Protein AF-A0A928KI79-F1 (afdb_monomer_lite)

pLDDT: mean 72.72, std 16.44, range [30.17, 96.06]

Radius of gyration: 36.66 Å; chains: 1; bounding box: 97×39×127 Å

Foldseek 3Di:
DVVVVVVVVVVVVVVVVVVVVVVVPDPPPVLPQAFPFFAWKWKKKDFQFWIKIWIWGDDPFKIKIFIFIDTDDPDDPDPDDTDPHGPFIFIDGRVLLRVLCRQLSQSVQAPAEEDDDDPGWMKMWMWTQTDPGDIGTHIYINDDDRSVVVSVVSSVCRRVPPDDPPPVPVPDQFPWFAWKKKKKDWPAKIWIWTWGQDPQAIKIWIWIWGQDPVPGTDIDTQDIDGDHHVVVSVLCVVLVVQVQAPAEAPDDPPDRTKMKMWMWTATDPGDIGTHIHINDDPRSSVVSVVVVVCCCVVPDRPQPPLVPDDPLLAFPFFAKKKKWKDKPDDLFWIKMWIWHQDPNWTKIWIWTWDQDPVPGTDIDTPFMDTDDRVLLRVLCSSLSQSVQAVAEAEDDPPCPIDMKMWMWTATDPGDIGIHIYTPGDDRSPVLSVVLSVCVRVVHDSPDD

Sequence (448 aa):
MKNSVGRVLNTLLIFMILVSMSVVGGCSQNIEKTVTSVESIELSNSWHGGESLYELKNTDGLVEIKYYAKFFGDEHFENEGFDSVPKKTAVCSEDVIVELLNNSDVMKWDGFSSSNIVLDGTSFSFTAYVNNGQKIYASGHEDFPDGYNGFLSGLNEILDDEGEKETTVPDDKITSIDFAVLSLSWVDGAEMYDIKSTENGIEVKYYEDEYYKDKGFVTEHKKTLVYDTEEFIELLNANEALSWDGFYDESTYDRVGAITYEFAAVVNDGKTINAYGVDSIPVGIDELQVELYKAFRDAEEIIPSVDTLAPEDTVTSIESLKLSSGAIFSTGGRNWYEITNTDGEITLSHYMDVYYEDEGKVTELQKSVVCDAEKIIELMNTSRVMTWDGFVGYNPPNILDGGSFSLTAVVNGGKEITASGYNNYPIGYSKFYSGLYKMLNGEDVSEQ

Secondary structure (DSSP, 8-state):
-HHHHHHHHHHHHHHHHHHHHTSSS-------SS---EEEEEEEEEETTEEEEEEEEEETTEEEEEEEEEE--SS------S-SS-SEEEEEEHHHHHHHHHHTTGGG-TT-B-----TT--EEEEEEEETTTEEEEEEEES---TTHHHHHHHHHHHHH--S-------S-----EEEEEEEEEETTEEEEEEEEEETTEEEEEEEEEEEETTTEEEEEEEEEEEE-HHHHHHHHHHTTGGGGTTEEE---TTSTTPPEEEEEEEETTTEEEEEEEES-PPTTHHHHHHHHHHHHHHS------GGGS-GGG----EEEEEEEEEESSSSPPPEEEEEEEETTEEEEEEEEEEEETTTEEEEEEEEEEEE-HHHHHHHHHHTTGGGGTTEEEPPPTT--S-EEEEEEEEETTTEEEEEEEES---TTHHHHHHHHHHHHHT--S---

Structure (mmCIF, N/CA/C/O backbone):
data_AF-A0A928KI79-F1
#
_entry.id   AF-A0A928KI79-F1
#
loop_
_atom_site.group_PDB
_atom_site.id
_atom_site.type_symbol
_atom_site.label_atom_id
_atom_site.label_alt_id
_atom_site.label_comp_id
_atom_site.label_asym_id
_atom_site.label_entity_id
_atom_site.label_seq_id
_atom_site.pdbx_PDB_ins_code
_atom_site.Cartn_x
_atom_site.Cartn_y
_atom_site.Cartn_z
_atom_site.occupancy
_atom_site.B_iso_or_equiv
_atom_site.auth_seq_id
_atom_site.auth_comp_id
_atom_site.auth_asym_id
_atom_site.auth_atom_id
_atom_site.pdbx_PDB_model_num
ATOM 1 N N . MET A 1 1 ? 66.030 -19.505 -76.564 1.00 53.59 1 MET A N 1
ATOM 2 C CA . MET A 1 1 ? 64.589 -19.163 -76.478 1.00 53.59 1 MET A CA 1
ATOM 3 C C . MET A 1 1 ? 63.809 -19.904 -75.384 1.00 53.59 1 MET A C 1
ATOM 5 O O . MET A 1 1 ? 62.838 -19.341 -74.910 1.00 53.59 1 MET A O 1
ATOM 9 N N . LYS A 1 2 ? 64.215 -21.095 -74.908 1.00 51.12 2 LYS A N 1
ATOM 10 C CA . LYS A 1 2 ? 63.473 -21.820 -73.848 1.00 51.12 2 LYS A CA 1
ATOM 11 C C . LYS A 1 2 ? 63.608 -21.256 -72.417 1.00 51.12 2 LYS A C 1
ATOM 13 O O . LYS A 1 2 ? 62.731 -21.495 -71.602 1.00 51.12 2 LYS A O 1
ATOM 18 N N . ASN A 1 3 ? 64.635 -20.450 -72.127 1.00 53.22 3 ASN A N 1
ATOM 19 C CA . ASN A 1 3 ? 64.878 -19.932 -70.768 1.00 53.22 3 ASN A CA 1
ATOM 20 C C . ASN A 1 3 ? 64.238 -18.561 -70.468 1.00 53.22 3 ASN A C 1
ATOM 22 O O . ASN A 1 3 ? 64.237 -18.148 -69.312 1.00 53.22 3 ASN A O 1
ATOM 26 N N . SER A 1 4 ? 63.694 -17.844 -71.463 1.00 52.44 4 SER A N 1
ATOM 27 C CA . SER A 1 4 ? 63.003 -16.566 -71.205 1.00 52.44 4 SER A CA 1
ATOM 28 C C . SER A 1 4 ? 61.519 -16.761 -70.895 1.00 52.44 4 SER A C 1
ATOM 30 O O . SER A 1 4 ? 60.970 -16.014 -70.094 1.00 52.44 4 SER A O 1
ATOM 32 N N . VAL A 1 5 ? 60.891 -17.805 -71.445 1.00 58.38 5 VAL A N 1
ATOM 33 C CA . VAL A 1 5 ? 59.468 -18.106 -71.217 1.00 58.38 5 VAL A CA 1
ATOM 34 C C . VAL A 1 5 ? 59.215 -18.516 -69.764 1.00 58.38 5 VAL A C 1
ATOM 36 O O . VAL A 1 5 ? 58.266 -18.037 -69.156 1.00 58.38 5 VAL A O 1
ATOM 39 N N . GLY A 1 6 ? 60.113 -19.307 -69.162 1.00 59.69 6 GLY A N 1
ATOM 40 C CA . GLY A 1 6 ? 60.001 -19.696 -67.750 1.00 59.69 6 GLY A CA 1
ATOM 41 C C . GLY A 1 6 ? 60.172 -18.530 -66.771 1.00 59.69 6 GLY A C 1
ATOM 42 O O . GLY A 1 6 ? 59.522 -18.500 -65.733 1.00 59.69 6 GLY A O 1
ATOM 43 N N . ARG A 1 7 ? 60.992 -17.526 -67.118 1.00 58.06 7 ARG A N 1
ATOM 44 C CA . ARG A 1 7 ? 61.134 -16.308 -66.306 1.00 58.06 7 ARG A CA 1
ATOM 45 C C . ARG A 1 7 ? 59.894 -15.424 -66.387 1.00 58.06 7 ARG A C 1
ATOM 47 O O . ARG A 1 7 ? 59.442 -14.955 -65.355 1.00 58.06 7 ARG A O 1
ATOM 54 N N . VAL A 1 8 ? 59.312 -15.264 -67.576 1.00 66.06 8 VAL A N 1
ATOM 55 C CA . VAL A 1 8 ? 58.078 -14.482 -67.755 1.00 66.06 8 VAL A CA 1
ATOM 56 C C . VAL A 1 8 ? 56.890 -15.153 -67.059 1.00 66.06 8 VAL A C 1
ATOM 58 O O . VAL A 1 8 ? 56.111 -14.458 -66.413 1.00 66.06 8 VAL A O 1
ATOM 61 N N . LEU A 1 9 ? 56.791 -16.489 -67.099 1.00 60.31 9 LEU A N 1
ATOM 62 C CA . LEU A 1 9 ? 55.742 -17.221 -66.381 1.00 60.31 9 LEU A CA 1
ATOM 63 C C . LEU A 1 9 ? 55.887 -17.112 -64.857 1.00 60.31 9 LEU A C 1
ATOM 65 O O . LEU A 1 9 ? 54.894 -16.879 -64.179 1.00 60.31 9 LEU A O 1
ATOM 69 N N . ASN A 1 10 ? 57.109 -17.223 -64.320 1.00 65.38 10 ASN A N 1
ATOM 70 C CA . ASN A 1 10 ? 57.337 -17.050 -62.882 1.00 65.38 10 ASN A CA 1
ATOM 71 C C . ASN A 1 10 ? 57.071 -15.614 -62.425 1.00 65.38 10 ASN A C 1
ATOM 73 O O . ASN A 1 10 ? 56.511 -15.417 -61.352 1.00 65.38 10 ASN A O 1
ATOM 77 N N . THR A 1 11 ? 57.418 -14.608 -63.231 1.00 70.56 11 THR A N 1
ATOM 78 C CA . THR A 1 11 ? 57.093 -13.214 -62.910 1.00 70.56 11 THR A CA 1
ATOM 79 C C . THR A 1 11 ? 55.584 -12.971 -62.944 1.00 70.56 11 THR A C 1
ATOM 81 O O . THR A 1 11 ? 55.081 -12.326 -62.036 1.00 70.56 11 THR A O 1
ATOM 84 N N . LEU A 1 12 ? 54.850 -13.533 -63.912 1.00 65.56 12 LEU A N 1
ATOM 85 C CA . LEU A 1 12 ? 53.383 -13.446 -63.974 1.00 65.56 12 LEU A CA 1
ATOM 86 C C . LEU A 1 12 ? 52.693 -14.176 -62.817 1.00 65.56 12 LEU A C 1
ATOM 88 O O . LEU A 1 12 ? 51.713 -13.664 -62.287 1.00 65.56 12 LEU A O 1
ATOM 92 N N . LEU A 1 13 ? 53.217 -15.329 -62.395 1.00 66.94 13 LEU A N 1
ATOM 93 C CA . LEU A 1 13 ? 52.676 -16.075 -61.259 1.00 66.94 13 LEU A CA 1
ATOM 94 C C . LEU A 1 13 ? 52.912 -15.327 -59.940 1.00 66.94 13 LEU A C 1
ATOM 96 O O . LEU A 1 13 ? 52.001 -15.220 -59.128 1.00 66.94 13 LEU A O 1
ATOM 100 N N . ILE A 1 14 ? 54.099 -14.740 -59.755 1.00 68.56 14 ILE A N 1
ATOM 101 C CA . ILE A 1 14 ? 54.408 -13.895 -58.592 1.00 68.56 14 ILE A CA 1
ATOM 102 C C . ILE A 1 14 ? 53.556 -12.619 -58.611 1.00 68.56 14 ILE A C 1
ATOM 104 O O . ILE A 1 14 ? 53.069 -12.209 -57.562 1.00 68.56 14 ILE A O 1
ATOM 108 N N . PHE A 1 15 ? 53.306 -12.027 -59.785 1.00 63.88 15 PHE A N 1
ATOM 109 C CA . PHE A 1 15 ? 52.420 -10.867 -59.911 1.00 63.88 15 PHE A CA 1
ATOM 110 C C . PHE A 1 15 ? 50.956 -11.223 -59.630 1.00 63.88 15 PHE A C 1
ATOM 112 O O . PHE A 1 15 ? 50.276 -10.458 -58.962 1.00 63.88 15 PHE A O 1
ATOM 119 N N . MET A 1 16 ? 50.466 -12.387 -60.071 1.00 62.22 16 MET A N 1
ATOM 120 C CA . MET A 1 16 ? 49.114 -12.848 -59.734 1.00 62.22 16 MET A CA 1
ATOM 121 C C . MET A 1 16 ? 48.975 -13.196 -58.252 1.00 62.22 16 MET A C 1
ATOM 123 O O . MET A 1 16 ? 47.950 -12.869 -57.665 1.00 62.22 16 MET A O 1
ATOM 127 N N . ILE A 1 17 ? 50.002 -13.780 -57.626 1.00 61.28 17 ILE A N 1
ATOM 128 C CA . ILE A 1 17 ? 50.006 -14.032 -56.179 1.00 61.28 17 ILE A CA 1
ATOM 129 C C . ILE A 1 17 ? 50.023 -12.701 -55.415 1.00 61.28 17 ILE A C 1
ATOM 131 O O . ILE A 1 17 ? 49.209 -12.522 -54.516 1.00 61.28 17 ILE A O 1
ATOM 135 N N . LEU A 1 18 ? 50.841 -11.724 -55.824 1.00 52.44 18 LEU A N 1
ATOM 136 C CA . LEU A 1 18 ? 50.866 -10.390 -55.211 1.00 52.44 18 LEU A CA 1
ATOM 137 C C . LEU A 1 18 ? 49.560 -9.615 -55.422 1.00 52.44 18 LEU A C 1
ATOM 139 O O . LEU A 1 18 ? 49.076 -9.012 -54.473 1.00 52.44 18 LEU A O 1
ATOM 143 N N . VAL A 1 19 ? 48.941 -9.671 -56.604 1.00 56.31 19 VAL A N 1
ATOM 144 C CA . VAL A 1 19 ? 47.635 -9.034 -56.860 1.00 56.31 19 VAL A CA 1
ATOM 145 C C . VAL A 1 19 ? 46.518 -9.753 -56.098 1.00 56.31 19 VAL A C 1
ATOM 147 O O . VAL A 1 19 ? 45.653 -9.088 -55.545 1.00 56.31 19 VAL A O 1
ATOM 150 N N . SER A 1 20 ? 46.571 -11.082 -55.952 1.00 49.19 20 SER A N 1
ATOM 151 C CA . SER A 1 20 ? 45.622 -11.815 -55.099 1.00 49.19 20 SER A CA 1
ATOM 152 C C . SER A 1 20 ? 45.822 -11.529 -53.604 1.00 49.19 20 SER A C 1
ATOM 154 O O . SER A 1 20 ? 44.847 -11.423 -52.872 1.00 49.19 20 SER A O 1
ATOM 156 N N . MET A 1 21 ? 47.060 -11.287 -53.157 1.00 44.62 21 MET A N 1
ATOM 157 C CA . MET A 1 21 ? 47.359 -10.839 -51.790 1.00 44.62 21 MET A CA 1
ATOM 158 C C . MET A 1 21 ? 47.064 -9.347 -51.567 1.00 44.62 21 MET A C 1
ATOM 160 O O . MET A 1 21 ? 46.854 -8.940 -50.432 1.00 44.62 21 MET A O 1
ATOM 164 N N . SER A 1 22 ? 46.958 -8.550 -52.635 1.00 46.47 22 SER A N 1
ATOM 165 C CA . SER A 1 22 ? 46.505 -7.150 -52.579 1.00 46.47 22 SER A CA 1
ATOM 166 C C . SER A 1 22 ? 44.976 -7.017 -52.520 1.00 46.47 22 SER A C 1
ATOM 168 O O . SER A 1 22 ? 44.477 -5.933 -52.250 1.00 46.47 22 SER A O 1
ATOM 170 N N . VAL A 1 23 ? 44.230 -8.101 -52.773 1.00 46.12 23 VAL A N 1
ATOM 171 C CA . VAL A 1 23 ? 42.755 -8.152 -52.666 1.00 46.12 23 VAL A CA 1
ATOM 172 C C . VAL A 1 23 ? 42.302 -8.867 -51.379 1.00 46.12 23 VAL A C 1
ATOM 174 O O . VAL A 1 23 ? 41.129 -8.834 -51.035 1.00 46.12 23 VAL A O 1
ATOM 177 N N . VAL A 1 24 ? 43.230 -9.455 -50.613 1.00 43.56 24 VAL A N 1
ATOM 178 C CA . VAL A 1 24 ? 42.950 -10.092 -49.305 1.00 43.56 24 VAL A CA 1
ATOM 179 C C . VAL A 1 24 ? 43.628 -9.347 -48.137 1.00 43.56 24 VAL A C 1
ATOM 181 O O . VAL A 1 24 ? 43.450 -9.694 -46.976 1.00 43.56 24 VAL A O 1
ATOM 184 N N . GLY A 1 25 ? 44.374 -8.276 -48.414 1.00 36.69 25 GLY A N 1
ATOM 185 C CA . GLY A 1 25 ? 45.064 -7.466 -47.410 1.00 36.69 25 GLY A CA 1
ATOM 186 C C . GLY A 1 25 ? 44.561 -6.032 -47.413 1.00 36.69 25 GLY A C 1
ATOM 187 O O . GLY A 1 25 ? 45.187 -5.163 -48.010 1.00 36.69 25 GLY A O 1
ATOM 188 N N . GLY A 1 26 ? 43.429 -5.800 -46.759 1.00 31.89 26 GLY A N 1
ATOM 189 C CA . GLY A 1 26 ? 42.881 -4.465 -46.576 1.00 31.89 26 GLY A CA 1
ATOM 190 C C . GLY A 1 26 ? 41.368 -4.500 -46.521 1.00 31.89 26 GLY A C 1
ATOM 191 O O . GLY A 1 26 ? 40.711 -4.088 -47.474 1.00 31.89 26 GLY A O 1
ATOM 192 N N . CYS A 1 27 ? 40.812 -4.903 -45.378 1.00 35.06 27 CYS A N 1
ATOM 193 C CA . CYS A 1 27 ? 39.583 -4.271 -44.915 1.00 35.06 27 CYS A CA 1
ATOM 194 C C . CYS A 1 27 ? 39.907 -2.785 -44.698 1.00 35.06 27 CYS A C 1
ATOM 196 O O . CYS A 1 27 ? 40.072 -2.326 -43.576 1.00 35.06 27 CYS A O 1
ATOM 198 N N . SER A 1 28 ? 40.048 -2.027 -45.786 1.00 36.94 28 SER A N 1
ATOM 199 C CA . SER A 1 28 ? 39.713 -0.617 -45.777 1.00 36.94 28 SER A CA 1
ATOM 200 C C . SER A 1 28 ? 38.205 -0.607 -45.612 1.00 36.94 28 SER A C 1
ATOM 202 O O . SER A 1 28 ? 37.469 -0.475 -46.590 1.00 36.94 28 SER A O 1
ATOM 204 N N . GLN A 1 29 ? 37.742 -0.823 -44.378 1.00 43.41 29 GLN A N 1
ATOM 205 C CA . GLN A 1 29 ? 36.453 -0.288 -43.992 1.00 43.41 29 GLN A CA 1
ATOM 206 C C . GLN A 1 29 ? 36.517 1.169 -44.438 1.00 43.41 29 GLN A C 1
ATOM 208 O O . GLN A 1 29 ? 37.453 1.893 -44.086 1.00 43.41 29 GLN A O 1
ATOM 213 N N . ASN A 1 30 ? 35.605 1.579 -45.315 1.00 42.56 30 ASN A N 1
ATOM 214 C CA . ASN A 1 30 ? 35.263 2.986 -45.356 1.00 42.56 30 ASN A CA 1
ATOM 215 C C . ASN A 1 30 ? 34.790 3.267 -43.934 1.00 42.56 30 ASN A C 1
ATOM 217 O O . ASN A 1 30 ? 33.661 2.932 -43.602 1.00 42.56 30 ASN A O 1
ATOM 221 N N . ILE A 1 31 ? 35.696 3.733 -43.074 1.00 51.25 31 ILE A N 1
ATOM 222 C CA . ILE A 1 31 ? 35.339 4.196 -41.746 1.00 51.25 31 ILE A CA 1
ATOM 223 C C . ILE A 1 31 ? 34.522 5.440 -42.049 1.00 51.25 31 ILE A C 1
ATOM 225 O O . ILE A 1 31 ? 35.077 6.503 -42.356 1.00 51.25 31 ILE A O 1
ATOM 229 N N . GLU A 1 32 ? 33.203 5.270 -42.105 1.00 56.66 32 GLU A N 1
ATOM 230 C CA . GLU A 1 32 ? 32.300 6.401 -42.064 1.00 56.66 32 GLU A CA 1
ATOM 231 C C . GLU A 1 32 ? 32.718 7.214 -40.845 1.00 56.66 32 GLU A C 1
ATOM 233 O O . GLU A 1 32 ? 32.886 6.691 -39.748 1.00 56.66 32 GLU A O 1
ATOM 238 N N . LYS A 1 33 ? 33.012 8.496 -41.055 1.00 74.50 33 LYS A N 1
ATOM 239 C CA . LYS A 1 33 ? 33.503 9.359 -39.972 1.00 74.50 33 LYS A CA 1
ATOM 240 C C . LYS A 1 33 ? 32.404 9.721 -38.974 1.00 74.50 33 LYS A C 1
ATOM 242 O O . LYS A 1 33 ? 32.676 10.436 -38.020 1.00 74.50 33 LYS A O 1
ATOM 247 N N . THR A 1 34 ? 31.190 9.271 -39.246 1.00 88.00 34 THR A N 1
ATOM 248 C CA . THR A 1 34 ? 29.958 9.587 -38.546 1.00 88.00 34 THR A CA 1
ATOM 249 C C . THR A 1 34 ? 29.174 8.300 -38.376 1.00 88.00 34 THR A C 1
ATOM 251 O O . THR A 1 34 ? 29.165 7.452 -39.271 1.00 88.00 34 THR A O 1
ATOM 254 N N . VAL A 1 35 ? 28.508 8.173 -37.242 1.00 92.69 35 VAL A N 1
ATOM 255 C CA . VAL A 1 35 ? 27.516 7.132 -37.013 1.00 92.69 35 VAL A CA 1
ATOM 256 C C . VAL A 1 35 ? 26.231 7.519 -37.746 1.00 92.69 35 VAL A C 1
ATOM 258 O O . VAL A 1 35 ? 25.806 8.672 -37.689 1.00 92.69 35 VAL A O 1
ATOM 261 N N . THR A 1 36 ? 25.647 6.573 -38.469 1.00 92.81 36 THR A N 1
ATOM 262 C CA . THR A 1 36 ? 24.409 6.703 -39.251 1.00 92.81 36 THR A CA 1
ATOM 263 C C . THR A 1 36 ? 23.334 5.707 -38.817 1.00 92.81 36 THR A C 1
ATOM 265 O O . THR A 1 36 ? 22.178 5.886 -39.177 1.00 92.81 36 THR A O 1
ATOM 268 N N . SER A 1 37 ? 23.703 4.668 -38.062 1.00 93.00 37 SER A N 1
ATOM 269 C CA . SER A 1 37 ? 22.789 3.696 -37.444 1.00 93.00 37 SER A CA 1
ATOM 270 C C . SER A 1 37 ? 23.458 3.010 -36.254 1.00 93.00 37 SER A C 1
ATOM 272 O O . SER A 1 37 ? 24.691 2.925 -36.207 1.00 93.00 37 SER A O 1
ATOM 274 N N . VAL A 1 38 ? 22.664 2.492 -35.320 1.00 93.75 38 VAL A N 1
ATOM 275 C CA . VAL A 1 38 ? 23.122 1.708 -34.163 1.00 93.75 38 VAL A CA 1
ATOM 276 C C . VAL A 1 38 ? 22.343 0.400 -34.071 1.00 93.75 38 VAL A C 1
ATOM 278 O O . VAL A 1 38 ? 21.124 0.387 -34.155 1.00 93.75 38 VAL A O 1
ATOM 281 N N . GLU A 1 39 ? 23.044 -0.714 -33.883 1.00 93.69 39 GLU A N 1
ATOM 282 C CA . GLU A 1 39 ? 22.436 -2.031 -33.662 1.00 93.69 39 GLU A CA 1
ATOM 283 C C . GLU A 1 39 ? 22.441 -2.385 -32.176 1.00 93.69 39 GLU A C 1
ATOM 285 O O . GLU A 1 39 ? 21.408 -2.731 -31.601 1.00 93.69 39 GLU A O 1
ATOM 290 N N . SER A 1 40 ? 23.606 -2.280 -31.536 1.00 95.19 40 SER A N 1
ATOM 291 C CA . SER A 1 40 ? 23.737 -2.494 -30.099 1.00 95.19 40 SER A CA 1
ATOM 292 C C . SER A 1 40 ? 24.975 -1.830 -29.518 1.00 95.19 40 SER A C 1
ATOM 294 O O . SER A 1 40 ? 25.961 -1.589 -30.222 1.00 95.19 40 SER A O 1
ATOM 296 N N . ILE A 1 41 ? 24.924 -1.552 -28.217 1.00 95.88 41 ILE A N 1
ATOM 297 C CA . ILE A 1 41 ? 26.049 -1.044 -27.432 1.00 95.88 41 ILE A CA 1
ATOM 298 C C . ILE A 1 41 ? 26.092 -1.791 -26.105 1.00 95.88 41 ILE A C 1
ATOM 300 O O . ILE A 1 41 ? 25.067 -2.001 -25.470 1.00 95.88 41 ILE A O 1
ATOM 304 N N . GLU A 1 42 ? 27.289 -2.156 -25.678 1.00 93.38 42 GLU A N 1
ATOM 305 C CA . GLU A 1 42 ? 27.580 -2.646 -24.340 1.00 93.38 42 GLU A CA 1
ATOM 306 C C . GLU A 1 42 ? 28.684 -1.764 -23.752 1.00 93.38 42 GLU A C 1
ATOM 308 O O . GLU A 1 42 ? 29.777 -1.667 -24.319 1.00 93.38 42 GLU A O 1
ATOM 313 N N . LEU A 1 43 ? 28.393 -1.088 -22.643 1.00 90.25 43 LEU A N 1
ATOM 314 C CA . LEU A 1 43 ? 29.342 -0.239 -21.928 1.00 90.25 43 LEU A CA 1
ATOM 315 C C . LEU A 1 43 ? 29.385 -0.656 -20.463 1.00 90.25 43 LEU A C 1
ATOM 317 O O . LEU A 1 43 ? 28.401 -0.487 -19.755 1.00 90.25 43 LEU A O 1
ATOM 321 N N . SER A 1 44 ? 30.527 -1.131 -19.982 1.00 86.81 44 SER A N 1
ATOM 322 C CA . SER A 1 44 ? 30.737 -1.409 -18.565 1.00 86.81 44 SER A CA 1
ATOM 323 C C . SER A 1 44 ? 31.722 -0.437 -17.932 1.00 86.81 44 SER A C 1
ATOM 325 O O . SER A 1 44 ? 32.664 0.025 -18.576 1.00 86.81 44 SER A O 1
ATOM 327 N N . ASN A 1 45 ? 31.494 -0.138 -16.656 1.00 80.31 45 ASN A N 1
ATOM 328 C CA . ASN A 1 45 ? 32.384 0.624 -15.792 1.00 80.31 45 ASN A CA 1
ATOM 329 C C . ASN A 1 45 ? 32.661 -0.163 -14.517 1.00 80.31 45 ASN A C 1
ATOM 331 O O . ASN A 1 45 ? 31.763 -0.799 -13.977 1.00 80.31 45 ASN A O 1
ATOM 335 N N . SER A 1 46 ? 33.871 -0.057 -13.986 1.00 74.69 46 SER A N 1
ATOM 336 C CA . SER A 1 46 ? 34.233 -0.618 -12.683 1.00 74.69 46 SER A CA 1
ATOM 337 C C . SER A 1 46 ? 34.965 0.421 -11.846 1.00 74.69 46 SER A C 1
ATOM 339 O O . SER A 1 46 ? 35.811 1.144 -12.369 1.00 74.69 46 SER A O 1
ATOM 341 N N . TRP A 1 47 ? 34.707 0.462 -10.546 1.00 73.56 47 TRP A N 1
ATOM 342 C CA . TRP A 1 47 ? 35.413 1.293 -9.570 1.00 73.56 47 TRP A CA 1
ATOM 343 C C . TRP A 1 47 ? 35.568 0.535 -8.249 1.00 73.56 47 TRP A C 1
ATOM 345 O O . TRP A 1 47 ? 35.001 -0.536 -8.053 1.00 73.56 47 TRP A O 1
ATOM 355 N N . HIS A 1 48 ? 36.321 1.102 -7.304 1.00 65.25 48 HIS A N 1
ATOM 356 C CA . HIS A 1 48 ? 36.632 0.449 -6.026 1.00 65.25 48 HIS A CA 1
ATOM 357 C C . HIS A 1 48 ? 35.402 -0.051 -5.235 1.00 65.25 48 HIS A C 1
ATOM 359 O O . HIS A 1 48 ? 35.516 -1.002 -4.470 1.00 65.25 48 HIS A O 1
ATOM 365 N N . GLY A 1 49 ? 34.236 0.572 -5.421 1.00 64.06 49 GLY A N 1
ATOM 366 C CA . GLY A 1 49 ? 33.004 0.252 -4.696 1.00 64.06 49 GLY A CA 1
ATOM 367 C C . GLY A 1 49 ? 31.930 -0.460 -5.518 1.00 64.06 49 GLY A C 1
ATOM 368 O O . GLY A 1 49 ? 30.848 -0.699 -4.985 1.00 64.06 49 GLY A O 1
ATOM 369 N N . GLY A 1 50 ? 32.169 -0.768 -6.797 1.00 74.56 50 GLY A N 1
ATOM 370 C CA . GLY A 1 50 ? 31.136 -1.371 -7.635 1.00 74.56 50 GLY A CA 1
ATOM 371 C C . GLY A 1 50 ? 31.439 -1.419 -9.127 1.00 74.56 50 GLY A C 1
ATOM 372 O O . GLY A 1 50 ? 32.489 -0.982 -9.591 1.00 74.56 50 GLY A O 1
ATOM 373 N N . GLU A 1 51 ? 30.481 -1.952 -9.874 1.00 77.88 51 GLU A N 1
ATOM 374 C CA . GLU A 1 51 ? 30.484 -2.030 -11.330 1.00 77.88 51 GLU A CA 1
ATOM 375 C C . GLU A 1 51 ? 29.127 -1.582 -11.877 1.00 77.88 51 GLU A C 1
ATOM 377 O O . GLU A 1 51 ? 28.092 -1.743 -11.226 1.00 77.88 51 GLU A O 1
ATOM 382 N N . SER A 1 52 ? 29.113 -1.039 -13.088 1.00 81.69 52 SER A N 1
ATOM 383 C CA . SER A 1 52 ? 27.891 -0.784 -13.842 1.00 81.69 52 SER A CA 1
ATOM 384 C C . SER A 1 52 ? 27.998 -1.283 -15.274 1.00 81.69 52 SER A C 1
ATOM 386 O O . SER A 1 52 ? 29.094 -1.405 -15.821 1.00 81.69 52 SER A O 1
ATOM 388 N N . LEU A 1 53 ? 26.850 -1.580 -15.873 1.00 88.69 53 LEU A N 1
ATOM 389 C CA . LEU A 1 53 ? 26.713 -2.054 -17.244 1.00 88.69 53 LEU A CA 1
ATOM 390 C C . LEU A 1 53 ? 25.548 -1.326 -17.908 1.00 88.69 53 LEU A C 1
ATOM 392 O O . LEU A 1 53 ? 24.462 -1.259 -17.346 1.00 88.69 53 LEU A O 1
ATOM 396 N N . TYR A 1 54 ? 25.771 -0.814 -19.108 1.00 90.62 54 TYR A N 1
ATOM 397 C CA . TYR A 1 54 ? 24.748 -0.296 -19.998 1.00 90.62 54 TYR A CA 1
ATOM 398 C C . TYR A 1 54 ? 24.635 -1.247 -21.185 1.00 90.62 54 TYR A C 1
ATOM 400 O O . TYR A 1 54 ? 25.632 -1.501 -21.863 1.00 90.62 54 TYR A O 1
ATOM 408 N N . GLU A 1 55 ? 23.433 -1.739 -21.453 1.00 92.69 55 GLU A N 1
ATOM 409 C CA . GLU A 1 55 ? 23.103 -2.499 -22.655 1.00 92.69 55 GLU A CA 1
ATOM 410 C C . GLU A 1 55 ? 22.108 -1.689 -23.480 1.00 92.69 55 GLU A C 1
ATOM 412 O O . GLU A 1 55 ? 21.040 -1.327 -22.993 1.00 92.69 55 GLU A O 1
ATOM 417 N N . LEU A 1 56 ? 22.457 -1.392 -24.727 1.00 96.06 56 LEU A N 1
ATOM 418 C CA . LEU A 1 56 ? 21.566 -0.757 -25.684 1.00 96.06 56 LEU A CA 1
ATOM 419 C C . LEU A 1 56 ? 21.292 -1.721 -26.826 1.00 96.06 56 LEU A C 1
ATOM 421 O O . LEU A 1 56 ? 22.224 -2.316 -27.377 1.00 96.06 56 LEU A O 1
ATOM 425 N N . LYS A 1 57 ? 20.026 -1.843 -27.217 1.00 93.31 57 LYS A N 1
ATOM 426 C CA . LYS A 1 57 ? 19.609 -2.695 -28.330 1.00 93.31 57 LYS A CA 1
ATOM 427 C C . LYS A 1 57 ? 18.575 -1.989 -29.192 1.00 93.31 57 LYS A C 1
ATOM 429 O O . LYS A 1 57 ? 17.496 -1.652 -28.715 1.00 93.31 57 LYS A O 1
ATOM 434 N N . ASN A 1 58 ? 18.890 -1.823 -30.472 1.00 86.12 58 ASN A N 1
ATOM 435 C CA . ASN A 1 58 ? 17.947 -1.308 -31.454 1.00 86.12 58 ASN A CA 1
ATOM 436 C C . ASN A 1 58 ? 17.042 -2.439 -31.968 1.00 86.12 58 ASN A C 1
ATOM 438 O O . ASN A 1 58 ? 17.523 -3.493 -32.395 1.00 86.12 58 ASN A O 1
ATOM 442 N N . THR A 1 59 ? 15.731 -2.214 -31.926 1.00 84.88 59 THR A N 1
ATOM 443 C CA . THR A 1 59 ? 14.718 -3.031 -32.595 1.00 84.88 59 THR A CA 1
ATOM 444 C C . THR A 1 59 ? 13.828 -2.108 -33.421 1.00 84.88 59 THR A C 1
ATOM 446 O O . THR A 1 59 ? 13.061 -1.324 -32.872 1.00 84.88 59 THR A O 1
ATOM 449 N N . ASP A 1 60 ? 13.937 -2.204 -34.747 1.00 87.19 60 ASP A N 1
ATOM 450 C CA . ASP A 1 60 ? 13.109 -1.464 -35.709 1.00 87.19 60 ASP A CA 1
ATOM 451 C C . ASP A 1 60 ? 13.098 0.074 -35.517 1.00 87.19 60 ASP A C 1
ATOM 453 O O . ASP A 1 60 ? 12.081 0.728 -35.745 1.00 87.19 60 ASP A O 1
ATOM 457 N N . GLY A 1 61 ? 14.239 0.665 -35.139 1.00 78.81 61 GLY A N 1
ATOM 458 C CA . GLY A 1 61 ? 14.416 2.118 -34.988 1.00 78.81 61 GLY A CA 1
ATOM 459 C C . GLY A 1 61 ? 14.137 2.650 -33.578 1.00 78.81 61 GLY A C 1
ATOM 460 O O . GLY A 1 61 ? 14.266 3.853 -33.341 1.00 78.81 61 GLY A O 1
ATOM 461 N N . LEU A 1 62 ? 13.782 1.767 -32.639 1.00 76.12 62 LEU A N 1
ATOM 462 C CA . LEU A 1 62 ? 13.660 2.063 -31.213 1.00 76.12 62 LEU A CA 1
ATOM 463 C C . LEU A 1 62 ? 14.804 1.401 -30.449 1.00 76.12 62 LEU A C 1
ATOM 465 O O . LEU A 1 62 ? 15.063 0.207 -30.615 1.00 76.12 62 LEU A O 1
ATOM 469 N N . VAL A 1 63 ? 15.479 2.166 -29.598 1.00 81.44 63 VAL A N 1
ATOM 470 C CA . VAL A 1 63 ? 16.607 1.688 -28.798 1.00 81.44 63 VAL A CA 1
ATOM 471 C C . VAL A 1 63 ? 16.166 1.499 -27.356 1.00 81.44 63 VAL A C 1
ATOM 473 O O . VAL A 1 63 ? 15.844 2.461 -26.666 1.00 81.44 63 VAL A O 1
ATOM 476 N N . GLU A 1 64 ? 16.181 0.249 -26.903 1.00 82.88 64 GLU A N 1
ATOM 477 C CA . GLU A 1 64 ? 16.030 -0.109 -25.494 1.00 82.88 64 GLU A CA 1
ATOM 478 C C . GLU A 1 64 ? 17.381 0.075 -24.795 1.00 82.88 64 GLU A C 1
ATOM 480 O O . GLU A 1 64 ? 18.376 -0.504 -25.233 1.00 82.88 64 GLU A O 1
ATOM 485 N N . ILE A 1 65 ? 17.414 0.866 -23.725 1.00 86.12 65 ILE A N 1
ATOM 486 C CA . ILE A 1 65 ? 18.579 1.114 -22.872 1.00 86.12 65 ILE A CA 1
ATOM 487 C C . ILE A 1 65 ? 18.327 0.443 -21.526 1.00 86.12 65 ILE A C 1
ATOM 489 O O . ILE A 1 65 ? 17.313 0.705 -20.884 1.00 86.12 65 ILE A O 1
ATOM 493 N N . LYS A 1 66 ? 19.261 -0.390 -21.074 1.00 83.25 66 LYS A N 1
ATOM 494 C CA . LYS A 1 66 ? 19.247 -1.053 -19.767 1.00 83.25 66 LYS A CA 1
ATOM 495 C C . LYS A 1 66 ? 20.492 -0.683 -19.000 1.00 83.25 66 LYS A C 1
ATOM 497 O O . LYS A 1 66 ? 21.590 -0.786 -19.533 1.00 83.25 66 LYS A O 1
ATOM 502 N N . TYR A 1 67 ? 20.326 -0.296 -17.749 1.00 83.44 67 TYR A N 1
ATOM 503 C CA . TYR A 1 67 ? 21.419 0.002 -16.839 1.00 83.44 67 TYR A CA 1
ATOM 504 C C . TYR A 1 67 ? 21.400 -0.978 -15.675 1.00 83.44 67 TYR A C 1
ATOM 506 O O . TYR A 1 67 ? 20.400 -1.070 -14.974 1.00 83.44 67 TYR A O 1
ATOM 514 N N . TYR A 1 68 ? 22.507 -1.664 -15.431 1.00 82.69 68 TYR A N 1
ATOM 515 C CA . TYR A 1 68 ? 22.729 -2.544 -14.291 1.00 82.69 68 TYR A CA 1
ATOM 516 C C . TYR A 1 68 ? 23.813 -1.932 -13.405 1.00 82.69 68 TYR A C 1
ATOM 518 O O . TYR A 1 68 ? 24.769 -1.334 -13.901 1.00 82.69 68 TYR A O 1
ATOM 526 N N . ALA A 1 69 ? 23.690 -2.102 -12.092 1.00 76.56 69 ALA A N 1
ATOM 527 C CA . ALA A 1 69 ? 24.701 -1.668 -11.137 1.00 76.56 69 ALA A CA 1
ATOM 528 C C . ALA A 1 69 ? 24.855 -2.696 -10.022 1.00 76.56 69 ALA A C 1
ATOM 530 O O . ALA A 1 69 ? 23.862 -3.201 -9.493 1.00 76.56 69 ALA A O 1
ATOM 531 N N . LYS A 1 70 ? 26.104 -2.957 -9.648 1.00 75.44 70 LYS A N 1
ATOM 532 C CA . LYS A 1 70 ? 26.500 -3.837 -8.555 1.00 75.44 70 LYS A CA 1
ATOM 533 C C . LYS A 1 70 ? 27.404 -3.061 -7.605 1.00 75.44 70 LYS A C 1
ATOM 535 O O . LYS A 1 70 ? 28.389 -2.480 -8.044 1.00 75.44 70 LYS A O 1
ATOM 540 N N . PHE A 1 71 ? 27.099 -3.074 -6.311 1.00 71.06 71 PHE A N 1
ATOM 541 C CA . PHE A 1 71 ? 27.951 -2.475 -5.279 1.00 71.06 71 PHE A CA 1
ATOM 542 C C . PHE A 1 71 ? 28.649 -3.577 -4.485 1.00 71.06 71 PHE A C 1
ATOM 544 O O . PHE A 1 71 ? 28.007 -4.537 -4.059 1.00 71.06 71 PHE A O 1
ATOM 551 N N . PHE A 1 72 ? 29.958 -3.449 -4.278 1.00 65.25 72 PHE A N 1
ATOM 552 C CA . PHE A 1 72 ? 30.712 -4.380 -3.441 1.00 65.25 72 PHE A CA 1
ATOM 553 C C . PHE A 1 72 ? 30.607 -3.923 -1.978 1.00 65.25 72 PHE A C 1
ATOM 555 O O . PHE A 1 72 ? 31.183 -2.905 -1.603 1.00 65.25 72 PHE A O 1
ATOM 562 N N . GLY A 1 73 ? 29.819 -4.635 -1.165 1.00 50.75 73 GLY A N 1
ATOM 563 C CA . GLY A 1 73 ? 29.750 -4.423 0.286 1.00 50.75 73 GLY A CA 1
ATOM 564 C C . GLY A 1 73 ? 30.947 -5.037 1.029 1.00 50.75 73 GLY A C 1
ATOM 565 O O . GLY A 1 73 ? 31.628 -5.911 0.498 1.00 50.75 73 GLY A O 1
ATOM 566 N N . ASP A 1 74 ? 31.182 -4.604 2.275 1.00 43.69 74 ASP A N 1
ATOM 567 C CA . ASP A 1 74 ? 32.314 -5.039 3.122 1.00 43.69 74 ASP A CA 1
ATOM 568 C C . ASP A 1 74 ? 32.284 -6.532 3.531 1.00 43.69 74 ASP A C 1
ATOM 570 O O . ASP A 1 74 ? 33.264 -7.039 4.081 1.00 43.69 74 ASP A O 1
ATOM 574 N N . GLU A 1 75 ? 31.208 -7.274 3.248 1.00 44.94 75 GLU A N 1
ATOM 575 C CA . GLU A 1 75 ? 31.102 -8.700 3.571 1.00 44.94 75 GLU A CA 1
ATOM 576 C C . GLU A 1 75 ? 30.694 -9.542 2.349 1.00 44.94 75 GLU A C 1
ATOM 578 O O . GLU A 1 75 ? 29.657 -9.331 1.733 1.00 44.94 75 GLU A O 1
ATOM 583 N N . HIS A 1 76 ? 31.545 -10.532 2.057 1.00 40.75 76 HIS A N 1
ATOM 584 C CA . HIS A 1 76 ? 31.401 -11.629 1.094 1.00 40.75 76 HIS A CA 1
ATOM 585 C C . HIS A 1 76 ? 31.458 -11.302 -0.414 1.00 40.75 76 HIS A C 1
ATOM 587 O O . HIS A 1 76 ? 30.472 -11.047 -1.093 1.00 40.75 76 HIS A O 1
ATOM 593 N N . PHE A 1 77 ? 32.668 -11.477 -0.963 1.00 43.59 77 PHE A N 1
ATOM 594 C CA . PHE A 1 77 ? 32.924 -11.707 -2.385 1.00 43.59 77 PHE A CA 1
ATOM 595 C C . PHE A 1 77 ? 32.374 -13.077 -2.811 1.00 43.59 77 PHE A C 1
ATOM 597 O O . PHE A 1 77 ? 33.116 -14.064 -2.825 1.00 43.59 77 PHE A O 1
ATOM 604 N N . GLU A 1 78 ? 31.099 -13.145 -3.184 1.00 39.84 78 GLU A N 1
ATOM 605 C CA . GLU A 1 78 ? 30.632 -14.194 -4.089 1.00 39.84 78 GLU A CA 1
ATOM 606 C C . GLU A 1 78 ? 30.520 -13.647 -5.515 1.00 39.84 78 GLU A C 1
ATOM 608 O O . GLU A 1 78 ? 30.079 -12.528 -5.787 1.00 39.84 78 GLU A O 1
ATOM 613 N N . ASN A 1 79 ? 31.069 -14.440 -6.428 1.00 44.47 79 ASN A N 1
ATOM 614 C CA . ASN A 1 79 ? 31.373 -14.108 -7.812 1.00 44.47 79 ASN A CA 1
ATOM 615 C C . ASN A 1 79 ? 30.113 -14.255 -8.681 1.00 44.47 79 ASN A C 1
ATOM 617 O O . ASN A 1 79 ? 30.119 -14.971 -9.680 1.00 44.47 79 ASN A O 1
ATOM 621 N N . GLU A 1 80 ? 29.009 -13.659 -8.243 1.00 48.03 80 GLU A N 1
ATOM 622 C CA . GLU A 1 80 ? 27.765 -13.615 -9.009 1.00 48.03 80 GLU A CA 1
ATOM 623 C C . GLU A 1 80 ? 27.870 -12.470 -10.026 1.00 48.03 80 GLU A C 1
ATOM 625 O O . GLU A 1 80 ? 28.479 -11.442 -9.730 1.00 48.03 80 GLU A O 1
ATOM 630 N N . GLY A 1 81 ? 27.397 -12.660 -11.260 1.00 52.66 81 GLY A N 1
ATOM 631 C CA . GLY A 1 81 ? 27.458 -11.632 -12.309 1.00 52.66 81 GLY A CA 1
ATOM 632 C C . GLY A 1 81 ? 26.645 -10.378 -11.959 1.00 52.66 81 GLY A C 1
ATOM 633 O O . GLY A 1 81 ? 26.216 -10.199 -10.821 1.00 52.66 81 GLY A O 1
ATOM 634 N N . PHE A 1 82 ? 26.417 -9.493 -12.932 1.00 50.00 82 PHE A N 1
ATOM 635 C CA . PHE A 1 82 ? 25.351 -8.499 -12.778 1.00 50.00 82 PHE A CA 1
ATOM 636 C C . PHE A 1 82 ? 24.024 -9.216 -12.485 1.00 50.00 82 PHE A C 1
ATOM 638 O O . PHE A 1 82 ? 23.786 -10.300 -13.028 1.00 50.00 82 PHE A O 1
ATOM 645 N N . ASP A 1 83 ? 23.180 -8.614 -11.640 1.00 55.12 83 ASP A N 1
ATOM 646 C CA . ASP A 1 83 ? 21.794 -9.055 -11.455 1.00 55.12 83 ASP A CA 1
ATOM 647 C C . ASP A 1 83 ? 21.146 -9.250 -12.837 1.00 55.12 83 ASP A C 1
ATOM 649 O O . ASP A 1 83 ? 21.360 -8.445 -13.745 1.00 55.12 83 ASP A O 1
ATOM 653 N N . SER A 1 84 ? 20.326 -10.290 -13.016 1.00 54.16 84 SER A N 1
ATOM 654 C CA . SER A 1 84 ? 19.641 -10.536 -14.297 1.00 54.16 84 SER A CA 1
ATOM 655 C C . SER A 1 84 ? 18.596 -9.469 -14.658 1.00 54.16 84 SER A C 1
ATOM 657 O O . SER A 1 84 ? 18.004 -9.546 -15.733 1.00 54.16 84 SER A O 1
ATOM 659 N N . VAL A 1 85 ? 18.359 -8.497 -13.771 1.00 52.34 85 VAL A N 1
ATOM 660 C CA . VAL A 1 85 ? 17.346 -7.444 -13.895 1.00 52.34 85 VAL A CA 1
ATOM 661 C C . VAL A 1 85 ? 18.027 -6.063 -13.876 1.00 52.34 85 VAL A C 1
ATOM 663 O O . VAL A 1 85 ? 18.799 -5.778 -12.954 1.00 52.34 85 VAL A O 1
ATOM 666 N N . PRO A 1 86 ? 17.775 -5.193 -14.873 1.00 56.44 86 PRO A N 1
ATOM 667 C CA . PRO A 1 86 ? 18.352 -3.850 -14.922 1.00 56.44 86 PRO A CA 1
ATOM 668 C C . PRO A 1 86 ? 17.780 -2.928 -13.836 1.00 56.44 86 PRO A C 1
ATOM 670 O O . PRO A 1 86 ? 16.591 -2.954 -13.544 1.00 56.44 86 PRO A O 1
ATOM 673 N N . LYS A 1 87 ? 18.631 -2.067 -13.267 1.00 64.50 87 LYS A N 1
ATOM 674 C CA . LYS A 1 87 ? 18.294 -1.020 -12.285 1.00 64.50 87 LYS A CA 1
ATOM 675 C C . LYS A 1 87 ? 17.547 0.172 -12.893 1.00 64.50 87 LYS A C 1
ATOM 677 O O . LYS A 1 87 ? 16.780 0.813 -12.188 1.00 64.50 87 LYS A O 1
ATOM 682 N N . LYS A 1 88 ? 17.806 0.516 -14.160 1.00 73.62 88 LYS A N 1
ATOM 683 C CA . LYS A 1 88 ? 17.048 1.534 -14.914 1.00 73.62 88 LYS A CA 1
ATOM 684 C C . LYS A 1 88 ? 16.837 1.072 -16.346 1.00 73.62 88 LYS A C 1
ATOM 686 O O . LYS A 1 88 ? 17.696 0.385 -16.903 1.00 73.62 88 LYS A O 1
ATOM 691 N N . THR A 1 89 ? 15.722 1.482 -16.942 1.00 73.12 89 THR A N 1
ATOM 692 C CA . THR A 1 89 ? 15.444 1.260 -18.360 1.00 73.12 89 THR A CA 1
ATOM 693 C C . THR A 1 89 ? 14.874 2.512 -19.015 1.00 73.12 89 THR A C 1
ATOM 695 O O . THR A 1 89 ? 14.171 3.290 -18.371 1.00 73.12 89 THR A O 1
ATOM 698 N N . ALA A 1 90 ? 15.188 2.704 -20.293 1.00 74.50 90 ALA A N 1
ATOM 699 C CA . ALA A 1 90 ? 14.615 3.752 -21.129 1.00 74.50 90 ALA A CA 1
ATOM 700 C C . ALA A 1 90 ? 14.441 3.241 -22.562 1.00 74.50 90 ALA A C 1
ATOM 702 O O . ALA A 1 90 ? 15.137 2.318 -22.991 1.00 74.50 90 ALA A O 1
ATOM 703 N N . VAL A 1 91 ? 13.520 3.851 -23.305 1.00 78.44 91 VAL A N 1
ATOM 704 C CA . VAL A 1 91 ? 13.352 3.622 -24.742 1.00 78.44 91 VAL A CA 1
ATOM 705 C C . VAL A 1 91 ? 13.374 4.974 -25.433 1.00 78.44 91 VAL A C 1
ATOM 707 O O . VAL A 1 91 ? 12.662 5.886 -25.023 1.00 78.44 91 VAL A O 1
ATOM 710 N N . CYS A 1 92 ? 14.185 5.111 -26.477 1.00 70.56 92 CYS A N 1
ATOM 711 C CA . CYS A 1 92 ? 14.234 6.320 -27.293 1.00 70.56 92 CYS A CA 1
ATOM 712 C C . CYS A 1 92 ? 14.384 5.977 -28.778 1.00 70.56 92 CYS A C 1
ATOM 714 O O . CYS A 1 92 ? 14.615 4.824 -29.153 1.00 70.56 92 CYS A O 1
ATOM 716 N N . SER A 1 93 ? 14.224 6.977 -29.644 1.00 83.00 93 SER A N 1
ATOM 717 C CA . SER A 1 93 ? 14.453 6.793 -31.075 1.00 83.00 93 SER A CA 1
ATOM 718 C C . SER A 1 93 ? 15.937 6.572 -31.376 1.00 83.00 93 SER A C 1
ATOM 720 O O . SER A 1 93 ? 16.823 7.097 -30.698 1.00 83.00 93 SER A O 1
ATOM 722 N N . GLU A 1 94 ? 16.217 5.814 -32.437 1.00 89.25 94 GLU A N 1
ATOM 723 C CA . GLU A 1 94 ? 17.578 5.596 -32.933 1.00 89.25 94 GLU A CA 1
ATOM 724 C C . GLU A 1 94 ? 18.331 6.913 -33.180 1.00 89.25 94 GLU A C 1
ATOM 726 O O . GLU A 1 94 ? 19.517 7.010 -32.859 1.00 89.25 94 GLU A O 1
ATOM 731 N N . ASP A 1 95 ? 17.638 7.942 -33.672 1.00 86.81 95 ASP A N 1
ATOM 732 C CA . ASP A 1 95 ? 18.219 9.254 -33.965 1.00 86.81 95 ASP A CA 1
ATOM 733 C C . ASP A 1 95 ? 18.849 9.908 -32.722 1.00 86.81 95 ASP A C 1
ATOM 735 O O . ASP A 1 95 ? 19.932 10.486 -32.829 1.00 86.81 95 ASP A O 1
ATOM 739 N N . VAL A 1 96 ? 18.238 9.754 -31.538 1.00 86.12 96 VAL A N 1
ATOM 740 C CA . VAL A 1 96 ? 18.770 10.284 -30.266 1.00 86.12 96 VAL A CA 1
ATOM 741 C C . VAL A 1 96 ? 20.117 9.641 -29.934 1.00 86.12 96 VAL A C 1
ATOM 743 O O . VAL A 1 96 ? 21.082 10.326 -29.587 1.00 86.12 96 VAL A O 1
ATOM 746 N N . ILE A 1 97 ? 20.220 8.319 -30.088 1.00 93.44 97 ILE A N 1
ATOM 747 C CA . ILE A 1 97 ? 21.463 7.588 -29.810 1.00 93.44 97 ILE A CA 1
ATOM 748 C C . ILE A 1 97 ? 22.520 7.870 -30.877 1.00 93.44 97 ILE A C 1
ATOM 750 O O . ILE A 1 97 ? 23.693 8.053 -30.547 1.00 93.44 97 ILE A O 1
ATOM 754 N N . VAL A 1 98 ? 22.130 7.964 -32.149 1.00 93.62 98 VAL A N 1
ATOM 755 C CA . VAL A 1 98 ? 23.036 8.339 -33.244 1.00 93.62 98 VAL A CA 1
ATOM 756 C C . VAL A 1 98 ? 23.602 9.746 -33.031 1.00 93.62 98 VAL A C 1
ATOM 758 O O . VAL A 1 98 ? 24.803 9.961 -33.229 1.00 93.62 98 VAL A O 1
ATOM 761 N N . GLU A 1 99 ? 22.783 10.702 -32.596 1.00 89.12 99 GLU A N 1
ATOM 762 C CA . GLU A 1 99 ? 23.239 12.044 -32.238 1.00 89.12 99 GLU A CA 1
ATOM 763 C C . GLU A 1 99 ? 24.226 12.002 -31.064 1.00 89.12 99 GLU A C 1
ATOM 765 O O . GLU A 1 99 ? 25.322 12.561 -31.166 1.00 89.12 99 GLU A O 1
ATOM 770 N N . LEU A 1 100 ? 23.899 11.274 -29.992 1.00 91.62 100 LEU A N 1
ATOM 771 C CA . LEU A 1 100 ? 24.759 11.133 -28.814 1.00 91.62 100 LEU A CA 1
ATOM 772 C C . LEU A 1 100 ? 26.133 10.525 -29.159 1.00 91.62 100 LEU A C 1
ATOM 774 O O . LEU A 1 100 ? 27.172 11.017 -28.701 1.00 91.62 100 LEU A O 1
ATOM 778 N N . LEU A 1 101 ? 26.158 9.494 -30.008 1.00 94.00 101 LEU A N 1
ATOM 779 C CA . LEU A 1 101 ? 27.383 8.852 -30.495 1.00 94.00 101 LEU A CA 1
ATOM 780 C C . LEU A 1 101 ? 28.248 9.800 -31.336 1.00 94.00 101 LEU A C 1
ATOM 782 O O . LEU A 1 101 ? 29.475 9.811 -31.199 1.00 94.00 101 LEU A O 1
ATOM 786 N N . ASN A 1 102 ? 27.624 10.601 -32.202 1.00 92.06 102 ASN A N 1
ATOM 787 C CA . ASN A 1 102 ? 28.327 11.571 -33.040 1.00 92.06 102 ASN A CA 1
ATOM 788 C C . ASN A 1 102 ? 28.868 12.750 -32.223 1.00 92.06 102 ASN A C 1
ATOM 790 O O . ASN A 1 102 ? 30.021 13.138 -32.411 1.00 92.06 102 ASN A O 1
ATOM 794 N N . ASN A 1 103 ? 28.080 13.276 -31.282 1.00 88.81 103 ASN A N 1
ATOM 795 C CA . ASN A 1 103 ? 28.497 14.352 -30.376 1.00 88.81 103 ASN A CA 1
ATOM 796 C C . ASN A 1 103 ? 29.662 13.929 -29.471 1.00 88.81 103 ASN A C 1
ATOM 798 O O . ASN A 1 103 ? 30.482 14.761 -29.084 1.00 88.81 103 ASN A O 1
ATOM 802 N N . SER A 1 104 ? 29.758 12.632 -29.180 1.00 89.88 104 SER A N 1
ATOM 803 C CA . SER A 1 104 ? 30.832 12.043 -28.376 1.00 89.88 104 SER A CA 1
ATOM 804 C C . SER A 1 104 ? 32.016 11.543 -29.211 1.00 89.88 104 SER A C 1
ATOM 806 O O . SER A 1 104 ? 32.948 10.966 -28.655 1.00 89.88 104 SER A O 1
ATOM 808 N N . ASP A 1 105 ? 32.005 11.760 -30.534 1.00 91.25 105 ASP A N 1
ATOM 809 C CA . ASP A 1 105 ? 33.076 11.357 -31.452 1.00 91.25 105 ASP A CA 1
ATOM 810 C C . ASP A 1 105 ? 33.441 9.852 -31.352 1.00 91.25 105 ASP A C 1
ATOM 812 O O . ASP A 1 105 ? 34.597 9.469 -31.560 1.00 91.25 105 ASP A O 1
ATOM 816 N N . VAL A 1 106 ? 32.468 8.970 -31.074 1.00 91.00 106 VAL A N 1
ATOM 817 C CA . VAL A 1 106 ? 32.716 7.548 -30.725 1.00 91.00 106 VAL A CA 1
ATOM 818 C C . VAL A 1 106 ? 33.469 6.772 -31.810 1.00 91.00 106 VAL A C 1
ATOM 820 O O . VAL A 1 106 ? 34.236 5.859 -31.509 1.00 91.00 106 VAL A O 1
ATOM 823 N N . MET A 1 107 ? 33.367 7.181 -33.079 1.00 91.06 107 MET A N 1
ATOM 824 C CA . MET A 1 107 ? 34.171 6.608 -34.170 1.00 91.06 107 MET A CA 1
ATOM 825 C C . MET A 1 107 ? 35.691 6.726 -33.939 1.00 91.06 107 MET A C 1
ATOM 827 O O . MET A 1 107 ? 36.456 5.952 -34.511 1.00 91.06 107 MET A O 1
ATOM 831 N N . LYS A 1 108 ? 36.154 7.685 -33.123 1.00 92.31 108 LYS A N 1
ATOM 832 C CA . LYS A 1 108 ? 37.573 7.854 -32.755 1.00 92.31 108 LYS A CA 1
ATOM 833 C C . LYS A 1 108 ? 38.003 6.951 -31.600 1.00 92.31 108 LYS A C 1
ATOM 835 O O . LYS A 1 108 ? 39.200 6.851 -31.343 1.00 92.31 108 LYS A O 1
ATOM 840 N N . TRP A 1 109 ? 37.053 6.339 -30.898 1.00 92.50 109 TRP A N 1
ATOM 841 C CA . TRP A 1 109 ? 37.340 5.461 -29.768 1.00 92.50 109 TRP A CA 1
ATOM 842 C C . TRP A 1 109 ? 37.794 4.079 -30.231 1.00 92.50 109 TRP A C 1
ATOM 844 O O . TRP A 1 109 ? 38.377 3.348 -29.438 1.00 92.50 109 TRP A O 1
ATOM 854 N N . ASP A 1 110 ? 37.560 3.714 -31.496 1.00 93.12 110 ASP A N 1
ATOM 855 C CA . ASP A 1 110 ? 37.936 2.399 -32.006 1.00 93.12 110 ASP A CA 1
ATOM 856 C C . ASP A 1 110 ? 39.442 2.133 -31.844 1.00 93.12 110 ASP A C 1
ATOM 858 O O . ASP A 1 110 ? 40.296 2.861 -32.359 1.00 93.12 110 ASP A O 1
ATOM 862 N N . GLY A 1 111 ? 39.764 1.083 -31.089 1.00 86.81 111 GLY A N 1
ATOM 863 C CA . GLY A 1 111 ? 41.130 0.710 -30.734 1.00 86.81 111 GLY A CA 1
ATOM 864 C C . GLY A 1 111 ? 41.745 1.512 -29.581 1.00 86.81 111 GLY A C 1
ATOM 865 O O . GLY A 1 111 ? 42.923 1.302 -29.278 1.00 86.81 111 GLY A O 1
ATOM 866 N N . PHE A 1 112 ? 40.993 2.398 -28.920 1.00 85.88 112 PHE A N 1
ATOM 867 C CA . PHE A 1 112 ? 41.445 3.079 -27.709 1.00 85.88 112 PHE A CA 1
ATOM 868 C C . PHE A 1 112 ? 41.701 2.056 -26.594 1.00 85.88 112 PHE A C 1
ATOM 870 O O . PHE A 1 112 ? 40.835 1.250 -26.243 1.00 85.88 112 PHE A O 1
ATOM 877 N N . SER A 1 113 ? 42.917 2.088 -26.051 1.00 84.44 113 SER A N 1
ATOM 878 C CA . SER A 1 113 ? 43.346 1.245 -24.940 1.00 84.44 113 SER A CA 1
ATOM 879 C C . SER A 1 113 ? 44.354 1.993 -24.077 1.00 84.44 113 SER A C 1
ATOM 881 O O . SER A 1 113 ? 45.450 2.317 -24.542 1.00 84.44 113 SER A O 1
ATOM 883 N N . SER A 1 114 ? 43.992 2.262 -22.823 1.00 77.94 114 SER A N 1
ATOM 884 C CA . SER A 1 114 ? 44.899 2.795 -21.802 1.00 77.94 114 SER A CA 1
ATOM 885 C C . SER A 1 114 ? 45.197 1.712 -20.759 1.00 77.94 114 SER A C 1
ATOM 887 O O . SER A 1 114 ? 44.322 0.943 -20.370 1.00 77.94 114 SER A O 1
ATOM 889 N N . SER A 1 115 ? 46.462 1.590 -20.342 1.00 63.16 115 SER A N 1
ATOM 890 C CA . SER A 1 115 ? 46.936 0.469 -19.510 1.00 63.16 115 SER A CA 1
ATOM 891 C C . SER A 1 115 ? 47.611 0.916 -18.212 1.00 63.16 115 SER A C 1
ATOM 893 O O . SER A 1 115 ? 48.546 0.263 -17.740 1.00 63.16 115 SER A O 1
ATOM 895 N N . ASN A 1 116 ? 47.202 2.053 -17.651 1.00 60.94 116 ASN A N 1
ATOM 896 C CA . ASN A 1 116 ? 47.695 2.462 -16.340 1.00 60.94 116 ASN A CA 1
ATOM 897 C C . ASN A 1 116 ? 47.064 1.543 -15.295 1.00 60.94 116 ASN A C 1
ATOM 899 O O . ASN A 1 116 ? 45.858 1.410 -15.273 1.00 60.94 116 ASN A O 1
ATOM 903 N N . ILE A 1 117 ? 47.853 0.868 -14.461 1.00 55.00 117 ILE A N 1
ATOM 904 C CA . ILE A 1 117 ? 47.324 -0.037 -13.431 1.00 55.00 117 ILE A CA 1
ATOM 905 C C . ILE A 1 117 ? 47.482 0.664 -12.085 1.00 55.00 117 ILE A C 1
ATOM 907 O O . ILE A 1 117 ? 48.600 0.793 -11.585 1.00 55.00 117 ILE A O 1
ATOM 911 N N . VAL A 1 118 ? 46.372 1.106 -11.500 1.00 54.22 118 VAL A N 1
ATOM 912 C CA . VAL A 1 118 ? 46.310 1.587 -10.110 1.00 54.22 118 VAL A CA 1
ATOM 913 C C . VAL A 1 118 ? 45.270 0.781 -9.334 1.00 54.22 118 VAL A C 1
ATOM 915 O O . VAL A 1 118 ? 44.257 0.373 -9.896 1.00 54.22 118 VAL A O 1
ATOM 918 N N . LEU A 1 119 ? 45.573 0.500 -8.063 1.00 49.94 119 LEU A N 1
ATOM 919 C CA . LEU A 1 119 ? 44.860 -0.460 -7.204 1.00 49.94 119 LEU A CA 1
ATOM 920 C C . LEU A 1 119 ? 43.418 -0.048 -6.855 1.00 49.94 119 LEU A C 1
ATOM 922 O O . LEU A 1 119 ? 42.631 -0.905 -6.469 1.00 49.94 119 LEU A O 1
ATOM 926 N N . ASP A 1 120 ? 43.088 1.232 -6.979 1.00 60.03 120 ASP A N 1
ATOM 927 C CA . ASP A 1 120 ? 41.821 1.859 -6.586 1.00 60.03 120 ASP A CA 1
ATOM 928 C C . ASP A 1 120 ? 41.163 2.647 -7.733 1.00 60.03 120 ASP A C 1
ATOM 930 O O . ASP A 1 120 ? 40.301 3.493 -7.499 1.00 60.03 120 ASP A O 1
ATOM 934 N N . GLY A 1 121 ? 41.569 2.367 -8.975 1.00 61.03 121 GLY A N 1
ATOM 935 C CA . GLY A 1 121 ? 41.126 3.130 -10.136 1.00 61.03 121 GLY A CA 1
ATOM 936 C C . GLY A 1 121 ? 39.793 2.700 -10.746 1.00 61.03 121 GLY A C 1
ATOM 937 O O . GLY A 1 121 ? 39.256 1.623 -10.487 1.00 61.03 121 GLY A O 1
ATOM 938 N N . THR A 1 122 ? 39.298 3.571 -11.608 1.00 69.38 122 THR A N 1
ATOM 939 C CA . THR A 1 122 ? 38.144 3.413 -12.482 1.00 69.38 122 THR A CA 1
ATOM 940 C C . THR A 1 122 ? 38.563 2.807 -13.820 1.00 69.38 122 THR A C 1
ATOM 942 O O . THR A 1 122 ? 39.577 3.195 -14.405 1.00 69.38 122 THR A O 1
ATOM 945 N N . SER A 1 123 ? 37.781 1.855 -14.322 1.00 79.44 123 SER A N 1
ATOM 946 C CA . SER A 1 123 ? 38.001 1.229 -15.627 1.00 79.44 123 SER A CA 1
ATOM 947 C C . SER A 1 123 ? 36.710 1.182 -16.433 1.00 79.44 123 SER A C 1
ATOM 949 O O . SER A 1 123 ? 35.624 1.232 -15.853 1.00 79.44 123 SER A O 1
ATOM 951 N N . PHE A 1 124 ? 36.826 1.095 -17.758 1.00 85.19 124 PHE A N 1
ATOM 952 C CA . PHE A 1 124 ? 35.682 0.914 -18.645 1.00 85.19 124 PHE A CA 1
ATOM 953 C C . PHE A 1 124 ? 35.979 -0.056 -19.792 1.00 85.19 124 PHE A C 1
ATOM 955 O O . PHE A 1 124 ? 37.126 -0.213 -20.228 1.00 85.19 124 PHE A O 1
ATOM 962 N N . SER A 1 125 ? 34.919 -0.657 -20.324 1.00 86.12 125 SER A N 1
ATOM 963 C CA . SER A 1 125 ? 34.926 -1.415 -21.575 1.00 86.12 125 SER A CA 1
ATOM 964 C C . SER A 1 125 ? 33.709 -1.033 -22.403 1.00 86.12 125 SER A C 1
ATOM 966 O O . SER A 1 125 ? 32.595 -1.010 -21.897 1.00 86.12 125 SER A O 1
ATOM 968 N N . PHE A 1 126 ? 33.917 -0.750 -23.683 1.00 91.69 126 PHE A N 1
ATOM 969 C CA . PHE A 1 126 ? 32.890 -0.315 -24.619 1.00 91.69 126 PHE A CA 1
ATOM 970 C C . PHE A 1 126 ? 32.948 -1.162 -25.888 1.00 91.69 126 PHE A C 1
ATOM 972 O O . PHE A 1 126 ? 33.995 -1.274 -26.531 1.00 91.69 126 PHE A O 1
ATOM 979 N N . THR A 1 127 ? 31.809 -1.723 -26.278 1.00 92.81 127 THR A N 1
ATOM 980 C CA . THR A 1 127 ? 31.605 -2.377 -27.570 1.00 92.81 127 THR A CA 1
ATOM 981 C C . THR A 1 127 ? 30.345 -1.826 -28.214 1.00 92.81 127 THR A C 1
ATOM 983 O O . THR A 1 127 ? 29.292 -1.848 -27.594 1.00 92.81 127 THR A O 1
ATOM 986 N N . ALA A 1 128 ? 30.421 -1.399 -29.471 1.00 92.81 128 ALA A N 1
ATOM 987 C CA . ALA A 1 128 ? 29.244 -1.001 -30.238 1.00 92.81 128 ALA A CA 1
ATOM 988 C C . ALA A 1 128 ? 29.238 -1.638 -31.626 1.00 92.81 128 ALA A C 1
ATOM 990 O O . ALA A 1 128 ? 30.295 -1.825 -32.232 1.00 92.81 128 ALA A O 1
ATOM 991 N N . TYR A 1 129 ? 28.046 -1.936 -32.133 1.00 94.31 129 TYR A N 1
ATOM 992 C CA . TYR A 1 129 ? 27.791 -2.296 -33.523 1.00 94.31 129 TYR A CA 1
ATOM 993 C C . TYR A 1 129 ? 26.968 -1.173 -34.152 1.00 94.31 129 TYR A C 1
ATOM 995 O O . TYR A 1 129 ? 25.856 -0.889 -33.713 1.00 94.31 129 TYR A O 1
ATOM 1003 N N . VAL A 1 130 ? 27.541 -0.502 -35.147 1.00 92.38 130 VAL A N 1
ATOM 1004 C CA . VAL A 1 130 ? 26.982 0.689 -35.804 1.00 92.38 130 VAL A CA 1
ATOM 1005 C C . VAL A 1 130 ? 27.101 0.568 -37.321 1.00 92.38 130 VAL A C 1
ATOM 1007 O O . VAL A 1 130 ? 27.812 -0.303 -37.815 1.00 92.38 130 VAL A O 1
ATOM 1010 N N . ASN A 1 131 ? 26.452 1.449 -38.082 1.00 92.75 131 ASN A N 1
ATOM 1011 C CA . ASN A 1 131 ? 26.643 1.576 -39.537 1.00 92.75 131 ASN A CA 1
ATOM 1012 C C . ASN A 1 131 ? 26.505 0.243 -40.299 1.00 92.75 131 ASN A C 1
ATOM 1014 O O . ASN A 1 131 ? 27.313 -0.061 -41.181 1.00 92.75 131 ASN A O 1
ATOM 1018 N N . ASN A 1 132 ? 25.480 -0.551 -39.976 1.00 84.06 132 ASN A N 1
ATOM 1019 C CA . ASN A 1 132 ? 25.248 -1.887 -40.542 1.00 84.06 132 ASN A CA 1
ATOM 1020 C C . ASN A 1 132 ? 26.399 -2.881 -40.254 1.00 84.06 132 ASN A C 1
ATOM 1022 O O . ASN A 1 132 ? 27.017 -3.441 -41.168 1.00 84.06 132 ASN A O 1
ATOM 1026 N N . GLY A 1 133 ? 26.687 -3.098 -38.971 1.00 86.50 133 GLY A N 1
ATOM 1027 C CA . GLY A 1 133 ? 27.576 -4.149 -38.474 1.00 86.50 133 GLY A CA 1
ATOM 1028 C C . GLY A 1 133 ? 29.043 -3.751 -38.293 1.00 86.50 133 GLY A C 1
ATOM 1029 O O . GLY A 1 133 ? 29.882 -4.614 -38.010 1.00 86.50 133 GLY A O 1
ATOM 1030 N N . GLN A 1 134 ? 29.395 -2.472 -38.442 1.00 91.56 134 GLN A N 1
ATOM 1031 C CA . GLN A 1 134 ? 30.717 -1.969 -38.077 1.00 91.56 134 GLN A CA 1
ATOM 1032 C C . GLN A 1 134 ? 30.892 -2.040 -36.556 1.00 91.56 134 GLN A C 1
ATOM 1034 O O . GLN A 1 134 ? 30.181 -1.385 -35.801 1.00 91.56 134 GLN A O 1
ATOM 1039 N N . LYS A 1 135 ? 31.872 -2.826 -36.106 1.00 92.62 135 LYS A N 1
ATOM 1040 C CA . LYS A 1 135 ? 32.212 -2.948 -34.689 1.00 92.62 135 LYS A CA 1
ATOM 1041 C C . LYS A 1 135 ? 33.185 -1.847 -34.262 1.00 92.62 135 LYS A C 1
ATOM 1043 O O . LYS A 1 135 ? 34.212 -1.679 -34.913 1.00 92.62 135 LYS A O 1
ATOM 1048 N N . ILE A 1 136 ? 32.889 -1.187 -33.148 1.00 90.94 136 ILE A N 1
ATOM 1049 C CA . ILE A 1 136 ? 33.784 -0.283 -32.415 1.00 90.94 136 ILE A CA 1
ATOM 1050 C C . ILE A 1 136 ? 34.119 -0.940 -31.081 1.00 90.94 136 ILE A C 1
ATOM 1052 O O . ILE A 1 136 ? 33.229 -1.479 -30.417 1.00 90.94 136 ILE A O 1
ATOM 1056 N N . TYR A 1 137 ? 35.389 -0.900 -30.686 1.00 90.81 137 TYR A N 1
ATOM 1057 C CA . TYR A 1 137 ? 35.818 -1.378 -29.375 1.00 90.81 137 TYR A CA 1
ATOM 1058 C C . TYR A 1 137 ? 36.798 -0.410 -28.711 1.00 90.81 137 TYR A C 1
ATOM 1060 O O . TYR A 1 137 ? 37.785 -0.008 -29.328 1.00 90.81 137 TYR A O 1
ATOM 1068 N N . ALA A 1 138 ? 36.558 -0.101 -27.438 1.00 85.19 138 ALA A N 1
ATOM 1069 C CA . ALA A 1 138 ? 37.430 0.719 -26.605 1.00 85.19 138 ALA A CA 1
ATOM 1070 C C . ALA A 1 138 ? 37.476 0.175 -25.176 1.00 85.19 138 ALA A C 1
ATOM 1072 O O . ALA A 1 138 ? 36.507 -0.391 -24.681 1.00 85.19 138 ALA A O 1
ATOM 1073 N N . SER A 1 139 ? 38.602 0.356 -24.497 1.00 83.88 139 SER A N 1
ATOM 1074 C CA . SER A 1 139 ? 38.735 0.012 -23.077 1.00 83.88 139 SER A CA 1
ATOM 1075 C C . SER A 1 139 ? 39.791 0.891 -22.427 1.00 83.88 139 SER A C 1
ATOM 1077 O O . SER A 1 139 ? 40.674 1.402 -23.115 1.00 83.88 139 SER A O 1
ATOM 1079 N N . GLY A 1 140 ? 39.752 1.063 -21.115 1.00 76.81 140 GLY A N 1
ATOM 1080 C CA . GLY A 1 140 ? 40.769 1.863 -20.446 1.00 76.81 140 GLY A CA 1
ATOM 1081 C C . GLY A 1 140 ? 40.688 1.814 -18.935 1.00 76.81 140 GLY A C 1
ATOM 1082 O O . GLY A 1 140 ? 39.681 1.391 -18.373 1.00 76.81 140 GLY A O 1
ATOM 1083 N N . HIS A 1 141 ? 41.769 2.253 -18.296 1.00 75.62 141 HIS A N 1
ATOM 1084 C CA . HIS A 1 141 ? 41.893 2.376 -16.845 1.00 75.62 141 HIS A CA 1
ATOM 1085 C C . HIS A 1 141 ? 42.490 3.739 -16.509 1.00 75.62 141 HIS A C 1
ATOM 1087 O O . HIS A 1 141 ? 43.567 4.075 -17.010 1.00 75.62 141 HIS A O 1
ATOM 1093 N N . GLU A 1 142 ? 41.781 4.520 -15.692 1.00 70.25 142 GLU A N 1
ATOM 1094 C CA . GLU A 1 142 ? 42.093 5.909 -15.298 1.00 70.25 142 GLU A CA 1
ATOM 1095 C C . GLU A 1 142 ? 42.224 6.943 -16.429 1.00 70.25 142 GLU A C 1
ATOM 1097 O O . GLU A 1 142 ? 42.415 8.129 -16.167 1.00 70.25 142 GLU A O 1
ATOM 1102 N N . ASP A 1 143 ? 42.142 6.519 -17.685 1.00 75.62 143 ASP A N 1
ATOM 1103 C CA . ASP A 1 143 ? 42.264 7.380 -18.852 1.00 75.62 143 ASP A CA 1
ATOM 1104 C C . ASP A 1 143 ? 41.222 6.959 -19.887 1.00 75.62 143 ASP A C 1
ATOM 1106 O O . ASP A 1 143 ? 41.169 5.790 -20.290 1.00 75.62 143 ASP A O 1
ATOM 1110 N N . PHE A 1 144 ? 40.385 7.916 -20.279 1.00 82.06 144 PHE A N 1
ATOM 1111 C CA . PHE A 1 144 ? 39.168 7.725 -21.065 1.00 82.06 144 PHE A CA 1
ATOM 1112 C C . PHE A 1 144 ? 39.277 8.510 -22.376 1.00 82.06 144 PHE A C 1
ATOM 1114 O O . PHE A 1 144 ? 39.903 9.572 -22.394 1.00 82.06 144 PHE A O 1
ATOM 1121 N N . PRO A 1 145 ? 38.674 8.037 -23.478 1.00 85.31 145 PRO A N 1
ATOM 1122 C CA . PRO A 1 145 ? 38.716 8.769 -24.732 1.00 85.31 145 PRO A CA 1
ATOM 1123 C C . PRO A 1 145 ? 37.966 10.103 -24.612 1.00 85.31 145 PRO A C 1
ATOM 1125 O O . PRO A 1 145 ? 37.001 10.237 -23.854 1.00 85.31 145 PRO A O 1
ATOM 1128 N N . ASP A 1 146 ? 38.390 11.097 -25.393 1.00 83.06 146 ASP A N 1
ATOM 1129 C CA . ASP A 1 146 ? 37.690 12.380 -25.473 1.00 83.06 146 ASP A CA 1
ATOM 1130 C C . ASP A 1 146 ? 36.207 12.155 -25.824 1.00 83.06 146 ASP A C 1
ATOM 1132 O O . ASP A 1 146 ? 35.878 11.384 -26.727 1.00 83.06 146 ASP A O 1
ATOM 1136 N N . GLY A 1 147 ? 35.312 12.825 -25.093 1.00 82.56 147 GLY A N 1
ATOM 1137 C CA . GLY A 1 147 ? 33.860 12.668 -25.238 1.00 82.56 147 GLY A CA 1
ATOM 1138 C C . GLY A 1 147 ? 33.232 11.597 -24.338 1.00 82.56 147 GLY A C 1
ATOM 1139 O O . GLY A 1 147 ? 32.016 11.606 -24.180 1.00 82.56 147 GLY A O 1
ATOM 1140 N N . TYR A 1 148 ? 34.023 10.739 -23.676 1.00 85.25 148 TYR A N 1
ATOM 1141 C CA . TYR A 1 148 ? 33.517 9.637 -22.843 1.00 85.25 148 TYR A CA 1
ATOM 1142 C C . TYR A 1 148 ? 32.524 10.073 -21.760 1.00 85.25 148 TYR A C 1
ATOM 1144 O O . TYR A 1 148 ? 31.406 9.571 -21.685 1.00 85.25 148 TYR A O 1
ATOM 1152 N N . ASN A 1 149 ? 32.906 11.060 -20.948 1.00 78.88 149 ASN A N 1
ATOM 1153 C CA . ASN A 1 149 ? 32.037 11.559 -19.881 1.00 78.88 149 ASN A CA 1
ATOM 1154 C C . ASN A 1 149 ? 30.778 12.246 -20.431 1.00 78.88 149 ASN A C 1
ATOM 1156 O O . ASN A 1 149 ? 29.740 12.214 -19.782 1.00 78.88 149 ASN A O 1
ATOM 1160 N N . GLY A 1 150 ? 30.862 12.847 -21.624 1.00 74.25 150 GLY A N 1
ATOM 1161 C CA . GLY A 1 150 ? 29.707 13.429 -22.310 1.00 74.25 150 GLY A CA 1
ATOM 1162 C C . GLY A 1 150 ? 28.725 12.353 -22.768 1.00 74.25 150 GLY A C 1
ATOM 1163 O O . GLY A 1 150 ? 27.531 12.479 -22.519 1.00 74.25 150 GLY A O 1
ATOM 1164 N N . PHE A 1 151 ? 29.236 11.258 -23.337 1.00 88.19 151 PHE A N 1
ATOM 1165 C CA . PHE A 1 151 ? 28.437 10.090 -23.705 1.00 88.19 151 PHE A CA 1
ATOM 1166 C C . PHE A 1 151 ? 27.730 9.480 -22.491 1.00 88.19 151 PHE A C 1
ATOM 1168 O O . PHE A 1 151 ? 26.520 9.278 -22.517 1.00 88.19 151 PHE A O 1
ATOM 1175 N N . LEU A 1 152 ? 28.474 9.234 -21.406 1.00 81.88 152 LEU A N 1
ATOM 1176 C CA . LEU A 1 152 ? 27.924 8.661 -20.177 1.00 81.88 152 LEU A CA 1
ATOM 1177 C C . LEU A 1 152 ? 26.886 9.589 -19.531 1.00 81.88 152 LEU A C 1
ATOM 1179 O O . LEU A 1 152 ? 25.841 9.124 -19.086 1.00 81.88 152 LEU A O 1
ATOM 1183 N N . SER A 1 153 ? 27.155 10.898 -19.505 1.00 75.06 153 SER A N 1
ATOM 1184 C CA . SER A 1 153 ? 26.195 11.891 -19.020 1.00 75.06 153 SER A CA 1
ATOM 1185 C C . SER A 1 153 ? 24.928 11.910 -19.867 1.00 75.06 153 SER A C 1
ATOM 1187 O O . SER A 1 153 ? 23.856 11.977 -19.290 1.00 75.06 153 SER A O 1
ATOM 1189 N N . GLY A 1 154 ? 25.034 11.819 -21.196 1.00 76.50 154 GLY A N 1
ATOM 1190 C CA . GLY A 1 154 ? 23.869 11.779 -22.081 1.00 76.50 154 GLY A CA 1
ATOM 1191 C C . GLY A 1 154 ? 23.065 10.483 -21.954 1.00 76.50 154 GLY A C 1
ATOM 1192 O O . GLY A 1 154 ? 21.844 10.526 -21.989 1.00 76.50 154 GLY A O 1
ATOM 1193 N N . LEU A 1 155 ? 23.716 9.334 -21.731 1.00 84.12 155 LEU A N 1
ATOM 1194 C CA . LEU A 1 155 ? 23.008 8.088 -21.411 1.00 84.12 155 LEU A CA 1
ATOM 1195 C C . LEU A 1 155 ? 22.259 8.183 -20.083 1.00 84.12 155 LEU A C 1
ATOM 1197 O O . LEU A 1 155 ? 21.120 7.735 -19.998 1.00 84.12 155 LEU A O 1
ATOM 1201 N N . ASN A 1 156 ? 22.891 8.755 -19.056 1.00 78.38 156 ASN A N 1
ATOM 1202 C CA . ASN A 1 156 ? 22.227 8.976 -17.777 1.00 78.38 156 ASN A CA 1
ATOM 1203 C C . ASN A 1 156 ? 21.108 10.003 -17.908 1.00 78.38 156 ASN A C 1
ATOM 1205 O O . ASN A 1 156 ? 20.061 9.774 -17.338 1.00 78.38 156 ASN A O 1
ATOM 1209 N N . GLU A 1 157 ? 21.279 11.059 -18.704 1.00 78.69 157 GLU A N 1
ATOM 1210 C CA . GLU A 1 157 ? 20.207 12.007 -19.003 1.00 78.69 157 GLU A CA 1
ATOM 1211 C C . GLU A 1 157 ? 19.030 11.287 -19.654 1.00 78.69 157 GLU A C 1
ATOM 1213 O O . GLU A 1 157 ? 17.943 11.406 -19.137 1.00 78.69 157 GLU A O 1
ATOM 1218 N N . ILE A 1 158 ? 19.219 10.425 -20.657 1.00 79.69 158 ILE A N 1
ATOM 1219 C CA . ILE A 1 158 ? 18.105 9.646 -21.242 1.00 79.69 158 ILE A CA 1
ATOM 1220 C C . ILE A 1 158 ? 17.452 8.690 -20.222 1.00 79.69 158 ILE A C 1
ATOM 1222 O O . ILE A 1 158 ? 16.254 8.433 -20.289 1.00 79.69 158 ILE A O 1
ATOM 1226 N N . LEU A 1 159 ? 18.231 8.127 -19.292 1.00 74.56 159 LEU A N 1
ATOM 1227 C CA . LEU A 1 159 ? 17.725 7.240 -18.235 1.00 74.56 159 LEU A CA 1
ATOM 1228 C C . LEU A 1 159 ? 17.060 7.992 -17.069 1.00 74.56 159 LEU A C 1
ATOM 1230 O O . LEU A 1 159 ? 16.264 7.387 -16.350 1.00 74.56 159 LEU A O 1
ATOM 1234 N N . ASP A 1 160 ? 17.419 9.261 -16.872 1.00 71.69 160 ASP A N 1
ATOM 1235 C CA . ASP A 1 160 ? 16.979 10.149 -15.790 1.00 71.69 160 ASP A CA 1
ATOM 1236 C C . ASP A 1 160 ? 15.972 11.206 -16.277 1.00 71.69 160 ASP A C 1
ATOM 1238 O O . ASP A 1 160 ? 15.395 11.917 -15.455 1.00 71.69 160 ASP A O 1
ATOM 1242 N N . ASP A 1 161 ? 15.766 11.327 -17.592 1.00 56.97 161 ASP A N 1
ATOM 1243 C CA . ASP A 1 161 ? 14.786 12.214 -18.202 1.00 56.97 161 ASP A CA 1
ATOM 1244 C C . ASP A 1 161 ? 13.396 11.675 -17.857 1.00 56.97 161 ASP A C 1
ATOM 1246 O O . ASP A 1 161 ? 12.882 10.720 -18.440 1.00 56.97 161 ASP A O 1
ATOM 1250 N N . GLU A 1 162 ? 12.797 12.297 -16.843 1.00 48.28 162 GLU A N 1
ATOM 1251 C CA . GLU A 1 162 ? 11.366 12.222 -16.550 1.00 48.28 162 GLU A CA 1
ATOM 1252 C C . GLU A 1 162 ? 10.534 12.982 -17.611 1.00 48.28 162 GLU A C 1
ATOM 1254 O O . GLU A 1 162 ? 9.306 13.034 -17.522 1.00 48.28 162 GLU A O 1
ATOM 1259 N N . GLY A 1 163 ? 11.180 13.582 -18.620 1.00 35.03 163 GLY A N 1
ATOM 1260 C CA . GLY A 1 163 ? 10.562 14.221 -19.773 1.00 35.03 163 GLY A CA 1
ATOM 1261 C C . GLY A 1 163 ? 9.909 13.208 -20.702 1.00 35.03 163 GLY A C 1
ATOM 1262 O O . GLY A 1 163 ? 10.577 12.328 -21.234 1.00 35.03 163 GLY A O 1
ATOM 1263 N N . GLU A 1 164 ? 8.587 13.360 -20.856 1.00 35.56 164 GLU A N 1
ATOM 1264 C CA . GLU A 1 164 ? 7.700 12.674 -21.805 1.00 35.56 164 GLU A CA 1
ATOM 1265 C C . GLU A 1 164 ? 8.296 11.374 -22.347 1.00 35.56 164 GLU A C 1
ATOM 1267 O O . GLU A 1 164 ? 8.721 11.280 -23.501 1.00 35.56 164 GLU A O 1
ATOM 1272 N N . LYS A 1 165 ? 8.280 10.333 -21.505 1.00 35.19 165 LYS A N 1
ATOM 1273 C CA . LYS A 1 165 ? 8.244 8.975 -22.028 1.00 35.19 165 LYS A CA 1
ATOM 1274 C C . LYS A 1 165 ? 7.076 8.956 -23.009 1.00 35.19 165 LYS A C 1
ATOM 1276 O O . LYS A 1 165 ? 5.923 8.869 -22.584 1.00 35.19 165 LYS A O 1
ATOM 1281 N N . GLU A 1 166 ? 7.368 8.985 -24.310 1.00 31.30 166 GLU A N 1
ATOM 1282 C CA . GLU A 1 166 ? 6.522 8.356 -25.319 1.00 31.30 166 GLU A CA 1
ATOM 1283 C C . GLU A 1 166 ? 6.505 6.853 -24.990 1.00 31.30 166 GLU A C 1
ATOM 1285 O O . GLU A 1 166 ? 7.015 5.988 -25.697 1.00 31.30 166 GLU A O 1
ATOM 1290 N N . THR A 1 167 ? 5.845 6.518 -23.881 1.00 32.66 167 THR A N 1
ATOM 1291 C CA . THR A 1 167 ? 4.824 5.505 -23.959 1.00 32.66 167 THR A CA 1
ATOM 1292 C C . THR A 1 167 ? 3.991 5.938 -25.152 1.00 32.66 167 THR A C 1
ATOM 1294 O O . THR A 1 167 ? 3.512 7.071 -25.230 1.00 32.66 167 THR A O 1
ATOM 1297 N N . THR A 1 168 ? 3.853 5.079 -26.149 1.00 30.17 168 THR A N 1
ATOM 1298 C CA . THR A 1 168 ? 2.624 5.140 -26.917 1.00 30.17 168 THR A CA 1
ATOM 1299 C C . THR A 1 168 ? 1.520 4.954 -25.882 1.00 30.17 168 THR A C 1
ATOM 1301 O O . THR A 1 168 ? 1.165 3.817 -25.584 1.00 30.17 168 THR A O 1
ATOM 1304 N N . VAL A 1 169 ? 1.056 6.051 -25.273 1.00 35.47 169 VAL A N 1
ATOM 1305 C CA . VAL A 1 169 ? -0.264 6.162 -24.681 1.00 35.47 169 VAL A CA 1
ATOM 1306 C C . VAL A 1 169 ? -1.137 5.739 -25.844 1.00 35.47 169 VAL A C 1
ATOM 1308 O O . VAL A 1 169 ? -1.189 6.448 -26.857 1.00 35.47 169 VAL A O 1
ATOM 1311 N N . PRO A 1 170 ? -1.746 4.545 -25.813 1.00 38.06 170 PRO A N 1
ATOM 1312 C CA . PRO A 1 170 ? -2.898 4.389 -26.661 1.00 38.06 170 PRO A CA 1
ATOM 1313 C C . PRO A 1 170 ? -3.812 5.529 -26.205 1.00 38.06 170 PRO A C 1
ATOM 1315 O O . PRO A 1 170 ? -4.016 5.685 -25.005 1.00 38.06 170 PRO A O 1
ATOM 1318 N N . ASP A 1 171 ? -4.371 6.316 -27.120 1.00 45.06 171 ASP A N 1
ATOM 1319 C CA . ASP A 1 171 ? -5.451 7.274 -26.818 1.00 45.06 171 ASP A CA 1
ATOM 1320 C C . ASP A 1 171 ? -6.634 6.630 -26.035 1.00 45.06 171 ASP A C 1
ATOM 1322 O O . ASP A 1 171 ? -7.612 7.291 -25.682 1.00 45.06 171 ASP A O 1
ATOM 1326 N N . ASP A 1 172 ? -6.564 5.327 -25.763 1.00 65.56 172 ASP A N 1
ATOM 1327 C CA . ASP A 1 172 ? -7.399 4.573 -24.855 1.00 65.56 172 ASP A CA 1
ATOM 1328 C C . ASP A 1 172 ? -7.224 5.080 -23.423 1.00 65.56 172 ASP A C 1
ATOM 1330 O O . ASP A 1 172 ? -6.286 4.739 -22.712 1.00 65.56 172 ASP A O 1
ATOM 1334 N N . LYS A 1 173 ? -8.205 5.851 -22.966 1.00 81.94 173 LYS A N 1
ATOM 1335 C CA . LYS A 1 173 ? -8.495 5.985 -21.540 1.00 81.94 173 LYS A CA 1
ATOM 1336 C C . LYS A 1 173 ? -9.120 4.696 -21.016 1.00 81.94 173 LYS A C 1
ATOM 1338 O O . LYS A 1 173 ? -9.700 3.913 -21.775 1.00 81.94 173 LYS A O 1
ATOM 1343 N N . ILE A 1 174 ? -9.078 4.495 -19.704 1.00 84.31 174 ILE A N 1
ATOM 1344 C CA . ILE A 1 174 ? -10.007 3.570 -19.052 1.00 84.31 174 ILE A CA 1
ATOM 1345 C C . ILE A 1 174 ? -11.410 4.150 -19.247 1.00 84.31 174 ILE A C 1
ATOM 1347 O O . ILE A 1 174 ? -11.649 5.324 -18.973 1.00 84.31 174 ILE A O 1
ATOM 1351 N N . THR A 1 175 ? -12.313 3.339 -19.783 1.00 86.44 175 THR A N 1
ATOM 1352 C CA . THR A 1 175 ? -13.716 3.671 -20.085 1.00 86.44 175 THR A CA 1
ATOM 1353 C C . THR A 1 175 ? -14.687 2.684 -19.444 1.00 86.44 175 THR A C 1
ATOM 1355 O O . THR A 1 175 ? -15.860 3.004 -19.271 1.00 86.44 175 THR A O 1
ATOM 1358 N N . SER A 1 176 ? -14.199 1.506 -19.053 1.00 83.75 176 SER A N 1
ATOM 1359 C CA . SER A 1 176 ? -14.912 0.538 -18.228 1.00 83.75 176 SER A CA 1
ATOM 1360 C C . SER A 1 176 ? -13.934 -0.206 -17.321 1.00 83.75 176 SER A C 1
ATOM 1362 O O . SER A 1 176 ? -12.758 -0.365 -17.656 1.00 83.75 176 SER A O 1
ATOM 1364 N N . ILE A 1 177 ? -14.427 -0.661 -16.172 1.00 83.44 177 ILE A N 1
ATOM 1365 C CA . ILE A 1 177 ? -13.727 -1.539 -15.234 1.00 83.44 177 ILE A CA 1
ATOM 1366 C C . ILE A 1 177 ? -14.679 -2.672 -14.850 1.00 83.44 177 ILE A C 1
ATOM 1368 O O . ILE A 1 177 ? -15.848 -2.421 -14.560 1.00 83.44 177 ILE A O 1
ATOM 1372 N N . ASP A 1 178 ? -14.180 -3.905 -14.852 1.00 69.62 178 ASP A N 1
ATOM 1373 C CA . ASP A 1 178 ? -14.918 -5.080 -14.381 1.00 69.62 178 ASP A CA 1
ATOM 1374 C C . ASP A 1 178 ? -14.529 -5.398 -12.932 1.00 69.62 178 ASP A C 1
ATOM 1376 O O . ASP A 1 178 ? -15.383 -5.487 -12.043 1.00 69.62 178 ASP A O 1
ATOM 1380 N N . PHE A 1 179 ? -13.224 -5.531 -12.690 1.00 77.31 179 PHE A N 1
ATOM 1381 C CA . PHE A 1 179 ? -12.643 -5.693 -11.362 1.00 77.31 179 PHE A CA 1
ATOM 1382 C C . PHE A 1 179 ? -11.197 -5.188 -11.329 1.00 77.31 179 PHE A C 1
ATOM 1384 O O . PHE A 1 179 ? -10.527 -5.153 -12.362 1.00 77.31 179 PHE A O 1
ATOM 1391 N N . ALA A 1 180 ? -10.712 -4.851 -10.139 1.00 67.88 180 ALA A N 1
ATOM 1392 C CA . ALA A 1 180 ? -9.304 -4.647 -9.853 1.00 67.88 180 ALA A CA 1
ATOM 1393 C C . ALA A 1 180 ? -8.966 -5.096 -8.427 1.00 67.88 180 ALA A C 1
ATOM 1395 O O . ALA A 1 180 ? -9.819 -5.104 -7.546 1.00 67.88 180 ALA A O 1
ATOM 1396 N N . VAL A 1 181 ? -7.714 -5.461 -8.202 1.00 63.97 181 VAL A N 1
ATOM 1397 C CA . VAL A 1 181 ? -7.140 -5.702 -6.883 1.00 63.97 181 VAL A CA 1
ATOM 1398 C C . VAL A 1 181 ? -5.900 -4.835 -6.773 1.00 63.97 181 VAL A C 1
ATOM 1400 O O . VAL A 1 181 ? -5.086 -4.816 -7.694 1.00 63.97 181 VAL A O 1
ATOM 1403 N N . LEU A 1 182 ? -5.772 -4.126 -5.658 1.00 74.25 182 LEU A N 1
ATOM 1404 C CA . LEU A 1 182 ? -4.572 -3.388 -5.285 1.00 74.25 182 LEU A CA 1
ATOM 1405 C C . LEU A 1 182 ? -4.124 -3.869 -3.907 1.00 74.25 182 LEU A C 1
ATOM 1407 O O . LEU A 1 182 ? -4.909 -3.829 -2.966 1.00 74.25 182 LEU A O 1
ATOM 1411 N N . SER A 1 183 ? -2.877 -4.295 -3.774 1.00 71.19 183 SER A N 1
ATOM 1412 C CA . SER A 1 183 ? -2.247 -4.632 -2.504 1.00 71.19 183 SER A CA 1
ATOM 1413 C C . SER A 1 183 ? -0.969 -3.828 -2.342 1.00 71.19 183 SER A C 1
ATOM 1415 O O . SER A 1 183 ? -0.180 -3.733 -3.279 1.00 71.19 183 SER A O 1
ATOM 1417 N N . LEU A 1 184 ? -0.758 -3.270 -1.154 1.00 68.75 184 LEU A N 1
ATOM 1418 C CA . LEU A 1 184 ? 0.538 -2.781 -0.701 1.00 68.75 184 LEU A CA 1
ATOM 1419 C C . LEU A 1 184 ? 0.872 -3.498 0.604 1.00 68.75 184 LEU A C 1
ATOM 1421 O O . LEU A 1 184 ? 0.107 -3.427 1.557 1.00 68.75 184 LEU A O 1
ATOM 1425 N N . SER A 1 185 ? 1.997 -4.201 0.658 1.00 62.03 185 SER A N 1
ATOM 1426 C CA . SER A 1 185 ? 2.452 -4.938 1.837 1.00 62.03 185 SER A CA 1
ATOM 1427 C C . SER A 1 185 ? 3.783 -4.407 2.351 1.00 62.03 185 SER A C 1
ATOM 1429 O O . SER A 1 185 ? 4.596 -3.876 1.605 1.00 62.03 185 SER A O 1
ATOM 1431 N N . TRP A 1 186 ? 4.021 -4.580 3.640 1.00 63.50 186 TRP A N 1
ATOM 1432 C CA . TRP A 1 186 ? 5.254 -4.264 4.350 1.00 63.50 186 TRP A CA 1
ATOM 1433 C C . TRP A 1 186 ? 5.551 -5.376 5.359 1.00 63.50 186 TRP A C 1
ATOM 1435 O O . TRP A 1 186 ? 4.778 -6.313 5.544 1.00 63.50 186 TRP A O 1
ATOM 1445 N N . VAL A 1 187 ? 6.690 -5.274 6.046 1.00 53.56 187 VAL A N 1
ATOM 1446 C CA . VAL A 1 187 ? 7.178 -6.304 6.986 1.00 53.56 187 VAL A CA 1
ATOM 1447 C C . VAL A 1 187 ? 6.149 -6.713 8.045 1.00 53.56 187 VAL A C 1
ATOM 1449 O O . VAL A 1 187 ? 6.122 -7.872 8.451 1.00 53.56 187 VAL A O 1
ATOM 1452 N N . ASP A 1 188 ? 5.312 -5.772 8.480 1.00 55.22 188 ASP A N 1
ATOM 1453 C CA . ASP A 1 188 ? 4.411 -5.941 9.622 1.00 55.22 188 ASP A CA 1
ATOM 1454 C C . ASP A 1 188 ? 2.915 -5.964 9.241 1.00 55.22 188 ASP A C 1
ATOM 1456 O O . ASP A 1 188 ? 2.069 -6.038 10.134 1.00 55.22 188 ASP A O 1
ATOM 1460 N N . GLY A 1 189 ? 2.568 -5.926 7.949 1.00 60.88 189 GLY A N 1
ATOM 1461 C CA . GLY A 1 189 ? 1.172 -5.937 7.500 1.00 60.88 189 GLY A CA 1
ATOM 1462 C C . GLY A 1 189 ? 0.985 -5.643 6.014 1.00 60.88 189 GLY A C 1
ATOM 1463 O O . GLY A 1 189 ? 1.956 -5.444 5.290 1.00 60.88 189 GLY A O 1
ATOM 1464 N N . ALA A 1 190 ? -0.262 -5.627 5.556 1.00 66.19 190 ALA A N 1
ATOM 1465 C CA . ALA A 1 190 ? -0.603 -5.204 4.202 1.00 66.19 190 ALA A CA 1
ATOM 1466 C C . ALA A 1 190 ? -1.948 -4.488 4.161 1.00 66.19 190 ALA A C 1
ATOM 1468 O O . ALA A 1 190 ? -2.865 -4.824 4.899 1.00 66.19 190 ALA A O 1
ATOM 1469 N N . GLU A 1 191 ? -2.087 -3.543 3.249 1.00 74.25 191 GLU A N 1
ATOM 1470 C CA . GLU A 1 191 ? -3.367 -2.989 2.844 1.00 74.25 191 GLU A CA 1
ATOM 1471 C C . GLU A 1 191 ? -3.791 -3.611 1.522 1.00 74.25 191 GLU A C 1
ATOM 1473 O O . GLU A 1 191 ? -2.995 -3.725 0.588 1.00 74.25 191 GLU A O 1
ATOM 1478 N N . MET A 1 192 ? -5.057 -4.005 1.428 1.00 76.38 192 MET A N 1
ATOM 1479 C CA . MET A 1 192 ? -5.626 -4.549 0.202 1.00 76.38 192 MET A CA 1
ATOM 1480 C C . MET A 1 192 ? -6.959 -3.892 -0.126 1.00 76.38 192 MET A C 1
ATOM 1482 O O . MET A 1 192 ? -7.804 -3.671 0.740 1.00 76.38 192 MET A O 1
ATOM 1486 N N . TYR A 1 193 ? -7.166 -3.639 -1.410 1.00 81.00 193 TYR A N 1
ATOM 1487 C CA . TYR A 1 193 ? -8.370 -3.060 -1.974 1.00 81.00 193 TYR A CA 1
ATOM 1488 C C . TYR A 1 193 ? -8.914 -4.016 -3.040 1.00 81.00 193 TYR A C 1
ATOM 1490 O O . TYR A 1 193 ? -8.267 -4.238 -4.062 1.00 81.00 193 TYR A O 1
ATOM 1498 N N . ASP A 1 194 ? -10.095 -4.589 -2.803 1.00 74.25 194 ASP A N 1
ATOM 1499 C CA . ASP A 1 194 ? -10.858 -5.355 -3.801 1.00 74.25 194 ASP A CA 1
ATOM 1500 C C . ASP A 1 194 ? -11.884 -4.420 -4.441 1.00 74.25 194 ASP A C 1
ATOM 1502 O O . ASP A 1 194 ? -12.771 -3.895 -3.765 1.00 74.25 194 ASP A O 1
ATOM 1506 N N . ILE A 1 195 ? -11.727 -4.167 -5.733 1.00 83.69 195 ILE A N 1
ATOM 1507 C CA . ILE A 1 195 ? -12.485 -3.190 -6.506 1.00 83.69 195 ILE A CA 1
ATOM 1508 C C . ILE A 1 195 ? -13.333 -3.959 -7.510 1.00 83.69 195 ILE A C 1
ATOM 1510 O O . ILE A 1 195 ? -12.821 -4.731 -8.320 1.00 83.69 195 ILE A O 1
ATOM 1514 N N . LYS A 1 196 ? -14.644 -3.734 -7.510 1.00 79.75 196 LYS A N 1
ATOM 1515 C CA . LYS A 1 196 ? -15.561 -4.470 -8.375 1.00 79.75 196 LYS A CA 1
ATOM 1516 C C . LYS A 1 196 ? -16.675 -3.593 -8.916 1.00 79.75 196 LYS A C 1
ATOM 1518 O O . LYS A 1 196 ? -17.337 -2.873 -8.173 1.00 79.75 196 LYS A O 1
ATOM 1523 N N . SER A 1 197 ? -16.946 -3.731 -10.208 1.00 76.38 197 SER A N 1
ATOM 1524 C CA . SER A 1 197 ? -18.108 -3.108 -10.829 1.00 76.38 197 SER A CA 1
ATOM 1525 C C . SER A 1 197 ? -19.407 -3.813 -10.433 1.00 76.38 197 SER A C 1
ATOM 1527 O O . SER A 1 197 ? -19.510 -5.047 -10.434 1.00 76.38 197 SER A O 1
ATOM 1529 N N . THR A 1 198 ? -20.409 -3.022 -10.056 1.00 78.62 198 THR A N 1
ATOM 1530 C CA . THR A 1 198 ? -21.735 -3.478 -9.627 1.00 78.62 198 THR A CA 1
ATOM 1531 C C . THR A 1 198 ? -22.832 -2.684 -10.332 1.00 78.62 198 THR A C 1
ATOM 1533 O O . THR A 1 198 ? -22.582 -1.674 -10.982 1.00 78.62 198 THR A O 1
ATOM 1536 N N . GLU A 1 199 ? -24.087 -3.102 -10.168 1.00 71.56 199 GLU A N 1
ATOM 1537 C CA . GLU A 1 199 ? -25.239 -2.347 -10.680 1.00 71.56 199 GLU A CA 1
ATOM 1538 C C . GLU A 1 199 ? -25.408 -0.952 -10.046 1.00 71.56 199 GLU A C 1
ATOM 1540 O O . GLU A 1 199 ? -26.096 -0.111 -10.619 1.00 71.56 199 GLU A O 1
ATOM 1545 N N . ASN A 1 200 ? -24.782 -0.705 -8.888 1.00 69.19 200 ASN A N 1
ATOM 1546 C CA . ASN A 1 200 ? -24.910 0.533 -8.114 1.00 69.19 200 ASN A CA 1
ATOM 1547 C C . ASN A 1 200 ? -23.656 1.426 -8.176 1.00 69.19 200 ASN A C 1
ATOM 1549 O O . ASN A 1 200 ? -23.602 2.418 -7.453 1.00 69.19 200 ASN A O 1
ATOM 1553 N N . GLY A 1 201 ? -22.658 1.078 -8.996 1.00 76.94 201 GLY A N 1
ATOM 1554 C CA . GLY A 1 201 ? -21.369 1.772 -9.068 1.00 76.94 201 GLY A CA 1
ATOM 1555 C C . GLY A 1 201 ? -20.178 0.842 -8.829 1.00 76.94 201 GLY A C 1
ATOM 1556 O O . GLY A 1 201 ? -20.304 -0.382 -8.944 1.00 76.94 201 GLY A O 1
ATOM 1557 N N . ILE A 1 202 ? -19.024 1.412 -8.477 1.00 82.44 202 ILE A N 1
ATOM 1558 C CA . ILE A 1 202 ? -17.805 0.652 -8.167 1.00 82.44 202 ILE A CA 1
ATOM 1559 C C . ILE A 1 202 ? -17.718 0.407 -6.663 1.00 82.44 202 ILE A C 1
ATOM 1561 O O . ILE A 1 202 ? -17.541 1.337 -5.880 1.00 82.44 202 ILE A O 1
ATOM 1565 N N . GLU A 1 203 ? -17.846 -0.854 -6.261 1.00 81.31 203 GLU A N 1
ATOM 1566 C CA . GLU A 1 203 ? -17.661 -1.302 -4.882 1.00 81.31 203 GLU A CA 1
ATOM 1567 C C . GLU A 1 203 ? -16.166 -1.487 -4.609 1.00 81.31 203 GLU A C 1
ATOM 1569 O O . GLU A 1 203 ? -15.519 -2.305 -5.257 1.00 81.31 203 GLU A O 1
ATOM 1574 N N . VAL A 1 204 ? -15.623 -0.752 -3.640 1.00 83.00 204 VAL A N 1
ATOM 1575 C CA . VAL A 1 204 ? -14.238 -0.891 -3.175 1.00 83.00 204 VAL A CA 1
ATOM 1576 C C . VAL A 1 204 ? -14.263 -1.406 -1.744 1.00 83.00 204 VAL A C 1
ATOM 1578 O O . VAL A 1 204 ? -14.836 -0.769 -0.858 1.00 83.00 204 VAL A O 1
ATOM 1581 N N . LYS A 1 205 ? -13.655 -2.563 -1.494 1.00 80.69 205 LYS A N 1
ATOM 1582 C CA . LYS A 1 205 ? -13.502 -3.151 -0.161 1.00 80.69 205 LYS A CA 1
ATOM 1583 C C . LYS A 1 205 ? -12.075 -2.993 0.308 1.00 80.69 205 LYS A C 1
ATOM 1585 O O . LYS A 1 205 ? -11.165 -3.465 -0.358 1.00 80.69 205 LYS A O 1
ATOM 1590 N N . TYR A 1 206 ? -11.916 -2.385 1.471 1.00 82.06 206 TYR A N 1
ATOM 1591 C CA . TYR A 1 206 ? -10.638 -2.227 2.139 1.00 82.06 206 TYR A CA 1
ATOM 1592 C C . TYR A 1 206 ? -10.430 -3.348 3.160 1.00 82.06 206 TYR A C 1
ATOM 1594 O O . TYR A 1 206 ? -11.302 -3.610 4.001 1.00 82.06 206 TYR A O 1
ATOM 1602 N N . TYR A 1 207 ? -9.273 -3.992 3.078 1.00 75.31 207 TYR A N 1
ATOM 1603 C CA . TYR A 1 207 ? -8.795 -5.019 3.988 1.00 75.31 207 TYR A CA 1
ATOM 1604 C C . TYR A 1 207 ? -7.430 -4.626 4.533 1.00 75.31 207 TYR A C 1
ATOM 1606 O O . TYR A 1 207 ? -6.635 -3.987 3.844 1.00 75.31 207 TYR A O 1
ATOM 1614 N N . GLU A 1 208 ? -7.152 -5.079 5.745 1.00 75.06 208 GLU A N 1
ATOM 1615 C CA . GLU A 1 208 ? -5.850 -4.928 6.379 1.00 75.06 208 GLU A CA 1
ATOM 1616 C C . GLU A 1 208 ? -5.383 -6.306 6.852 1.00 75.06 208 GLU A C 1
ATOM 1618 O O . GLU A 1 208 ? -6.124 -7.032 7.525 1.00 75.06 208 GLU A O 1
ATOM 1623 N N . ASP A 1 209 ? -4.171 -6.677 6.458 1.00 67.12 209 ASP A N 1
ATOM 1624 C CA . ASP A 1 209 ? -3.453 -7.836 6.955 1.00 67.12 209 ASP A CA 1
ATOM 1625 C C . ASP A 1 209 ? -2.627 -7.416 8.157 1.00 67.12 209 ASP A C 1
ATOM 1627 O O . ASP A 1 209 ? -1.714 -6.598 8.053 1.00 67.12 209 ASP A O 1
ATOM 1631 N N . GLU A 1 210 ? -2.898 -8.045 9.293 1.00 59.03 210 GLU A N 1
ATOM 1632 C CA . GLU A 1 210 ? -2.083 -7.894 10.490 1.00 59.03 210 GLU A CA 1
ATOM 1633 C C . GLU A 1 210 ? -1.364 -9.211 10.789 1.00 59.03 210 GLU A C 1
ATOM 1635 O O . GLU A 1 210 ? -1.965 -10.295 10.809 1.00 59.03 210 GLU A O 1
ATOM 1640 N N . TYR A 1 211 ? -0.055 -9.136 11.038 1.00 46.09 211 TYR A N 1
ATOM 1641 C CA . TYR A 1 211 ? 0.721 -10.299 11.451 1.00 46.09 211 TYR A CA 1
ATOM 1642 C C . TYR A 1 211 ? 0.579 -10.557 12.957 1.00 46.09 211 TYR A C 1
ATOM 1644 O O . TYR A 1 211 ? 1.076 -9.805 13.799 1.00 46.09 211 TYR A O 1
ATOM 1652 N N . TYR A 1 212 ? -0.023 -11.694 13.310 1.00 48.81 212 TYR A N 1
ATOM 1653 C CA . TYR A 1 212 ? -0.115 -12.178 14.685 1.00 48.81 212 TYR A CA 1
ATOM 1654 C C . TYR A 1 212 ? 0.872 -13.323 14.914 1.00 48.81 212 TYR A C 1
ATOM 1656 O O . TYR A 1 212 ? 0.846 -14.347 14.230 1.00 48.81 212 TYR A O 1
ATOM 1664 N N . LYS A 1 213 ? 1.722 -13.206 15.940 1.00 39.53 213 LYS A N 1
ATOM 1665 C CA . LYS A 1 213 ? 2.785 -14.185 16.250 1.00 39.53 213 LYS A CA 1
ATOM 1666 C C . LYS A 1 213 ? 2.284 -15.629 16.448 1.00 39.53 213 LYS A C 1
ATOM 1668 O O . LYS A 1 213 ? 3.056 -16.571 16.287 1.00 39.53 213 LYS A O 1
ATOM 1673 N N . ASP A 1 214 ? 1.028 -15.804 16.841 1.00 40.31 214 ASP A N 1
ATOM 1674 C CA . ASP A 1 214 ? 0.371 -17.078 17.141 1.00 40.31 214 ASP A CA 1
ATOM 1675 C C . ASP A 1 214 ? -0.580 -17.575 16.037 1.00 40.31 214 ASP A C 1
ATOM 1677 O O . ASP A 1 214 ? -0.917 -18.761 16.029 1.00 40.31 214 ASP A O 1
ATOM 1681 N N . LYS A 1 215 ? -0.995 -16.703 15.107 1.00 41.47 215 LYS A N 1
ATOM 1682 C CA . LYS A 1 215 ? -1.986 -17.017 14.059 1.00 41.47 215 LYS A CA 1
ATOM 1683 C C . LYS A 1 215 ? -1.466 -16.829 12.630 1.00 41.47 215 LYS A C 1
ATOM 1685 O O . LYS A 1 215 ? -2.120 -17.293 11.701 1.00 41.47 215 LYS A O 1
ATOM 1690 N N . GLY A 1 216 ? -0.289 -16.227 12.457 1.00 47.44 216 GLY A N 1
ATOM 1691 C CA . GLY A 1 216 ? 0.200 -15.774 11.156 1.00 47.44 216 GLY A CA 1
ATOM 1692 C C . GLY A 1 216 ? -0.498 -14.487 10.713 1.00 47.44 216 GLY A C 1
ATOM 1693 O O . GLY A 1 216 ? -1.070 -13.776 11.539 1.00 47.44 216 GLY A O 1
ATOM 1694 N N . PHE A 1 217 ? -0.441 -14.189 9.415 1.00 52.41 217 PHE A N 1
ATOM 1695 C CA . PHE A 1 217 ? -1.205 -13.090 8.824 1.00 52.41 217 PHE A CA 1
ATOM 1696 C C . PHE A 1 217 ? -2.706 -13.378 8.907 1.00 52.41 217 PHE A C 1
ATOM 1698 O O . PHE A 1 217 ? -3.158 -14.470 8.548 1.00 52.41 217 PHE A O 1
ATOM 1705 N N . VAL A 1 218 ? -3.468 -12.406 9.403 1.00 57.94 218 VAL A N 1
ATOM 1706 C CA . VAL A 1 218 ? -4.931 -12.434 9.415 1.00 57.94 218 VAL A CA 1
ATOM 1707 C C . VAL A 1 218 ? -5.428 -11.249 8.602 1.00 57.94 218 VAL A C 1
ATOM 1709 O O . VAL A 1 218 ? -5.223 -10.107 9.000 1.00 57.94 218 VAL A O 1
ATOM 1712 N N . THR A 1 219 ? -6.104 -11.546 7.495 1.00 65.69 219 THR A N 1
ATOM 1713 C CA . THR A 1 219 ? -6.796 -10.561 6.662 1.00 65.69 219 THR A CA 1
ATOM 1714 C C . THR A 1 219 ? -8.146 -10.212 7.267 1.00 65.69 219 THR A C 1
ATOM 1716 O O . THR A 1 219 ? -9.024 -11.077 7.372 1.00 65.69 219 THR A O 1
ATOM 1719 N N . GLU A 1 220 ? -8.346 -8.951 7.640 1.00 71.19 220 GLU A N 1
ATOM 1720 C CA . GLU A 1 220 ? -9.626 -8.453 8.140 1.00 71.19 220 GLU A CA 1
ATOM 1721 C C . GLU A 1 220 ? -10.241 -7.446 7.164 1.00 71.19 220 GLU A C 1
ATOM 1723 O O . GLU A 1 220 ? -9.607 -6.476 6.759 1.00 71.19 220 GLU 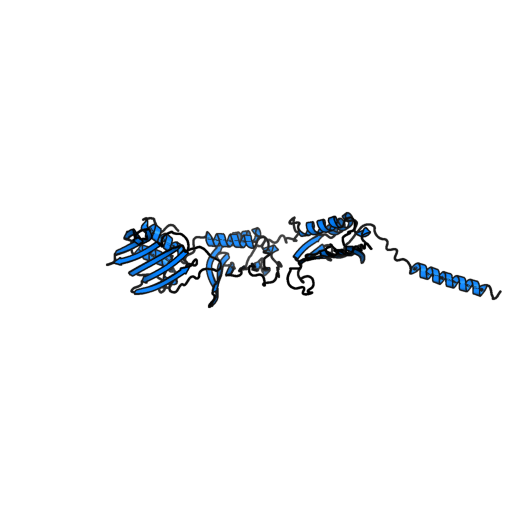A O 1
ATOM 1728 N N . HIS A 1 221 ? -11.509 -7.657 6.803 1.00 76.50 221 HIS A N 1
ATOM 1729 C CA . HIS A 1 221 ? -12.292 -6.659 6.074 1.00 76.50 221 HIS A CA 1
ATOM 1730 C C . HIS A 1 221 ? -12.625 -5.490 7.002 1.00 76.50 221 HIS A C 1
ATOM 1732 O O . HIS A 1 221 ? -13.274 -5.686 8.030 1.00 76.50 221 HIS A O 1
ATOM 1738 N N . LYS A 1 222 ? -12.212 -4.277 6.632 1.00 78.50 222 LYS A N 1
ATOM 1739 C CA . LYS A 1 222 ? -12.416 -3.082 7.456 1.00 78.50 222 LYS A CA 1
ATOM 1740 C C . LYS A 1 222 ? -13.633 -2.283 7.006 1.00 78.50 222 LYS A C 1
ATOM 1742 O O . LYS A 1 222 ? -14.451 -1.892 7.838 1.00 78.50 222 LYS A O 1
ATOM 1747 N N . LYS A 1 223 ? -13.763 -2.012 5.702 1.00 77.62 223 LYS A N 1
ATOM 1748 C CA . LYS A 1 223 ? -14.797 -1.099 5.183 1.00 77.62 223 LYS A CA 1
ATOM 1749 C C . LYS A 1 223 ? -15.106 -1.344 3.708 1.00 77.62 223 LYS A C 1
ATOM 1751 O O . LYS A 1 223 ? -14.303 -1.911 2.973 1.00 77.62 223 LYS A O 1
ATOM 1756 N N . THR A 1 224 ? -16.281 -0.904 3.271 1.00 80.00 224 THR A N 1
ATOM 1757 C CA . THR A 1 224 ? -16.692 -0.901 1.863 1.00 80.00 224 THR A CA 1
ATOM 1758 C C . THR A 1 224 ? -17.176 0.490 1.490 1.00 80.00 224 THR A C 1
ATOM 1760 O O . THR A 1 224 ? -17.959 1.072 2.235 1.00 80.00 224 THR A O 1
ATOM 1763 N N . LEU A 1 225 ? -16.727 1.008 0.352 1.00 79.88 225 LEU A N 1
ATOM 1764 C CA . LEU A 1 225 ? -17.226 2.236 -0.260 1.00 79.88 225 LEU A CA 1
ATOM 1765 C C . LEU A 1 225 ? -17.822 1.922 -1.630 1.00 79.88 225 LEU A C 1
ATOM 1767 O O . LEU A 1 225 ? -17.427 0.952 -2.275 1.00 79.88 225 LEU A O 1
ATOM 1771 N N . VAL A 1 226 ? -18.778 2.743 -2.061 1.00 78.94 226 VAL A N 1
ATOM 1772 C CA . VAL A 1 226 ? -19.352 2.674 -3.407 1.00 78.94 226 VAL A CA 1
ATOM 1773 C C . VAL A 1 226 ? -19.122 4.016 -4.081 1.00 78.94 226 VAL A C 1
ATOM 1775 O O . VAL A 1 226 ? -19.598 5.038 -3.590 1.00 78.94 226 VAL A O 1
ATOM 1778 N N . TYR A 1 227 ? -18.383 3.995 -5.183 1.00 77.38 227 TYR A N 1
ATOM 1779 C CA . TYR A 1 227 ? -18.096 5.162 -6.007 1.00 77.38 227 TYR A CA 1
ATOM 1780 C C . TYR A 1 227 ? -19.050 5.221 -7.195 1.00 77.38 227 TYR A C 1
ATOM 1782 O O . TYR A 1 227 ? -19.479 4.181 -7.714 1.00 77.38 227 TYR A O 1
ATOM 1790 N N . ASP A 1 228 ? -19.329 6.435 -7.672 1.00 84.94 228 ASP A N 1
ATOM 1791 C CA . ASP A 1 228 ? -19.865 6.591 -9.018 1.00 84.94 228 ASP A CA 1
ATOM 1792 C C . ASP A 1 228 ? -18.873 6.008 -10.041 1.00 84.94 228 ASP A C 1
ATOM 1794 O O . ASP A 1 228 ? -17.653 6.065 -9.867 1.00 84.94 228 ASP A O 1
ATOM 1798 N N . THR A 1 229 ? -19.402 5.383 -11.093 1.00 78.38 229 THR A N 1
ATOM 1799 C CA . THR A 1 229 ? -18.563 4.681 -12.074 1.00 78.38 229 THR A CA 1
ATOM 1800 C C . THR A 1 229 ? -17.689 5.638 -12.870 1.00 78.38 229 THR A C 1
ATOM 1802 O O . THR A 1 229 ? -16.525 5.325 -13.111 1.00 78.38 229 THR A O 1
ATOM 1805 N N . GLU A 1 230 ? -18.223 6.794 -13.263 1.00 77.25 230 GLU A N 1
ATOM 1806 C CA . GLU A 1 230 ? -17.462 7.788 -14.019 1.00 77.25 230 GLU A CA 1
ATOM 1807 C C . GLU A 1 230 ? -16.390 8.417 -13.122 1.00 77.25 230 GLU A C 1
ATOM 1809 O O . GLU A 1 230 ? -15.235 8.498 -13.532 1.00 77.25 230 GLU A O 1
ATOM 1814 N N . GLU A 1 231 ? -16.730 8.740 -11.870 1.00 77.94 231 GLU A N 1
ATOM 1815 C CA . GLU A 1 231 ? -15.791 9.310 -10.891 1.00 77.94 231 GLU A CA 1
ATOM 1816 C C . GLU A 1 231 ? -14.610 8.370 -10.595 1.00 77.94 231 GLU A C 1
ATOM 1818 O O . GLU A 1 231 ? -13.455 8.796 -10.587 1.00 77.94 231 GLU A O 1
ATOM 1823 N N . PHE A 1 232 ? -14.865 7.070 -10.411 1.00 82.88 232 PHE A N 1
ATOM 1824 C CA . PHE A 1 232 ? -13.791 6.105 -10.157 1.00 82.88 232 PHE A CA 1
ATOM 1825 C C . PHE A 1 232 ? -12.909 5.863 -11.390 1.00 82.88 232 PHE A C 1
ATOM 1827 O O . PHE A 1 232 ? -11.700 5.665 -11.281 1.00 82.88 232 PHE A O 1
ATOM 1834 N N . ILE A 1 233 ? -13.495 5.891 -12.587 1.00 84.69 233 ILE A N 1
ATOM 1835 C CA . ILE A 1 233 ? -12.733 5.800 -13.836 1.00 84.69 233 ILE A CA 1
ATOM 1836 C C . ILE A 1 233 ? -11.870 7.050 -14.037 1.00 84.69 233 ILE A C 1
ATOM 1838 O O . ILE A 1 233 ? -10.729 6.940 -14.493 1.00 84.69 233 ILE A O 1
ATOM 1842 N N . GLU A 1 234 ? -12.380 8.235 -13.700 1.00 79.19 234 GLU A N 1
ATOM 1843 C CA . GLU A 1 234 ? -11.588 9.466 -13.690 1.00 79.19 234 GLU A CA 1
ATOM 1844 C C . GLU A 1 234 ? -10.420 9.362 -12.706 1.00 79.19 234 GLU A C 1
ATOM 1846 O O . GLU A 1 234 ? -9.305 9.713 -13.085 1.00 79.19 234 GLU A O 1
ATOM 1851 N N . LEU A 1 235 ? -10.641 8.790 -11.518 1.00 80.62 235 LEU A N 1
ATOM 1852 C CA . LEU A 1 235 ? -9.598 8.525 -10.522 1.00 80.62 235 LEU A CA 1
ATOM 1853 C C . LEU A 1 235 ? -8.477 7.634 -11.081 1.00 80.62 235 LEU A C 1
ATOM 1855 O O . LEU A 1 235 ? -7.303 7.987 -11.001 1.00 80.62 235 LEU A O 1
ATOM 1859 N N . LEU A 1 236 ? -8.821 6.505 -11.711 1.00 83.69 236 LEU A N 1
ATOM 1860 C CA . LEU A 1 236 ? -7.827 5.603 -12.312 1.00 83.69 236 LEU A CA 1
ATOM 1861 C C . LEU A 1 236 ? -7.059 6.256 -13.469 1.00 83.69 236 LEU A C 1
ATOM 1863 O O . LEU A 1 236 ? -5.859 6.038 -13.616 1.00 83.69 236 LEU A O 1
ATOM 1867 N N . ASN A 1 237 ? -7.736 7.052 -14.300 1.00 82.69 237 ASN A N 1
ATOM 1868 C CA . ASN A 1 237 ? -7.087 7.765 -15.399 1.00 82.69 237 ASN A CA 1
ATOM 1869 C C . ASN A 1 237 ? -6.197 8.915 -14.904 1.00 82.69 237 ASN A C 1
ATOM 1871 O O . ASN A 1 237 ? -5.162 9.168 -15.513 1.00 82.69 237 ASN A O 1
ATOM 1875 N N . ALA A 1 238 ? -6.591 9.609 -13.831 1.00 78.50 238 ALA A N 1
ATOM 1876 C CA . ALA A 1 238 ? -5.804 10.679 -13.220 1.00 78.50 238 ALA A CA 1
ATOM 1877 C C . ALA A 1 238 ? -4.489 10.159 -12.624 1.00 78.50 238 ALA A C 1
ATOM 1879 O O . ALA A 1 238 ? -3.491 10.867 -12.671 1.00 78.50 238 ALA A O 1
ATOM 1880 N N . ASN A 1 239 ? -4.496 8.914 -12.145 1.00 78.81 239 ASN A N 1
ATOM 1881 C CA . ASN A 1 239 ? -3.326 8.201 -11.635 1.00 78.81 239 ASN A CA 1
ATOM 1882 C C . ASN A 1 239 ? -2.619 7.359 -12.724 1.00 78.81 239 ASN A C 1
ATOM 1884 O O . ASN A 1 239 ? -1.795 6.507 -12.416 1.00 78.81 239 ASN A O 1
ATOM 1888 N N . GLU A 1 240 ? -2.956 7.563 -14.004 1.00 82.94 240 GLU A N 1
ATOM 1889 C CA . GLU A 1 240 ? -2.321 6.905 -15.156 1.00 82.94 240 GLU A CA 1
ATOM 1890 C C . GLU A 1 240 ? -2.336 5.365 -15.124 1.00 82.94 240 GLU A C 1
ATOM 1892 O O . GLU A 1 240 ? -1.450 4.726 -15.681 1.00 82.94 240 GLU A O 1
ATOM 1897 N N . ALA A 1 241 ? -3.372 4.733 -14.559 1.00 80.00 241 ALA A N 1
ATOM 1898 C CA . ALA A 1 241 ? -3.375 3.294 -14.265 1.00 80.00 241 ALA A CA 1
ATOM 1899 C C . ALA A 1 241 ? -3.075 2.351 -15.452 1.00 80.00 241 ALA A C 1
ATOM 1901 O O . ALA A 1 241 ? -2.630 1.221 -15.261 1.00 80.00 241 ALA A O 1
ATOM 1902 N N . LEU A 1 242 ? -3.293 2.793 -16.695 1.00 80.25 242 LEU A N 1
ATOM 1903 C CA . LEU A 1 242 ? -2.927 2.027 -17.892 1.00 80.25 242 LEU A CA 1
ATOM 1904 C C . LEU A 1 242 ? -1.416 1.908 -18.119 1.00 80.25 242 LEU A C 1
ATOM 1906 O O . LEU A 1 242 ? -0.998 0.959 -18.781 1.00 80.25 242 LEU A O 1
ATOM 1910 N N . SER A 1 243 ? -0.615 2.847 -17.610 1.00 76.12 243 SER A N 1
ATOM 1911 C CA . SER A 1 243 ? 0.848 2.838 -17.734 1.00 76.12 243 SER A CA 1
ATOM 1912 C C . SER A 1 243 ? 1.508 1.823 -16.798 1.00 76.12 243 SER A C 1
ATOM 1914 O O . SER A 1 243 ? 2.661 1.452 -17.009 1.00 76.12 243 SER A O 1
ATOM 1916 N N . TRP A 1 244 ? 0.770 1.339 -15.795 1.00 78.06 244 TRP A N 1
ATOM 1917 C CA . TRP A 1 244 ? 1.255 0.349 -14.836 1.00 78.06 244 TRP A CA 1
ATOM 1918 C C . TRP A 1 244 ? 1.369 -1.050 -15.445 1.00 78.06 244 TRP A C 1
ATOM 1920 O O . TRP A 1 244 ? 2.076 -1.892 -14.897 1.00 78.06 244 TRP A O 1
ATOM 1930 N N . ASP A 1 245 ? 0.684 -1.317 -16.564 1.00 74.88 245 ASP A N 1
ATOM 1931 C CA . ASP A 1 245 ? 0.701 -2.637 -17.191 1.00 74.88 245 ASP A CA 1
ATOM 1932 C C . ASP A 1 245 ? 2.124 -3.038 -17.598 1.00 74.88 245 ASP A C 1
ATOM 1934 O O . ASP A 1 245 ? 2.782 -2.371 -18.398 1.00 74.88 245 ASP A O 1
ATOM 1938 N N . GLY A 1 246 ? 2.594 -4.155 -17.049 1.00 60.41 246 GLY A N 1
ATOM 1939 C CA . GLY A 1 246 ? 3.938 -4.660 -17.291 1.00 60.41 246 GLY A CA 1
ATOM 1940 C C . GLY A 1 246 ? 5.020 -4.055 -16.396 1.00 60.41 246 GLY A C 1
ATOM 1941 O O . GLY A 1 246 ? 6.197 -4.349 -16.621 1.00 60.41 246 GLY A O 1
ATOM 1942 N N . PHE A 1 247 ? 4.664 -3.238 -15.400 1.00 61.62 247 PHE A N 1
ATOM 1943 C CA . PHE A 1 247 ? 5.628 -2.742 -14.423 1.00 61.62 247 PHE A CA 1
ATOM 1944 C C . PHE A 1 247 ? 5.938 -3.831 -13.391 1.00 61.62 247 PHE A C 1
ATOM 1946 O O . PHE A 1 247 ? 5.078 -4.211 -12.593 1.00 61.62 247 PHE A O 1
ATOM 1953 N N . TYR A 1 248 ? 7.190 -4.301 -13.391 1.00 61.16 248 TYR A N 1
ATOM 1954 C CA . TYR A 1 248 ? 7.663 -5.358 -12.502 1.00 61.16 248 TYR A CA 1
ATOM 1955 C C . TYR A 1 248 ? 8.990 -4.994 -11.820 1.00 61.16 248 TYR A C 1
ATOM 1957 O O . TYR A 1 248 ? 9.981 -4.769 -12.515 1.00 61.16 248 TYR A O 1
ATOM 1965 N N . ASP A 1 249 ? 9.032 -4.959 -10.481 1.00 57.53 249 ASP A N 1
ATOM 1966 C CA . ASP A 1 249 ? 10.271 -4.771 -9.697 1.00 57.53 249 ASP A CA 1
ATOM 1967 C C . ASP A 1 249 ? 10.599 -6.018 -8.859 1.00 57.53 249 ASP A C 1
ATOM 1969 O O . ASP A 1 249 ? 9.959 -6.299 -7.849 1.00 57.53 249 ASP A O 1
ATOM 1973 N N . GLU A 1 250 ? 11.623 -6.769 -9.271 1.00 52.25 250 GLU A N 1
ATOM 1974 C CA . GLU A 1 250 ? 12.069 -8.003 -8.608 1.00 52.25 250 GLU A CA 1
ATOM 1975 C C . GLU A 1 250 ? 13.241 -7.786 -7.635 1.00 52.25 250 GLU A C 1
ATOM 1977 O O . GLU A 1 250 ? 14.037 -8.703 -7.398 1.00 52.25 250 GLU A O 1
ATOM 1982 N N . SER A 1 251 ? 13.392 -6.585 -7.063 1.00 51.59 251 SER A N 1
ATOM 1983 C CA . SER A 1 251 ? 14.354 -6.386 -5.979 1.00 51.59 251 SER A CA 1
ATOM 1984 C C . SER A 1 251 ? 14.117 -7.414 -4.852 1.00 51.59 251 SER A C 1
ATOM 1986 O O . SER A 1 251 ? 12.989 -7.749 -4.490 1.00 51.59 251 SER A O 1
ATOM 1988 N N . THR A 1 252 ? 15.195 -8.046 -4.371 1.00 43.56 252 THR A N 1
ATOM 1989 C CA . THR A 1 252 ? 15.094 -9.239 -3.516 1.00 43.56 252 THR A CA 1
ATOM 1990 C C . THR A 1 252 ? 14.312 -8.955 -2.232 1.00 43.56 252 THR A C 1
ATOM 1992 O O . THR A 1 252 ? 14.715 -8.093 -1.449 1.00 43.56 252 THR A O 1
ATOM 1995 N N . TYR A 1 253 ? 13.297 -9.790 -1.973 1.00 44.00 253 TYR A N 1
ATOM 1996 C CA . TYR A 1 253 ? 12.491 -9.912 -0.742 1.00 44.00 253 TYR A CA 1
ATOM 1997 C C . TYR A 1 253 ? 13.292 -9.975 0.582 1.00 44.00 253 TYR A C 1
ATOM 1999 O O . TYR A 1 253 ? 12.707 -9.918 1.661 1.00 44.00 253 TYR A O 1
ATOM 2007 N N . ASP A 1 254 ? 14.621 -10.098 0.526 1.00 42.06 254 ASP A N 1
ATOM 2008 C CA . ASP A 1 254 ? 15.510 -10.278 1.679 1.00 42.06 254 ASP A CA 1
ATOM 2009 C C . ASP A 1 254 ? 15.826 -8.983 2.450 1.00 42.06 254 ASP A C 1
ATOM 2011 O O . ASP A 1 254 ? 16.540 -9.009 3.460 1.00 42.06 254 ASP A O 1
ATOM 2015 N N . ARG A 1 255 ? 15.289 -7.831 2.030 1.00 44.88 255 ARG A N 1
ATOM 2016 C CA . ARG A 1 255 ? 15.389 -6.597 2.816 1.00 44.88 255 ARG A CA 1
ATOM 2017 C C . ARG A 1 255 ? 14.294 -6.548 3.875 1.00 44.88 255 ARG A C 1
ATOM 2019 O O . ARG A 1 255 ? 13.126 -6.313 3.582 1.00 44.88 255 ARG A O 1
ATOM 2026 N N . VAL A 1 256 ? 14.700 -6.685 5.138 1.00 44.38 256 VAL A N 1
ATOM 2027 C CA . VAL A 1 256 ? 13.874 -6.296 6.289 1.00 44.38 256 VAL A CA 1
ATOM 2028 C C . VAL A 1 256 ? 13.502 -4.816 6.123 1.00 44.38 256 VAL A C 1
ATOM 2030 O O . VAL A 1 256 ? 14.338 -3.943 6.344 1.00 44.38 256 VAL A O 1
ATOM 2033 N N . GLY A 1 257 ? 12.266 -4.549 5.706 1.00 52.47 257 GLY A N 1
ATOM 2034 C CA . GLY A 1 257 ? 11.694 -3.208 5.552 1.00 52.47 257 GLY A CA 1
ATOM 2035 C C . GLY A 1 257 ? 11.092 -2.915 4.178 1.00 52.47 257 GLY A C 1
ATOM 2036 O O . GLY A 1 257 ? 10.567 -1.820 4.012 1.00 52.47 257 GLY A O 1
ATOM 2037 N N . ALA A 1 258 ? 11.177 -3.842 3.219 1.00 56.12 258 ALA A N 1
ATOM 2038 C CA . ALA A 1 258 ? 10.724 -3.585 1.857 1.00 56.12 258 ALA A CA 1
ATOM 2039 C C . ALA A 1 258 ? 9.193 -3.459 1.750 1.00 56.12 258 ALA A C 1
ATOM 2041 O O . ALA A 1 258 ? 8.460 -4.195 2.422 1.00 56.12 258 ALA A O 1
ATOM 2042 N N . ILE A 1 259 ? 8.728 -2.534 0.906 1.00 61.53 259 ILE A N 1
ATOM 2043 C CA . ILE A 1 259 ? 7.307 -2.371 0.572 1.00 61.53 259 ILE A CA 1
ATOM 2044 C C . ILE A 1 259 ? 7.043 -3.136 -0.718 1.00 61.53 259 ILE A C 1
ATOM 2046 O O . ILE A 1 259 ? 7.645 -2.830 -1.742 1.00 61.53 259 ILE A O 1
ATOM 2050 N N . THR A 1 260 ? 6.146 -4.113 -0.697 1.00 66.44 260 THR A N 1
ATOM 2051 C CA . THR A 1 260 ? 5.707 -4.797 -1.915 1.00 66.44 260 THR A CA 1
ATOM 2052 C C . THR A 1 260 ? 4.384 -4.224 -2.392 1.00 66.44 260 THR A C 1
ATOM 2054 O O . THR A 1 260 ? 3.554 -3.842 -1.575 1.00 66.44 260 THR A O 1
ATOM 2057 N N . TYR A 1 261 ? 4.145 -4.196 -3.694 1.00 72.38 261 TYR A N 1
ATOM 2058 C CA . TYR A 1 261 ? 2.835 -3.867 -4.247 1.00 72.38 261 TYR A CA 1
ATOM 2059 C C . TYR A 1 261 ? 2.420 -4.892 -5.298 1.00 72.38 261 TYR A C 1
ATOM 2061 O O . TYR A 1 261 ? 3.260 -5.508 -5.956 1.00 72.38 261 TYR A O 1
ATOM 2069 N N . GLU A 1 262 ? 1.114 -5.053 -5.456 1.00 72.88 262 GLU A N 1
ATOM 2070 C CA . GLU A 1 262 ? 0.486 -5.848 -6.504 1.00 72.88 262 GLU A CA 1
ATOM 2071 C C . GLU A 1 262 ? -0.759 -5.103 -6.988 1.00 72.88 262 GLU A C 1
ATOM 2073 O O . GLU A 1 262 ? -1.614 -4.723 -6.191 1.00 72.88 262 GLU A O 1
ATOM 2078 N N . PHE A 1 263 ? -0.870 -4.891 -8.293 1.00 79.31 263 PHE A N 1
ATOM 2079 C CA . PHE A 1 263 ? -2.061 -4.362 -8.936 1.00 79.31 263 PHE A CA 1
ATOM 2080 C C . PHE A 1 263 ? -2.460 -5.272 -10.091 1.00 79.31 263 PHE A C 1
ATOM 2082 O O . PHE A 1 263 ? -1.658 -5.544 -10.984 1.00 79.31 263 PHE A O 1
ATOM 2089 N N . ALA A 1 264 ? -3.711 -5.714 -10.100 1.00 70.25 264 ALA A N 1
ATOM 2090 C CA . ALA A 1 264 ? -4.272 -6.513 -11.180 1.00 70.25 264 ALA A CA 1
ATOM 2091 C C . ALA A 1 264 ? -5.678 -6.015 -11.501 1.00 70.25 264 ALA A C 1
ATOM 2093 O O . ALA A 1 264 ? -6.543 -6.026 -10.631 1.00 70.25 264 ALA A O 1
ATOM 2094 N N . ALA A 1 265 ? -5.936 -5.606 -12.741 1.00 76.75 265 ALA A N 1
ATOM 2095 C CA . ALA A 1 265 ? -7.239 -5.091 -13.157 1.00 76.75 265 ALA A CA 1
ATOM 2096 C C . ALA A 1 265 ? -7.694 -5.644 -14.504 1.00 76.75 265 ALA A C 1
ATOM 2098 O O . ALA A 1 265 ? -6.879 -5.973 -15.365 1.00 76.75 265 ALA A O 1
ATOM 2099 N N . VAL A 1 266 ? -9.012 -5.693 -14.702 1.00 76.81 266 VAL A N 1
ATOM 2100 C CA . VAL A 1 266 ? -9.657 -5.917 -15.998 1.00 76.81 266 VAL A CA 1
ATOM 2101 C C . VAL A 1 266 ? -10.498 -4.697 -16.352 1.00 76.81 266 VAL A C 1
ATOM 2103 O O . VAL A 1 266 ? -11.434 -4.338 -15.636 1.00 76.81 266 VAL A O 1
ATOM 2106 N N . VAL A 1 267 ? -10.142 -4.059 -17.464 1.00 84.62 267 VAL A N 1
ATOM 2107 C CA . VAL A 1 267 ? -10.691 -2.790 -17.952 1.00 84.62 267 VAL A CA 1
ATOM 2108 C C . VAL A 1 267 ? -11.036 -2.874 -19.440 1.00 84.62 267 VAL A C 1
ATOM 2110 O O . VAL A 1 267 ? -10.613 -3.806 -20.122 1.00 84.62 267 VAL A O 1
ATOM 2113 N N . ASN A 1 268 ? -11.766 -1.888 -19.966 1.00 85.38 268 ASN A N 1
ATOM 2114 C CA . ASN A 1 268 ? -12.017 -1.702 -21.404 1.00 85.38 268 ASN A CA 1
ATOM 2115 C C . ASN A 1 268 ? -12.441 -2.994 -22.128 1.00 85.38 268 ASN A C 1
ATOM 2117 O O . ASN A 1 268 ? -11.832 -3.391 -23.122 1.00 85.38 268 ASN A O 1
ATOM 2121 N N . ASP A 1 269 ? -13.469 -3.662 -21.605 1.00 78.25 269 ASP A N 1
ATOM 2122 C CA . ASP A 1 269 ? -14.051 -4.882 -22.178 1.00 78.25 269 ASP A CA 1
ATOM 2123 C C . ASP A 1 269 ? -13.054 -6.056 -22.299 1.00 78.25 269 ASP A C 1
ATOM 2125 O O . ASP A 1 269 ? -13.030 -6.789 -23.294 1.00 78.25 269 ASP A O 1
ATOM 2129 N N . GLY A 1 270 ? -12.241 -6.265 -21.256 1.00 68.69 270 GLY A N 1
ATOM 2130 C CA . GLY A 1 270 ? -11.418 -7.468 -21.088 1.00 68.69 270 GLY A CA 1
ATOM 2131 C C . GLY A 1 270 ? -9.906 -7.273 -21.223 1.00 68.69 270 GLY A C 1
ATOM 2132 O O . GLY A 1 270 ? -9.173 -8.265 -21.217 1.00 68.69 270 GLY A O 1
ATOM 2133 N N . LYS A 1 271 ? -9.415 -6.034 -21.335 1.00 79.62 271 LYS A N 1
ATOM 2134 C CA . LYS A 1 271 ? -7.980 -5.723 -21.253 1.00 79.62 271 LYS A CA 1
ATOM 2135 C C . LYS A 1 271 ? -7.501 -5.897 -19.812 1.00 79.62 271 LYS A C 1
ATOM 2137 O O . LYS A 1 271 ? -8.105 -5.359 -18.894 1.00 79.62 271 LYS A O 1
ATOM 2142 N N . THR A 1 272 ? -6.403 -6.619 -19.617 1.00 75.88 272 THR A N 1
ATOM 2143 C CA . THR A 1 272 ? -5.772 -6.781 -18.301 1.00 75.88 272 THR A CA 1
ATOM 2144 C C . THR A 1 272 ? -4.688 -5.732 -18.085 1.00 75.88 272 THR A C 1
ATOM 2146 O O . THR A 1 272 ? -3.948 -5.450 -19.022 1.00 75.88 272 THR A O 1
ATOM 2149 N N . ILE A 1 273 ? -4.569 -5.221 -16.864 1.00 76.50 273 ILE A N 1
ATOM 2150 C CA . ILE A 1 273 ? -3.430 -4.432 -16.379 1.00 76.50 273 ILE A CA 1
ATOM 2151 C C . ILE A 1 273 ? -2.812 -5.228 -15.236 1.00 76.50 273 ILE A C 1
ATOM 2153 O O . ILE A 1 273 ? -3.545 -5.596 -14.318 1.00 76.50 273 ILE A O 1
ATOM 2157 N N . ASN A 1 274 ? -1.509 -5.501 -15.279 1.00 69.69 274 ASN A N 1
ATOM 2158 C CA . ASN A 1 274 ? -0.810 -6.148 -14.166 1.00 69.69 274 ASN A CA 1
ATOM 2159 C C . ASN A 1 274 ? 0.483 -5.407 -13.819 1.00 69.69 274 ASN A C 1
ATOM 2161 O O . ASN A 1 274 ? 1.297 -5.152 -14.705 1.00 69.69 274 ASN A O 1
ATOM 2165 N N . ALA A 1 275 ? 0.683 -5.131 -12.534 1.00 68.12 275 ALA A N 1
ATOM 2166 C CA . ALA A 1 275 ? 1.906 -4.568 -11.981 1.00 68.12 275 ALA A CA 1
ATOM 2167 C C . ALA A 1 275 ? 2.237 -5.265 -10.656 1.00 68.12 275 ALA A C 1
ATOM 2169 O O . ALA A 1 275 ? 1.338 -5.518 -9.856 1.00 68.12 275 ALA A O 1
ATOM 2170 N N . TYR A 1 276 ? 3.504 -5.572 -10.397 1.00 70.44 276 TYR A N 1
ATOM 2171 C CA . TYR A 1 276 ? 3.935 -6.061 -9.083 1.00 70.44 276 TYR A CA 1
ATOM 2172 C C . TYR A 1 276 ? 5.366 -5.634 -8.794 1.00 70.44 276 TYR A C 1
ATOM 2174 O O . TYR A 1 276 ? 6.187 -5.575 -9.701 1.00 70.44 276 TYR A O 1
ATOM 2182 N N . GLY A 1 277 ? 5.731 -5.396 -7.542 1.00 64.69 277 GLY A N 1
ATOM 2183 C CA . GLY A 1 277 ? 7.135 -5.127 -7.264 1.00 64.69 277 GLY A CA 1
ATOM 2184 C C . GLY A 1 277 ? 7.483 -4.837 -5.821 1.00 64.69 277 GLY A C 1
ATOM 2185 O O . GLY A 1 277 ? 6.619 -4.893 -4.950 1.00 64.69 277 GLY A O 1
ATOM 2186 N N . VAL A 1 278 ? 8.763 -4.550 -5.582 1.00 60.38 278 VAL A N 1
ATOM 2187 C CA . VAL A 1 278 ? 9.358 -4.352 -4.254 1.00 60.38 278 VAL A CA 1
ATOM 2188 C C . VAL A 1 278 ? 10.152 -3.041 -4.224 1.00 60.38 278 VAL A C 1
ATOM 2190 O O . VAL A 1 278 ? 11.126 -2.905 -4.949 1.00 60.38 278 VAL A O 1
ATOM 2193 N N . ASP A 1 279 ? 9.776 -2.100 -3.359 1.00 60.81 279 ASP A N 1
ATOM 2194 C CA . ASP A 1 279 ? 10.348 -0.758 -3.140 1.00 60.81 279 ASP A CA 1
ATOM 2195 C C . ASP A 1 279 ? 10.160 0.276 -4.272 1.00 60.81 279 ASP A C 1
ATOM 2197 O O . ASP A 1 279 ? 9.934 1.448 -3.961 1.00 60.81 279 ASP A O 1
ATOM 2201 N N . SER A 1 280 ? 10.191 -0.099 -5.558 1.00 67.06 280 SER A N 1
ATOM 2202 C CA . SER A 1 280 ? 9.927 0.854 -6.657 1.00 67.06 280 SER A CA 1
ATOM 2203 C C . SER A 1 280 ? 8.464 0.805 -7.094 1.00 67.06 280 SER A C 1
ATOM 2205 O O . SER A 1 280 ? 8.088 0.067 -8.007 1.00 67.06 280 SER A O 1
ATOM 2207 N N . ILE A 1 281 ? 7.626 1.588 -6.417 1.00 63.19 281 ILE A N 1
ATOM 2208 C CA . ILE A 1 281 ? 6.200 1.730 -6.733 1.00 63.19 281 ILE A CA 1
ATOM 2209 C C . ILE A 1 281 ? 6.048 2.598 -8.004 1.00 63.19 281 ILE A C 1
ATOM 2211 O O . ILE A 1 281 ? 6.671 3.661 -8.075 1.00 63.19 281 ILE A O 1
ATOM 2215 N N . PRO A 1 282 ? 5.259 2.178 -9.014 1.00 63.88 282 PRO A N 1
ATOM 2216 C CA . PRO A 1 282 ? 4.944 2.992 -10.182 1.00 63.88 282 PRO A CA 1
ATOM 2217 C C . PRO A 1 282 ? 4.318 4.316 -9.763 1.00 63.88 282 PRO A C 1
ATOM 2219 O O . PRO A 1 282 ? 3.474 4.346 -8.866 1.00 63.88 282 PRO A O 1
ATOM 2222 N N . VAL A 1 283 ? 4.689 5.391 -10.457 1.00 67.12 283 VAL A N 1
ATOM 2223 C CA . VAL A 1 283 ? 4.069 6.707 -10.268 1.00 67.12 283 VAL A CA 1
ATOM 2224 C C . VAL A 1 283 ? 2.550 6.568 -10.419 1.00 67.12 283 VAL A C 1
ATOM 2226 O O . VAL A 1 283 ? 2.069 5.987 -11.395 1.00 67.12 283 VAL A O 1
ATOM 2229 N N . GLY A 1 284 ? 1.812 7.049 -9.418 1.00 67.69 284 GLY A N 1
ATOM 2230 C CA . GLY A 1 284 ? 0.351 7.012 -9.379 1.00 67.69 284 GLY A CA 1
ATOM 2231 C C . GLY A 1 284 ? -0.243 5.858 -8.562 1.00 67.69 284 GLY A C 1
ATOM 2232 O O . GLY A 1 284 ? -1.380 5.975 -8.112 1.00 67.69 284 GLY A O 1
ATOM 2233 N N . ILE A 1 285 ? 0.476 4.749 -8.317 1.00 72.69 285 ILE A N 1
ATOM 2234 C CA . ILE A 1 285 ? -0.059 3.656 -7.471 1.00 72.69 285 ILE A CA 1
ATOM 2235 C C . ILE A 1 285 ? -0.133 4.089 -6.004 1.00 72.69 285 ILE A C 1
ATOM 2237 O O . ILE A 1 285 ? -1.120 3.814 -5.319 1.00 72.69 285 ILE A O 1
ATOM 2241 N N . ASP A 1 286 ? 0.902 4.768 -5.518 1.00 69.94 286 ASP A N 1
ATOM 2242 C CA . ASP A 1 286 ? 0.944 5.347 -4.177 1.00 69.94 286 ASP A CA 1
ATOM 2243 C C . ASP A 1 286 ? -0.068 6.489 -4.025 1.00 69.94 286 ASP A C 1
ATOM 2245 O O . ASP A 1 286 ? -0.752 6.575 -3.008 1.00 69.94 286 ASP A O 1
ATOM 2249 N N . GLU A 1 287 ? -0.226 7.325 -5.050 1.00 76.56 287 GLU A N 1
ATOM 2250 C CA . GLU A 1 287 ? -1.226 8.396 -5.084 1.00 76.56 287 GLU A CA 1
ATOM 2251 C C . GLU A 1 287 ? -2.653 7.834 -5.051 1.00 76.56 287 GLU A C 1
ATOM 2253 O O . GLU A 1 287 ? -3.437 8.247 -4.190 1.00 76.56 287 GLU A O 1
ATOM 2258 N N . LEU A 1 288 ? -2.959 6.817 -5.870 1.00 79.50 288 LEU A N 1
ATOM 2259 C CA . LEU A 1 288 ? -4.240 6.109 -5.834 1.00 79.50 288 LEU A CA 1
ATOM 2260 C C . LEU A 1 288 ? -4.476 5.477 -4.457 1.00 79.50 288 LEU A C 1
ATOM 2262 O O . LEU A 1 288 ? -5.565 5.621 -3.901 1.00 79.50 288 LEU A O 1
ATOM 2266 N N . GLN A 1 289 ? -3.478 4.801 -3.878 1.00 80.62 289 GLN A N 1
ATOM 2267 C CA . GLN A 1 289 ? -3.603 4.227 -2.535 1.00 80.62 289 GLN A CA 1
ATOM 2268 C C . GLN A 1 289 ? -3.884 5.316 -1.499 1.00 80.62 289 GLN A C 1
ATOM 2270 O O . GLN A 1 289 ? -4.779 5.150 -0.673 1.00 80.62 289 GLN A O 1
ATOM 2275 N N . VAL A 1 290 ? -3.186 6.449 -1.554 1.00 71.25 290 VAL A N 1
ATOM 2276 C CA . VAL A 1 290 ? -3.389 7.567 -0.629 1.00 71.25 290 VAL A CA 1
ATOM 2277 C C . VAL A 1 290 ? -4.780 8.178 -0.801 1.00 71.25 290 VAL A C 1
ATOM 2279 O O . VAL A 1 290 ? -5.397 8.564 0.194 1.00 71.25 290 VAL A O 1
ATOM 2282 N N . GLU A 1 291 ? -5.289 8.291 -2.026 1.00 74.25 291 GLU A N 1
ATOM 2283 C CA . GLU A 1 291 ? -6.643 8.778 -2.311 1.00 74.25 291 GLU A CA 1
ATOM 2284 C C . GLU A 1 291 ? -7.713 7.815 -1.799 1.00 74.25 291 GLU A C 1
ATOM 2286 O O . GLU A 1 291 ? -8.644 8.252 -1.116 1.00 74.25 291 GLU A O 1
ATOM 2291 N N . LEU A 1 292 ? -7.546 6.511 -2.035 1.00 77.00 292 LEU A N 1
ATOM 2292 C CA . LEU A 1 292 ? -8.418 5.476 -1.486 1.00 77.00 292 LEU A CA 1
ATOM 2293 C C . LEU A 1 292 ? -8.369 5.492 0.042 1.00 77.00 292 LEU A C 1
ATOM 2295 O O . LEU A 1 292 ? -9.408 5.621 0.682 1.00 77.00 292 LEU A O 1
ATOM 2299 N N . TYR A 1 293 ? -7.184 5.459 0.648 1.00 73.50 293 TYR A N 1
ATOM 2300 C CA . TYR A 1 293 ? -7.013 5.487 2.098 1.00 73.50 293 TYR A CA 1
ATOM 2301 C C . TYR A 1 293 ? -7.619 6.748 2.724 1.00 73.50 293 TYR A C 1
ATOM 2303 O O . TYR A 1 293 ? -8.341 6.663 3.718 1.00 73.50 293 TYR A O 1
ATOM 2311 N N . LYS A 1 294 ? -7.398 7.929 2.126 1.00 70.06 294 LYS A N 1
ATOM 2312 C CA . LYS A 1 294 ? -8.062 9.174 2.546 1.00 70.06 294 LYS A CA 1
ATOM 2313 C C . LYS A 1 294 ? -9.572 9.051 2.429 1.00 70.06 294 LYS A C 1
ATOM 2315 O O . LYS A 1 294 ? -10.250 9.421 3.375 1.00 70.06 294 LYS A O 1
ATOM 2320 N N . ALA A 1 295 ? -10.100 8.507 1.336 1.00 70.06 295 ALA A N 1
ATOM 2321 C CA . ALA A 1 295 ? -11.534 8.293 1.186 1.00 70.06 295 ALA A CA 1
ATOM 2322 C C . ALA A 1 295 ? -12.075 7.313 2.237 1.00 70.06 295 ALA A C 1
ATOM 2324 O O . ALA A 1 295 ? -13.127 7.565 2.807 1.00 70.06 295 ALA A O 1
ATOM 2325 N N . PHE A 1 296 ? -11.352 6.248 2.584 1.00 71.12 296 PHE A N 1
ATOM 2326 C CA . PHE A 1 296 ? -11.747 5.321 3.648 1.00 71.12 296 PHE A CA 1
ATOM 2327 C C . PHE A 1 296 ? -11.685 5.956 5.044 1.00 71.12 296 PHE A C 1
ATOM 2329 O O . PHE A 1 296 ? -12.595 5.713 5.847 1.00 71.12 296 PHE A O 1
ATOM 2336 N N . ARG A 1 297 ? -10.668 6.789 5.305 1.00 66.94 297 ARG A N 1
ATOM 2337 C CA . ARG A 1 297 ? -10.472 7.558 6.545 1.00 66.94 297 ARG A CA 1
ATOM 2338 C C . ARG A 1 297 ? -11.500 8.679 6.717 1.00 66.94 297 ARG A C 1
ATOM 2340 O O . ARG A 1 297 ? -11.996 8.874 7.822 1.00 66.94 297 ARG A O 1
ATOM 2347 N N . ASP A 1 298 ? -11.761 9.428 5.649 1.00 61.59 298 ASP A N 1
ATOM 2348 C CA . ASP A 1 298 ? -12.574 10.650 5.641 1.00 61.59 298 ASP A CA 1
ATOM 2349 C C . ASP A 1 298 ? -14.044 10.367 5.339 1.00 61.59 298 ASP A C 1
ATOM 2351 O O . ASP A 1 298 ? -14.906 11.145 5.748 1.00 61.59 298 ASP A O 1
ATOM 2355 N N . ALA A 1 299 ? -14.360 9.254 4.668 1.00 56.81 299 ALA A N 1
ATOM 2356 C CA . ALA A 1 299 ? -15.718 8.746 4.692 1.00 56.81 299 ALA A CA 1
ATOM 2357 C C . ALA A 1 299 ? -16.070 8.513 6.156 1.00 56.81 299 ALA A C 1
ATOM 2359 O O . ALA A 1 299 ? -15.354 7.779 6.847 1.00 56.81 299 ALA A O 1
ATOM 2360 N N . GLU A 1 300 ? -17.186 9.087 6.611 1.00 48.75 300 GLU A N 1
ATOM 2361 C CA . GLU A 1 300 ? -17.814 8.678 7.864 1.00 48.75 300 GLU A CA 1
ATOM 2362 C C . GLU A 1 300 ? -17.769 7.149 7.917 1.00 48.75 300 GLU A C 1
ATOM 2364 O O . GLU A 1 300 ? -17.996 6.458 6.914 1.00 48.75 300 GLU A O 1
ATOM 2369 N N . GLU A 1 301 ? -17.270 6.618 9.033 1.00 45.28 301 GLU A N 1
ATOM 2370 C CA . GLU A 1 301 ? -17.202 5.188 9.291 1.00 45.28 301 GLU A CA 1
ATOM 2371 C C . GLU A 1 301 ? -18.581 4.632 8.915 1.00 45.28 301 GLU A C 1
ATOM 2373 O O . GLU A 1 301 ? -19.567 4.959 9.574 1.00 45.28 301 GLU A O 1
ATOM 2378 N N . ILE A 1 302 ? -18.683 3.882 7.803 1.00 41.31 302 ILE A N 1
ATOM 2379 C CA . ILE A 1 302 ? -19.921 3.184 7.452 1.00 41.31 302 ILE A CA 1
ATOM 2380 C C . ILE A 1 302 ? -19.986 2.047 8.455 1.00 41.31 302 ILE A C 1
ATOM 2382 O O . ILE A 1 302 ? -19.601 0.910 8.196 1.00 41.31 302 ILE A O 1
ATOM 2386 N N . ILE A 1 303 ? -20.393 2.416 9.658 1.00 40.53 303 ILE A N 1
ATOM 2387 C CA . ILE A 1 303 ? -20.874 1.529 10.681 1.00 40.53 303 ILE A CA 1
ATOM 2388 C C . ILE A 1 303 ? -22.098 0.905 10.015 1.00 40.53 303 ILE A C 1
ATOM 2390 O O . ILE A 1 303 ? -23.022 1.645 9.656 1.00 40.53 303 ILE A O 1
ATOM 2394 N N . PRO A 1 304 ? -22.100 -0.418 9.768 1.00 38.75 304 PRO A N 1
ATOM 2395 C CA . PRO A 1 304 ? -23.307 -1.102 9.330 1.00 38.75 304 PRO A CA 1
ATOM 2396 C C . PRO A 1 304 ? -24.443 -0.620 10.226 1.00 38.75 304 PRO A C 1
ATOM 2398 O O . PRO A 1 304 ? -24.248 -0.552 11.444 1.00 38.75 304 PRO A O 1
ATOM 2401 N N . SER A 1 305 ? -25.578 -0.201 9.652 1.00 41.19 305 SER A N 1
ATOM 2402 C CA . SER A 1 305 ? -26.644 0.371 10.479 1.00 41.19 305 SER A CA 1
ATOM 2403 C C . SER A 1 305 ? -26.962 -0.602 11.617 1.00 41.19 305 SER A C 1
ATOM 2405 O O . SER A 1 305 ? -26.864 -1.822 11.442 1.00 41.19 305 SER A O 1
ATOM 2407 N N . VAL A 1 306 ? -27.334 -0.072 12.786 1.00 48.53 306 VAL A N 1
ATOM 2408 C CA . VAL A 1 306 ? -27.724 -0.876 13.959 1.00 48.53 306 VAL A CA 1
ATOM 2409 C C . VAL A 1 306 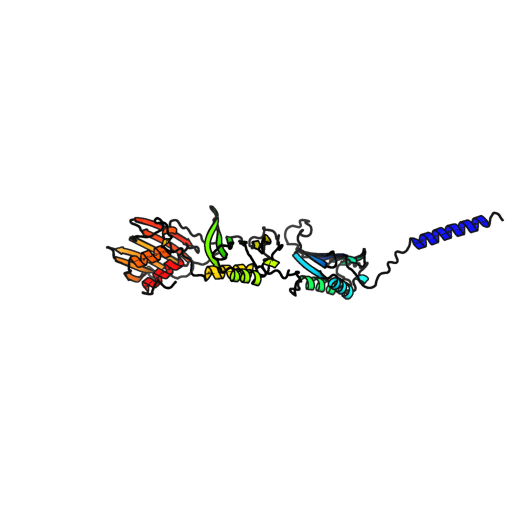? -28.754 -1.957 13.578 1.00 48.53 306 VAL A C 1
ATOM 2411 O O . VAL A 1 306 ? -28.773 -3.024 14.182 1.00 48.53 306 VAL A O 1
ATOM 2414 N N . ASP A 1 307 ? -29.527 -1.738 12.507 1.00 46.97 307 ASP A N 1
ATOM 2415 C CA . ASP A 1 307 ? -30.516 -2.671 11.952 1.00 46.97 307 ASP A CA 1
ATOM 2416 C C . ASP A 1 307 ? -29.924 -3.933 11.291 1.00 46.97 307 ASP A C 1
ATOM 2418 O O . ASP A 1 307 ? -30.676 -4.830 10.905 1.00 46.97 307 ASP A O 1
ATOM 2422 N N . THR A 1 308 ? -28.598 -4.020 11.141 1.00 46.66 308 THR A N 1
ATOM 2423 C CA . THR A 1 308 ? -27.888 -5.170 10.548 1.00 46.66 308 THR A CA 1
ATOM 2424 C C . THR A 1 308 ? -27.103 -6.005 11.563 1.00 46.66 308 THR A C 1
ATOM 2426 O O . THR A 1 308 ? -26.578 -7.057 11.194 1.00 46.66 308 THR A O 1
ATOM 2429 N N . LEU A 1 309 ? -27.037 -5.584 12.835 1.00 54.41 309 LEU A N 1
ATOM 2430 C CA . LEU A 1 309 ? -26.381 -6.363 13.887 1.00 54.41 309 LEU A CA 1
ATOM 2431 C C . LEU A 1 309 ? -27.174 -7.643 14.170 1.00 54.41 309 LEU A C 1
ATOM 2433 O O . LEU A 1 309 ? -28.400 -7.624 14.314 1.00 54.41 309 LEU A O 1
ATOM 2437 N N . ALA A 1 310 ? -26.467 -8.768 14.281 1.00 59.28 310 ALA A N 1
ATOM 2438 C CA . ALA A 1 310 ? -27.084 -9.992 14.761 1.00 59.28 310 ALA A CA 1
ATOM 2439 C C . ALA A 1 310 ? -27.586 -9.772 16.208 1.00 59.28 310 ALA A C 1
ATOM 2441 O O . ALA A 1 310 ? -26.948 -9.042 16.976 1.00 59.28 310 ALA A O 1
ATOM 2442 N N . PRO A 1 311 ? -28.722 -10.367 16.619 1.00 63.00 311 PRO A N 1
ATOM 2443 C CA . PRO A 1 311 ? -29.256 -10.190 17.973 1.00 63.00 311 PRO A CA 1
ATOM 2444 C C . PRO A 1 311 ? -28.243 -10.499 19.088 1.00 63.00 311 PRO A C 1
ATOM 2446 O O . PRO A 1 311 ? -28.257 -9.863 20.139 1.00 63.00 311 PRO A O 1
ATOM 2449 N N . GLU A 1 312 ? -27.348 -11.457 18.854 1.00 69.12 312 GLU A N 1
ATOM 2450 C CA . GLU A 1 312 ? -26.252 -11.844 19.746 1.00 69.12 312 GLU A CA 1
ATOM 2451 C C . GLU A 1 312 ? -25.144 -10.787 19.901 1.00 69.12 312 GLU A C 1
ATOM 2453 O O . GLU A 1 312 ? -24.419 -10.830 20.899 1.00 69.12 312 GLU A O 1
ATOM 2458 N N . ASP A 1 313 ? -25.064 -9.827 18.977 1.00 69.62 313 ASP A N 1
ATOM 2459 C CA . ASP A 1 313 ? -24.080 -8.736 18.933 1.00 69.62 313 ASP A CA 1
ATOM 2460 C C . ASP A 1 313 ? -24.669 -7.388 19.384 1.00 69.62 313 ASP A C 1
ATOM 2462 O O . ASP A 1 313 ? -24.013 -6.350 19.296 1.00 69.62 313 ASP A O 1
ATOM 2466 N N . THR A 1 314 ? -25.902 -7.394 19.899 1.00 84.69 314 THR A N 1
ATOM 2467 C CA . THR A 1 314 ? -26.610 -6.190 20.351 1.00 84.69 314 THR A CA 1
ATOM 2468 C C . THR A 1 314 ? -26.643 -6.110 21.878 1.00 84.69 314 THR A C 1
ATOM 2470 O O . THR A 1 314 ? -26.987 -7.069 22.573 1.00 84.69 314 THR A O 1
ATOM 2473 N N . VAL A 1 315 ? -26.319 -4.941 22.424 1.00 89.19 315 VAL A N 1
ATOM 2474 C CA . VAL A 1 315 ? -26.535 -4.581 23.828 1.00 89.19 315 VAL A CA 1
ATOM 2475 C C . VAL A 1 315 ? -27.990 -4.152 24.010 1.00 89.19 315 VAL A C 1
ATOM 2477 O O . VAL A 1 315 ? -28.502 -3.297 23.290 1.00 89.19 315 VAL A O 1
ATOM 2480 N N . THR A 1 316 ? -28.657 -4.750 24.989 1.00 90.62 316 THR A N 1
ATOM 2481 C CA . THR A 1 316 ? -30.065 -4.521 25.355 1.00 90.62 316 THR A CA 1
ATOM 2482 C C . THR A 1 316 ? -30.220 -4.087 26.814 1.00 90.62 316 THR A C 1
ATOM 2484 O O . THR A 1 316 ? -31.206 -3.442 27.163 1.00 90.62 316 THR A O 1
ATOM 2487 N N . SER A 1 317 ? -29.236 -4.393 27.663 1.00 91.12 317 SER A N 1
ATOM 2488 C CA . SER A 1 317 ? -29.100 -3.851 29.016 1.00 91.12 317 SER A CA 1
ATOM 2489 C C . SER A 1 317 ? -27.625 -3.680 29.379 1.00 91.12 317 SER A C 1
ATOM 2491 O O . SER A 1 317 ? -26.769 -4.403 28.872 1.00 91.12 317 SER A O 1
ATOM 2493 N N . ILE A 1 318 ? -27.334 -2.738 30.276 1.00 91.94 318 ILE A N 1
ATOM 2494 C CA . ILE A 1 318 ? -26.015 -2.543 30.885 1.00 91.94 318 ILE A CA 1
ATOM 2495 C C . ILE A 1 318 ? -26.163 -2.570 32.408 1.00 91.94 318 ILE A C 1
ATOM 2497 O O . ILE A 1 318 ? -26.977 -1.842 32.986 1.00 91.94 318 ILE A O 1
ATOM 2501 N N . GLU A 1 319 ? -25.373 -3.416 33.061 1.00 92.56 319 GLU A N 1
ATOM 2502 C CA . GLU A 1 319 ? -25.309 -3.515 34.517 1.00 92.56 319 GLU A CA 1
ATOM 2503 C C . GLU A 1 319 ? -24.094 -2.752 35.066 1.00 92.56 319 GLU A C 1
ATOM 2505 O O . GLU A 1 319 ? -24.206 -1.986 36.028 1.00 92.56 319 GLU A O 1
ATOM 2510 N N . SER A 1 320 ? -22.934 -2.908 34.427 1.00 93.19 320 SER A N 1
ATOM 2511 C CA . SER A 1 320 ? -21.736 -2.125 34.733 1.00 93.19 320 SER A CA 1
ATOM 2512 C C . SER A 1 320 ? -20.766 -2.085 33.555 1.00 93.19 320 SER A C 1
ATOM 2514 O O . SER A 1 320 ? -20.764 -2.968 32.700 1.00 93.19 320 SER A O 1
ATOM 2516 N N . LEU A 1 321 ? -19.917 -1.062 33.506 1.00 94.50 321 LEU A N 1
ATOM 2517 C CA . LEU A 1 321 ? -18.805 -0.985 32.564 1.00 94.50 321 LEU A CA 1
ATOM 2518 C C . LEU A 1 321 ? -17.650 -0.215 33.185 1.00 94.50 321 LEU A C 1
ATOM 2520 O O . LEU A 1 321 ? -17.844 0.827 33.798 1.00 94.50 321 LEU A O 1
ATOM 2524 N N . LYS A 1 322 ? -16.430 -0.696 32.986 1.00 92.69 322 LYS A N 1
ATOM 2525 C CA . LYS A 1 322 ? -15.202 0.004 33.336 1.00 92.69 322 LYS A CA 1
ATOM 2526 C C . LYS A 1 322 ? -14.284 0.027 32.129 1.00 92.69 322 LYS A C 1
ATOM 2528 O O . LYS A 1 322 ? -13.864 -1.025 31.658 1.00 92.69 322 LYS A O 1
ATOM 2533 N N . LEU A 1 323 ? -13.956 1.226 31.661 1.00 88.69 323 LEU A N 1
ATOM 2534 C CA . LEU A 1 323 ? -13.041 1.462 30.551 1.00 88.69 323 LEU A CA 1
ATOM 2535 C C . LEU A 1 323 ? -11.862 2.290 31.043 1.00 88.69 323 LEU A C 1
ATOM 2537 O O . LEU A 1 323 ? -12.022 3.455 31.382 1.00 88.69 323 LEU A O 1
ATOM 2541 N N . SER A 1 324 ? -10.668 1.716 31.051 1.00 84.50 324 SER A N 1
ATOM 2542 C CA . SER A 1 324 ? -9.434 2.428 31.378 1.00 84.50 324 SER A CA 1
ATOM 2543 C C . SER A 1 324 ? -8.623 2.746 30.131 1.00 84.50 324 SER A C 1
ATOM 2545 O O . SER A 1 324 ? -8.587 1.944 29.205 1.00 84.50 324 SER A O 1
ATOM 2547 N N . SER A 1 325 ? -7.966 3.906 30.143 1.00 76.38 325 SER A N 1
ATOM 2548 C CA . SER A 1 325 ? -7.010 4.368 29.138 1.00 76.38 325 SER A CA 1
ATOM 2549 C C . SER A 1 325 ? -5.785 4.962 29.843 1.00 76.38 325 SER A C 1
ATOM 2551 O O . SER A 1 325 ? -5.914 5.717 30.812 1.00 76.38 325 SER A O 1
ATOM 2553 N N . GLY A 1 326 ? -4.576 4.610 29.412 1.00 63.41 326 GLY A N 1
ATOM 2554 C CA . GLY A 1 326 ? -3.346 5.114 30.030 1.00 63.41 326 GLY A CA 1
ATOM 2555 C C . GLY A 1 326 ? -2.202 5.265 29.041 1.00 63.41 326 GLY A C 1
ATOM 2556 O O . GLY A 1 326 ? -1.970 4.359 28.250 1.00 63.41 326 GLY A O 1
ATOM 2557 N N . ALA A 1 327 ? -1.471 6.379 29.118 1.00 55.66 327 ALA A N 1
ATOM 2558 C CA . ALA A 1 327 ? -0.228 6.574 28.376 1.00 55.66 327 ALA A CA 1
ATOM 2559 C C . ALA A 1 327 ? 0.916 5.763 29.014 1.00 55.66 327 ALA A C 1
ATOM 2561 O O . ALA A 1 327 ? 0.994 5.649 30.237 1.00 55.66 327 ALA A O 1
ATOM 2562 N N . ILE A 1 328 ? 1.796 5.191 28.192 1.00 49.50 328 ILE A N 1
ATOM 2563 C CA . ILE A 1 328 ? 2.848 4.261 28.625 1.00 49.50 328 ILE A CA 1
ATOM 2564 C C . ILE A 1 328 ? 4.075 5.016 29.191 1.00 49.50 328 ILE A C 1
ATOM 2566 O O . ILE A 1 328 ? 4.767 4.456 30.038 1.00 49.50 328 ILE A O 1
ATOM 2570 N N . PHE A 1 329 ? 4.308 6.296 28.843 1.00 42.53 329 PHE A N 1
ATOM 2571 C CA . PHE A 1 329 ? 5.544 7.006 29.247 1.00 42.53 329 PHE A CA 1
ATOM 2572 C C . PHE A 1 329 ? 5.445 8.476 29.686 1.00 42.53 329 PHE A C 1
ATOM 2574 O O . PHE A 1 329 ? 6.470 9.061 30.037 1.00 42.53 329 PHE A O 1
ATOM 2581 N N . SER A 1 330 ? 4.265 9.094 29.762 1.00 38.56 330 SER A N 1
ATOM 2582 C CA . SER A 1 330 ? 4.172 10.418 30.391 1.00 38.56 330 SER A CA 1
ATOM 2583 C C . SER A 1 330 ? 3.829 10.275 31.871 1.00 38.56 330 SER A C 1
ATOM 2585 O O . SER A 1 330 ? 3.074 9.399 32.278 1.00 38.56 330 SER A O 1
ATOM 2587 N N . THR A 1 331 ? 4.340 11.181 32.698 1.00 44.19 331 THR A N 1
ATOM 2588 C CA . THR A 1 331 ? 3.939 11.395 34.100 1.00 44.19 331 THR A CA 1
ATOM 2589 C C . THR A 1 331 ? 2.449 11.763 34.269 1.00 44.19 331 THR A C 1
ATOM 2591 O O . THR A 1 331 ? 2.038 12.200 35.343 1.00 44.19 331 THR A O 1
ATOM 2594 N N . GLY A 1 332 ? 1.637 11.613 33.215 1.00 51.41 332 GLY A N 1
ATOM 2595 C CA . GLY A 1 332 ? 0.202 11.834 33.190 1.00 51.41 332 GLY A CA 1
ATOM 2596 C C . GLY A 1 332 ? -0.554 10.610 33.696 1.00 51.41 332 GLY A C 1
ATOM 2597 O O . GLY A 1 332 ? -0.300 9.479 33.290 1.00 51.41 332 GLY A O 1
ATOM 2598 N N . GLY A 1 333 ? -1.493 10.854 34.603 1.00 61.28 333 GLY A N 1
ATOM 2599 C CA . GLY A 1 333 ? -2.342 9.845 35.221 1.00 61.28 333 GLY A CA 1
ATOM 2600 C C . GLY A 1 333 ? -3.028 8.878 34.257 1.00 61.28 333 GLY A C 1
ATOM 2601 O O . GLY A 1 333 ? -3.369 9.221 33.124 1.00 61.28 333 GLY A O 1
ATOM 2602 N N . ARG A 1 334 ? -3.315 7.665 34.743 1.00 72.12 334 ARG A N 1
ATOM 2603 C CA . ARG A 1 334 ? -4.266 6.760 34.086 1.00 72.12 334 ARG A CA 1
ATOM 2604 C C . ARG A 1 334 ? -5.667 7.354 34.221 1.00 72.12 334 ARG A C 1
ATOM 2606 O O . ARG A 1 334 ? -6.074 7.722 35.320 1.00 72.12 334 ARG A O 1
ATOM 2613 N N . ASN A 1 335 ? -6.396 7.409 33.115 1.00 81.50 335 ASN A N 1
ATOM 2614 C CA . ASN A 1 335 ? -7.795 7.812 33.084 1.00 81.50 335 ASN A CA 1
ATOM 2615 C C . ASN A 1 335 ? -8.674 6.559 33.053 1.00 81.50 335 ASN A C 1
ATOM 2617 O O . ASN A 1 335 ? -8.320 5.563 32.418 1.00 81.50 335 ASN A O 1
ATOM 2621 N N . TRP A 1 336 ? -9.833 6.582 33.700 1.00 85.31 336 TRP A N 1
ATOM 2622 C CA . TRP A 1 336 ? -10.865 5.593 33.393 1.00 85.31 336 TRP A CA 1
ATOM 2623 C C . TRP A 1 336 ? -12.268 6.138 33.560 1.00 85.31 336 TRP A C 1
ATOM 2625 O O . TRP A 1 336 ? -12.529 7.031 34.363 1.00 85.31 336 TRP A O 1
ATOM 2635 N N . TYR A 1 337 ? -13.165 5.535 32.801 1.00 89.00 337 TYR A N 1
ATOM 2636 C CA . TYR A 1 337 ? -14.593 5.726 32.859 1.00 89.00 337 TYR A CA 1
ATOM 2637 C C . TYR A 1 337 ? -15.218 4.528 33.561 1.00 89.00 337 TYR A C 1
ATOM 2639 O O . TYR A 1 337 ? -14.790 3.385 33.375 1.00 89.00 337 TYR A O 1
ATOM 2647 N N . GLU A 1 338 ? -16.224 4.794 34.376 1.00 93.50 338 GLU A N 1
ATOM 2648 C CA . GLU A 1 338 ? -17.028 3.786 35.046 1.00 93.50 338 GLU A CA 1
ATOM 2649 C C . GLU A 1 338 ? -18.502 4.108 34.826 1.00 93.50 338 GLU A C 1
ATOM 2651 O O . GLU A 1 338 ? -18.945 5.225 35.083 1.00 93.50 338 GLU A O 1
ATOM 2656 N N . ILE A 1 339 ? -19.247 3.123 34.341 1.00 92.50 339 ILE A N 1
ATOM 2657 C CA . ILE A 1 339 ? -20.697 3.141 34.249 1.00 92.50 339 ILE A CA 1
ATOM 2658 C C . ILE A 1 339 ? -21.222 2.168 35.293 1.00 92.50 339 ILE A C 1
ATOM 2660 O O . ILE A 1 339 ? -20.837 0.996 35.314 1.00 92.50 339 ILE A O 1
ATOM 2664 N N . THR A 1 340 ? -22.120 2.644 36.144 1.00 91.50 340 THR A N 1
ATOM 2665 C CA . THR A 1 340 ? -22.821 1.812 37.126 1.00 91.50 340 THR A CA 1
ATOM 2666 C C . THR A 1 340 ? -24.318 1.959 36.937 1.00 91.50 340 THR A C 1
ATOM 2668 O O . THR A 1 340 ? -24.806 3.071 36.749 1.00 91.50 340 THR A O 1
ATOM 2671 N N . ASN A 1 341 ? -25.041 0.843 36.988 1.00 88.38 341 ASN A N 1
ATOM 2672 C CA . ASN A 1 341 ? -26.495 0.831 37.041 1.00 88.38 341 ASN A CA 1
ATOM 2673 C C . ASN A 1 341 ? -26.927 0.479 38.468 1.00 88.38 341 ASN A C 1
ATOM 2675 O O . ASN A 1 341 ? -26.798 -0.668 38.900 1.00 88.38 341 ASN A O 1
ATOM 2679 N N . THR A 1 342 ? -27.403 1.475 39.212 1.00 84.88 342 THR A N 1
ATOM 2680 C CA . THR A 1 342 ? -27.913 1.283 40.575 1.00 84.88 342 THR A CA 1
ATOM 2681 C C . THR A 1 342 ? -29.405 1.573 40.572 1.00 84.88 342 THR A C 1
ATOM 2683 O O . THR A 1 342 ? -29.815 2.699 40.316 1.00 84.88 342 THR A O 1
ATOM 2686 N N . ASP A 1 343 ? -30.225 0.552 40.825 1.00 82.50 343 ASP A N 1
ATOM 2687 C CA . ASP A 1 343 ? -31.691 0.664 40.865 1.00 82.50 343 ASP A CA 1
ATOM 2688 C C . ASP A 1 343 ? -32.326 1.268 39.589 1.00 82.50 343 ASP A C 1
ATOM 2690 O O . ASP A 1 343 ? -33.383 1.897 39.643 1.00 82.50 343 ASP A O 1
ATOM 2694 N N . GLY A 1 344 ? -31.701 1.053 38.424 1.00 78.50 344 GLY A N 1
ATOM 2695 C CA . GLY A 1 344 ? -32.159 1.574 37.131 1.00 78.50 344 GLY A CA 1
ATOM 2696 C C . GLY A 1 344 ? -31.623 2.964 36.781 1.00 78.50 344 GLY A C 1
ATOM 2697 O O . GLY A 1 344 ? -31.881 3.442 35.678 1.00 78.50 344 GLY A O 1
ATOM 2698 N N . GLU A 1 345 ? -30.872 3.607 37.678 1.00 86.94 345 GLU A N 1
ATOM 2699 C CA . GLU A 1 345 ? -30.168 4.858 37.403 1.00 86.94 345 GLU A CA 1
ATOM 2700 C C . GLU A 1 345 ? -28.751 4.560 36.905 1.00 86.94 345 GLU A C 1
ATOM 2702 O O . GLU A 1 345 ? -27.945 3.936 37.603 1.00 86.94 345 GLU A O 1
ATOM 2707 N N . ILE A 1 346 ? -28.445 5.009 35.685 1.00 90.88 346 ILE A N 1
ATOM 2708 C CA . ILE A 1 346 ? -27.124 4.838 35.083 1.00 90.88 346 ILE A CA 1
ATOM 2709 C C . ILE A 1 346 ? -26.272 6.063 35.372 1.00 90.88 346 ILE A C 1
ATOM 2711 O O . ILE A 1 346 ? -26.593 7.168 34.947 1.00 90.88 346 ILE A O 1
ATOM 2715 N N . THR A 1 347 ? -25.155 5.862 36.061 1.00 94.25 347 THR A N 1
ATOM 2716 C CA . THR A 1 347 ? -24.174 6.916 36.333 1.00 94.25 347 THR A CA 1
ATOM 2717 C C . THR A 1 347 ? -22.902 6.658 35.545 1.00 94.25 347 THR A C 1
ATOM 2719 O O . THR A 1 347 ? -22.313 5.588 35.690 1.00 94.25 347 THR A O 1
ATOM 2722 N N . LEU A 1 348 ? -22.465 7.644 34.760 1.00 94.25 348 LEU A N 1
ATOM 2723 C CA . LEU A 1 348 ? -21.164 7.681 34.095 1.00 94.25 348 LEU A CA 1
ATOM 2724 C C . LEU A 1 348 ? -20.212 8.573 34.898 1.00 94.25 348 LEU A C 1
ATOM 2726 O O . LEU A 1 348 ? -20.478 9.757 35.100 1.00 94.25 348 LEU A O 1
ATOM 2730 N N . SER A 1 349 ? -19.086 8.012 35.323 1.00 94.00 349 SER A N 1
ATOM 2731 C CA . SER A 1 349 ? -18.058 8.677 36.124 1.00 94.00 349 SER A CA 1
ATOM 2732 C C . SER A 1 349 ? -16.699 8.603 35.433 1.00 94.00 349 SER A C 1
ATOM 2734 O O . SER A 1 349 ? -16.324 7.556 34.915 1.00 94.00 349 SER A O 1
ATOM 2736 N N . HIS A 1 350 ? -15.940 9.697 35.449 1.00 91.00 350 HIS A N 1
ATOM 2737 C CA . HIS A 1 350 ? -14.559 9.772 34.969 1.00 91.00 350 HIS A CA 1
ATOM 2738 C C . HIS A 1 350 ? -13.611 9.996 36.141 1.00 91.00 350 HIS A C 1
ATOM 2740 O O . HIS A 1 350 ? -13.806 10.901 36.955 1.00 91.00 350 HIS A O 1
ATOM 2746 N N . TYR A 1 351 ? -12.577 9.168 36.205 1.00 88.81 351 TYR A N 1
ATOM 2747 C CA . TYR A 1 351 ? -11.540 9.188 37.221 1.00 88.81 351 TYR A CA 1
ATOM 2748 C C . TYR A 1 351 ? -10.171 9.401 36.586 1.00 88.81 351 TYR A C 1
ATOM 2750 O O . TYR A 1 351 ? -9.916 8.974 35.455 1.00 88.81 351 TYR A O 1
ATOM 2758 N N . MET A 1 352 ? -9.271 10.001 37.357 1.00 85.50 352 MET A N 1
ATOM 2759 C CA . MET A 1 352 ? -7.868 10.159 37.001 1.00 85.50 352 MET A CA 1
ATOM 2760 C C . MET A 1 352 ? -6.990 9.774 38.188 1.00 85.50 352 MET A C 1
ATOM 2762 O O . MET A 1 352 ? -7.248 10.172 39.324 1.00 85.50 352 MET A O 1
ATOM 2766 N N . ASP A 1 353 ? -5.942 9.003 37.921 1.00 83.69 353 ASP A N 1
ATOM 2767 C CA . ASP A 1 353 ? -4.889 8.754 38.898 1.00 83.69 353 ASP A CA 1
ATOM 2768 C C . ASP A 1 353 ? -3.942 9.954 38.973 1.00 83.69 353 ASP A C 1
ATOM 2770 O O . ASP A 1 353 ? -3.291 10.300 37.992 1.00 83.69 353 ASP A O 1
ATOM 2774 N N . VAL A 1 354 ? -3.815 10.559 40.147 1.00 78.25 354 VAL A N 1
ATOM 2775 C CA . VAL A 1 354 ? -2.901 11.669 40.419 1.00 78.25 354 VAL A CA 1
ATOM 2776 C C . VAL A 1 354 ? -1.800 11.187 41.357 1.00 78.25 354 VAL A C 1
ATOM 2778 O O . VAL A 1 354 ? -2.047 10.438 42.301 1.00 78.25 354 VAL A O 1
ATOM 2781 N N . TYR A 1 355 ? -0.559 11.584 41.083 1.00 77.25 355 TYR A N 1
ATOM 2782 C CA . TYR A 1 355 ? 0.586 11.261 41.930 1.00 77.25 355 TYR A CA 1
ATOM 2783 C C . TYR A 1 355 ? 0.945 12.472 42.789 1.00 77.25 355 TYR A C 1
ATOM 2785 O O . TYR A 1 355 ? 1.396 13.491 42.268 1.00 77.25 355 TYR A O 1
ATOM 2793 N N . TYR A 1 356 ? 0.766 12.340 44.102 1.00 77.31 356 TYR A N 1
ATOM 2794 C CA . TYR A 1 356 ? 1.187 13.331 45.090 1.00 77.31 356 TYR A CA 1
ATOM 2795 C C . TYR A 1 356 ? 2.507 12.907 45.734 1.00 77.31 356 TYR A C 1
ATOM 2797 O O . TYR A 1 356 ? 2.704 11.728 46.031 1.00 77.31 356 TYR A O 1
ATOM 2805 N N . GLU A 1 357 ? 3.402 13.868 45.980 1.00 73.31 357 GLU A N 1
ATOM 2806 C CA . GLU A 1 357 ? 4.726 13.607 46.572 1.00 73.31 357 GLU A CA 1
ATOM 2807 C C . GLU A 1 357 ? 4.633 12.904 47.940 1.00 73.31 357 GLU A C 1
ATOM 2809 O O . GLU A 1 357 ? 5.438 12.019 48.226 1.00 73.31 357 GLU A O 1
ATOM 2814 N N . ASP A 1 358 ? 3.618 13.241 48.742 1.00 79.38 358 ASP A N 1
ATOM 2815 C CA . ASP A 1 358 ? 3.475 12.763 50.124 1.00 79.38 358 ASP A CA 1
ATOM 2816 C C . ASP A 1 358 ? 2.521 11.562 50.284 1.00 79.38 358 ASP A C 1
ATOM 2818 O O . ASP A 1 358 ? 2.640 10.797 51.242 1.00 79.38 358 ASP A O 1
ATOM 2822 N N . GLU A 1 359 ? 1.577 11.377 49.355 1.00 72.81 359 GLU A N 1
ATOM 2823 C CA . GLU A 1 359 ? 0.500 10.372 49.461 1.00 72.81 359 GLU A CA 1
ATOM 2824 C C . GLU A 1 359 ? 0.616 9.251 48.417 1.00 72.81 359 GLU A C 1
ATOM 2826 O O . GLU A 1 359 ? -0.089 8.242 48.482 1.00 72.81 359 GLU A O 1
ATOM 2831 N N . GLY A 1 360 ? 1.546 9.388 47.469 1.00 77.81 360 GLY A N 1
ATOM 2832 C CA . GLY A 1 360 ? 1.690 8.464 46.357 1.00 77.81 360 GLY A CA 1
ATOM 2833 C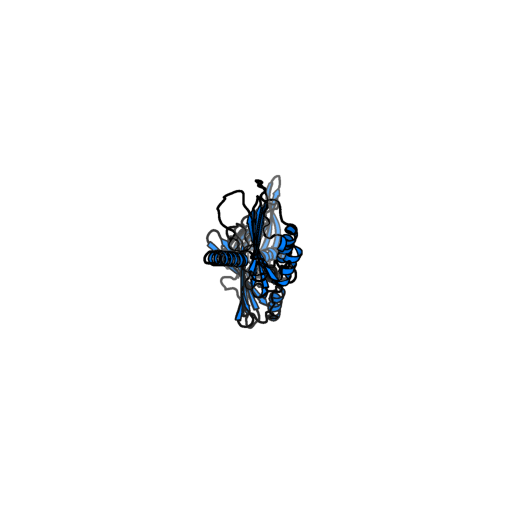 C . GLY A 1 360 ? 0.529 8.584 45.370 1.00 77.81 360 GLY A C 1
ATOM 2834 O O . GLY A 1 360 ? 0.047 9.674 45.071 1.00 77.81 360 GLY A O 1
ATOM 2835 N N . LYS A 1 361 ? 0.116 7.449 44.805 1.00 81.06 361 LYS A N 1
ATOM 2836 C CA . LYS A 1 361 ? -0.937 7.384 43.792 1.00 81.06 361 LYS A CA 1
ATOM 2837 C C . LYS A 1 361 ? -2.318 7.480 44.448 1.00 81.06 361 LYS A C 1
ATOM 2839 O O . LYS A 1 361 ? -2.714 6.560 45.164 1.00 81.06 361 LYS A O 1
ATOM 2844 N N . VAL A 1 362 ? -3.064 8.532 44.132 1.00 82.75 362 VAL A N 1
ATOM 2845 C CA . VAL A 1 362 ? -4.450 8.746 44.563 1.00 82.75 362 VAL A CA 1
ATOM 2846 C C . VAL A 1 362 ? -5.362 8.740 43.343 1.00 82.75 362 VAL A C 1
ATOM 2848 O O . VAL A 1 362 ? -5.041 9.301 42.303 1.00 82.75 362 VAL A O 1
ATOM 2851 N N . THR A 1 363 ? -6.511 8.090 43.466 1.00 85.44 363 THR A N 1
ATOM 2852 C CA . THR A 1 363 ? -7.547 8.087 42.435 1.00 85.44 363 THR A CA 1
ATOM 2853 C C . THR A 1 363 ? -8.567 9.168 42.744 1.00 85.44 363 THR A C 1
ATOM 2855 O O . THR A 1 363 ? -9.233 9.110 43.778 1.00 85.44 363 THR A O 1
ATOM 2858 N N . GLU A 1 364 ? -8.741 10.109 41.824 1.00 87.38 364 GLU A N 1
ATOM 2859 C CA . GLU A 1 364 ? -9.678 11.214 41.986 1.00 87.38 364 GLU A CA 1
ATOM 2860 C C . GLU A 1 364 ? -10.837 11.115 40.997 1.00 87.38 364 GLU A C 1
ATOM 2862 O O . GLU A 1 364 ? -10.627 10.957 39.792 1.00 87.38 364 GLU A O 1
ATOM 2867 N N . LEU A 1 365 ? -12.066 11.261 41.502 1.00 91.19 365 LEU A N 1
ATOM 2868 C CA . LEU A 1 365 ? -13.243 11.474 40.664 1.00 91.19 365 LEU A CA 1
ATOM 2869 C C . LEU A 1 365 ? -13.157 12.872 40.046 1.00 91.19 365 LEU A C 1
ATOM 2871 O O . LEU A 1 365 ? -13.222 13.870 40.760 1.00 91.19 365 LEU A O 1
ATOM 2875 N N . GLN A 1 366 ? -13.051 12.934 38.725 1.00 89.50 366 GLN A N 1
ATOM 2876 C CA . GLN A 1 366 ? -13.000 14.189 37.980 1.00 89.50 366 GLN A CA 1
ATOM 2877 C C . GLN A 1 366 ? -14.406 14.710 37.695 1.00 89.50 366 GLN A C 1
ATOM 2879 O O . GLN A 1 366 ? -14.697 15.893 37.878 1.00 89.50 366 GLN A O 1
ATOM 2884 N N . LYS A 1 367 ? -15.295 13.821 37.241 1.00 91.81 367 LYS A N 1
ATOM 2885 C CA . LYS A 1 367 ? -16.652 14.187 36.837 1.00 91.81 367 LYS A CA 1
ATOM 2886 C C . LYS A 1 367 ? -17.594 12.996 36.924 1.00 91.81 367 LYS A C 1
ATOM 2888 O O . LYS A 1 367 ? -17.168 11.860 36.752 1.00 91.81 367 LYS A O 1
ATOM 2893 N N . SER A 1 368 ? -18.870 13.260 37.178 1.00 94.38 368 SER A N 1
ATOM 2894 C CA . SER A 1 368 ? -19.920 12.245 37.196 1.00 94.38 368 SER A CA 1
ATOM 2895 C C . SER A 1 368 ? -21.237 12.841 36.710 1.00 94.38 368 SER A C 1
ATOM 2897 O O . SER A 1 368 ? -21.533 14.002 37.010 1.00 94.38 368 SER A O 1
ATOM 2899 N N . VAL A 1 369 ? -22.002 12.073 35.940 1.00 93.44 369 VAL A N 1
ATOM 2900 C CA . VAL A 1 369 ? -23.303 12.473 35.400 1.00 93.44 369 VAL A CA 1
ATOM 2901 C C . VAL A 1 369 ? -24.257 11.278 35.384 1.00 93.44 369 VAL A C 1
ATOM 2903 O O . VAL A 1 369 ? -23.843 10.146 35.138 1.00 93.44 369 VAL A O 1
ATOM 2906 N N . VAL A 1 370 ? -25.540 11.535 35.636 1.00 92.38 370 VAL A N 1
ATOM 2907 C CA . VAL A 1 370 ? -26.603 10.550 35.409 1.00 92.38 370 VAL A CA 1
ATOM 2908 C C . VAL A 1 370 ? -26.955 10.562 33.924 1.00 92.38 370 VAL A C 1
ATOM 2910 O O . VAL A 1 370 ? -27.285 11.611 33.367 1.00 92.38 370 VAL A O 1
ATOM 2913 N N . CYS A 1 371 ? -26.866 9.402 33.285 1.00 87.06 371 CYS A N 1
ATOM 2914 C CA . CYS A 1 371 ? -27.123 9.205 31.867 1.00 87.06 371 CYS A CA 1
ATOM 2915 C C . CYS A 1 371 ? -28.458 8.498 31.640 1.00 87.06 371 CYS A C 1
ATOM 2917 O O . CYS A 1 371 ? -28.908 7.683 32.443 1.00 87.06 371 CYS A O 1
ATOM 2919 N N . ASP A 1 372 ? -29.053 8.776 30.483 1.00 88.50 372 ASP A N 1
ATOM 2920 C CA . ASP A 1 372 ? -30.119 7.941 29.948 1.00 88.50 372 ASP A CA 1
ATOM 2921 C C . ASP A 1 372 ? -29.533 6.586 29.527 1.00 88.50 372 ASP A C 1
ATOM 2923 O O . ASP A 1 372 ? -28.534 6.529 28.799 1.00 88.50 372 ASP A O 1
ATOM 2927 N N . ALA A 1 373 ? -30.151 5.503 29.995 1.00 87.19 373 ALA A N 1
ATOM 2928 C CA . ALA A 1 373 ? -29.723 4.154 29.673 1.00 87.19 373 ALA A CA 1
ATOM 2929 C C . ALA A 1 373 ? -29.794 3.871 28.172 1.00 87.19 373 ALA A C 1
ATOM 2931 O O . ALA A 1 373 ? -28.892 3.225 27.638 1.00 87.19 373 ALA A O 1
ATOM 2932 N N . GLU A 1 374 ? -30.810 4.401 27.487 1.00 88.25 374 GLU A N 1
ATOM 2933 C CA . GLU A 1 374 ? -30.987 4.197 26.048 1.00 88.25 374 GLU A CA 1
ATOM 2934 C C . GLU A 1 374 ? -29.818 4.795 25.262 1.00 88.25 374 GLU A C 1
ATOM 2936 O O . GLU A 1 374 ? -29.278 4.139 24.376 1.00 88.25 374 GLU A O 1
ATOM 2941 N N . LYS A 1 375 ? -29.337 5.980 25.659 1.00 88.50 375 LYS A N 1
ATOM 2942 C CA . LYS A 1 375 ? -28.204 6.649 25.000 1.00 88.50 375 LYS A CA 1
ATOM 2943 C C . LYS A 1 375 ? -26.889 5.899 25.178 1.00 88.50 375 LYS A C 1
ATOM 2945 O O . LYS A 1 375 ? -26.089 5.820 24.251 1.00 88.50 375 LYS A O 1
ATOM 2950 N N . ILE A 1 376 ? -26.644 5.355 26.370 1.00 89.94 376 ILE A N 1
ATOM 2951 C CA . ILE A 1 376 ? -25.444 4.548 26.630 1.00 89.94 376 ILE A CA 1
ATOM 2952 C C . ILE A 1 376 ? -25.494 3.258 25.809 1.00 89.94 376 ILE A C 1
ATOM 2954 O O . ILE A 1 376 ? -24.499 2.894 25.187 1.00 89.94 376 ILE A O 1
ATOM 2958 N N . ILE A 1 377 ? -26.650 2.594 25.769 1.00 90.88 377 ILE A N 1
ATOM 2959 C CA . ILE A 1 377 ? -26.855 1.376 24.979 1.00 90.88 377 ILE A CA 1
ATOM 2960 C C . ILE A 1 377 ? -26.677 1.662 23.483 1.00 90.88 377 ILE A C 1
ATOM 2962 O O . ILE A 1 377 ? -25.977 0.919 22.797 1.00 90.88 377 ILE A O 1
ATOM 2966 N N . GLU A 1 378 ? -27.242 2.758 22.982 1.00 87.56 378 GLU A N 1
ATOM 2967 C CA . GLU A 1 378 ? -27.056 3.217 21.605 1.00 87.56 378 GLU A CA 1
ATOM 2968 C C . GLU A 1 378 ? -25.575 3.462 21.291 1.00 87.56 378 GLU A C 1
ATOM 2970 O O . GLU A 1 378 ? -25.067 2.970 20.282 1.00 87.56 378 GLU A O 1
ATOM 2975 N N . LEU A 1 379 ? -24.843 4.140 22.180 1.00 88.75 379 LEU A N 1
ATOM 2976 C CA . LEU A 1 379 ? -23.404 4.352 22.024 1.00 88.75 379 LEU A CA 1
ATOM 2977 C C . LEU A 1 379 ? -22.631 3.022 22.001 1.00 88.75 379 LEU A C 1
ATOM 2979 O O . LEU A 1 379 ? -21.732 2.848 21.178 1.00 88.75 379 LEU A O 1
ATOM 2983 N N . MET A 1 380 ? -22.981 2.063 22.863 1.00 90.25 380 MET A N 1
ATOM 2984 C CA . MET A 1 380 ? -22.355 0.736 22.868 1.00 90.25 380 MET A CA 1
ATOM 2985 C C . MET A 1 380 ? -22.635 -0.044 21.578 1.00 90.25 380 MET A C 1
ATOM 2987 O O . MET A 1 380 ? -21.729 -0.692 21.055 1.00 90.25 380 MET A O 1
ATOM 2991 N N . ASN A 1 381 ? -23.859 0.035 21.053 1.00 85.81 381 ASN A N 1
ATOM 2992 C CA . ASN A 1 381 ? -24.263 -0.652 19.825 1.00 85.81 381 ASN A CA 1
ATOM 2993 C C . ASN A 1 381 ? -23.612 -0.034 18.589 1.00 85.81 381 ASN A C 1
ATOM 2995 O O . ASN A 1 381 ? -23.011 -0.745 17.788 1.00 85.81 381 ASN A O 1
ATOM 2999 N N . THR A 1 382 ? -23.649 1.293 18.471 1.00 79.06 382 THR A N 1
ATOM 3000 C CA . THR A 1 382 ? -22.997 2.021 17.369 1.00 79.06 382 THR A CA 1
ATOM 3001 C C . THR A 1 382 ? -21.475 1.896 17.406 1.00 79.06 382 THR A C 1
ATOM 3003 O O . THR A 1 382 ? -20.839 1.954 16.360 1.00 79.06 382 THR A O 1
ATOM 3006 N N . SER A 1 383 ? -20.887 1.666 18.584 1.00 80.88 383 SER A N 1
ATOM 3007 C CA . SER A 1 383 ? -19.453 1.377 18.738 1.00 80.88 383 SER A CA 1
ATOM 3008 C C . SER A 1 383 ? -19.123 -0.121 18.716 1.00 80.88 383 SER A C 1
ATOM 3010 O O . SER A 1 383 ? -17.970 -0.492 18.924 1.00 80.88 383 SER A O 1
ATOM 3012 N N . ARG A 1 384 ? -20.122 -0.989 18.498 1.00 80.00 384 ARG A N 1
ATOM 3013 C CA . ARG A 1 384 ? -19.990 -2.453 18.399 1.00 80.00 384 ARG A CA 1
ATOM 3014 C C . ARG A 1 384 ? -19.271 -3.103 19.588 1.00 80.00 384 ARG A C 1
ATOM 3016 O O . ARG A 1 384 ? -18.550 -4.083 19.412 1.00 80.00 384 ARG A O 1
ATOM 3023 N N . VAL A 1 385 ? -19.501 -2.616 20.809 1.00 86.19 385 VAL A N 1
ATOM 3024 C CA . VAL A 1 385 ? -18.774 -3.061 22.020 1.00 86.19 385 VAL A CA 1
ATOM 3025 C C . VAL A 1 385 ? -18.893 -4.573 22.268 1.00 86.19 385 VAL A C 1
ATOM 3027 O O . VAL A 1 385 ? -17.966 -5.187 22.788 1.00 86.19 385 VAL A O 1
ATOM 3030 N N . MET A 1 386 ? -19.995 -5.205 21.847 1.00 85.62 386 MET A N 1
ATOM 3031 C CA . MET A 1 386 ? -20.174 -6.664 21.928 1.00 85.62 386 MET A CA 1
ATOM 3032 C C . MET A 1 386 ? -19.110 -7.455 21.155 1.00 85.62 386 MET A C 1
ATOM 3034 O O . MET A 1 386 ? -18.757 -8.554 21.572 1.00 85.62 386 MET A O 1
ATOM 3038 N N . THR A 1 387 ? -18.571 -6.892 20.069 1.00 81.62 387 THR A N 1
ATOM 3039 C CA . THR A 1 387 ? -17.530 -7.530 19.243 1.00 81.62 387 THR A CA 1
ATOM 3040 C C . THR A 1 387 ? -16.141 -7.465 19.875 1.00 81.62 387 THR A C 1
ATOM 3042 O O . THR A 1 387 ? -15.224 -8.137 19.416 1.00 81.62 387 THR A O 1
ATOM 3045 N N . TRP A 1 388 ? -15.971 -6.677 20.940 1.00 87.00 388 TRP A N 1
ATOM 3046 C CA . TRP A 1 388 ? -14.685 -6.535 21.620 1.00 87.00 388 TRP A CA 1
ATOM 3047 C C . TRP A 1 388 ? -14.416 -7.681 22.595 1.00 87.00 388 TRP A C 1
ATOM 3049 O O . TRP A 1 388 ? -13.325 -7.753 23.154 1.00 87.00 388 TRP A O 1
ATOM 3059 N N . ASP A 1 389 ? -15.396 -8.551 22.846 1.00 88.44 389 ASP A N 1
ATOM 3060 C CA . ASP A 1 389 ? -15.250 -9.647 23.797 1.00 88.44 389 ASP A CA 1
ATOM 3061 C C . ASP A 1 389 ? -14.105 -10.590 23.395 1.00 88.44 389 ASP A C 1
ATOM 3063 O O . ASP A 1 389 ? -14.107 -11.193 22.322 1.00 88.44 389 ASP A O 1
ATOM 3067 N N . GLY A 1 390 ? -13.097 -10.689 24.261 1.00 75.62 390 GLY A N 1
ATOM 3068 C CA . GLY A 1 390 ? -11.877 -11.451 24.015 1.00 75.62 390 GLY A CA 1
ATOM 3069 C C . GLY A 1 390 ? -10.819 -10.722 23.182 1.00 75.62 390 GLY A C 1
ATOM 3070 O O . GLY A 1 390 ? -9.783 -11.322 22.887 1.00 75.62 390 GLY A O 1
ATOM 3071 N N . PHE A 1 391 ? -11.024 -9.452 22.819 1.00 72.62 391 PHE A N 1
ATOM 3072 C CA . PHE A 1 391 ? -10.030 -8.663 22.090 1.00 72.62 391 PHE A CA 1
ATOM 3073 C C . PHE A 1 391 ? -8.770 -8.435 22.940 1.00 72.62 391 PHE A C 1
ATOM 3075 O O . PHE A 1 391 ? -8.831 -7.922 24.065 1.00 72.62 391 PHE A O 1
ATOM 3082 N N . VAL A 1 392 ? -7.611 -8.779 22.371 1.00 74.50 392 VAL A N 1
ATOM 3083 C CA . VAL A 1 392 ? -6.283 -8.540 22.951 1.00 74.50 392 VAL A CA 1
ATOM 3084 C C . VAL A 1 392 ? -5.403 -7.855 21.904 1.00 74.50 392 VAL A C 1
ATOM 3086 O O . VAL A 1 392 ? -4.802 -8.516 21.062 1.00 74.50 392 VAL A O 1
ATOM 3089 N N . GLY A 1 393 ? -5.334 -6.525 21.961 1.00 65.56 393 GLY A N 1
ATOM 3090 C CA . GLY A 1 393 ? -4.516 -5.702 21.071 1.00 65.56 393 GLY A CA 1
ATOM 3091 C C . GLY A 1 393 ? -3.051 -5.709 21.499 1.00 65.56 393 GLY A C 1
ATOM 3092 O O . GLY A 1 393 ? -2.686 -5.146 22.535 1.00 65.56 393 GLY A O 1
ATOM 3093 N N . TYR A 1 394 ? -2.189 -6.348 20.719 1.00 59.72 394 TYR A N 1
ATOM 3094 C CA . TYR A 1 394 ? -0.755 -6.357 20.999 1.00 59.72 394 TYR A CA 1
ATOM 3095 C C . TYR A 1 394 ? -0.103 -5.034 20.596 1.00 59.72 394 TYR A C 1
ATOM 3097 O O . TYR A 1 394 ? -0.481 -4.439 19.593 1.00 59.72 394 TYR A O 1
ATOM 3105 N N . ASN A 1 395 ? 0.907 -4.607 21.365 1.00 56.41 395 ASN A N 1
ATOM 3106 C CA . ASN A 1 395 ? 1.723 -3.452 20.999 1.00 56.41 395 ASN A CA 1
ATOM 3107 C C . ASN A 1 395 ? 2.475 -3.749 19.693 1.00 56.41 395 ASN A C 1
ATOM 3109 O O . ASN A 1 395 ? 3.235 -4.727 19.683 1.00 56.41 395 ASN A O 1
ATOM 3113 N N . PRO A 1 396 ? 2.320 -2.932 18.638 1.00 51.69 396 PRO A N 1
ATOM 3114 C CA . PRO A 1 396 ? 3.098 -3.099 17.420 1.00 51.69 396 PRO A CA 1
ATOM 3115 C C . PRO A 1 396 ? 4.611 -2.994 17.695 1.00 51.69 396 PRO A C 1
ATOM 3117 O O . PRO A 1 396 ? 5.032 -2.288 18.626 1.00 51.69 396 PRO A O 1
ATOM 3120 N N . PRO A 1 397 ? 5.453 -3.709 16.926 1.00 39.62 397 PRO A N 1
ATOM 3121 C CA . PRO A 1 397 ? 6.901 -3.634 17.073 1.00 39.62 397 PRO A CA 1
ATOM 3122 C C . PRO A 1 397 ? 7.398 -2.200 16.846 1.00 39.62 397 PRO A C 1
ATOM 3124 O O . PRO A 1 397 ? 6.810 -1.420 16.108 1.00 39.62 397 PRO A O 1
ATOM 3127 N N . ASN A 1 398 ? 8.496 -1.838 17.512 1.00 47.91 398 ASN A N 1
ATOM 3128 C CA . ASN A 1 398 ? 9.140 -0.518 17.424 1.00 47.91 398 ASN A CA 1
ATOM 3129 C C . ASN A 1 398 ? 8.319 0.682 17.939 1.00 47.91 398 ASN A C 1
ATOM 3131 O O . ASN A 1 398 ? 8.831 1.802 17.938 1.00 47.91 398 ASN A O 1
ATOM 3135 N N . ILE A 1 399 ? 7.113 0.470 18.476 1.00 48.88 399 ILE A N 1
ATOM 3136 C CA . ILE A 1 399 ? 6.369 1.519 19.178 1.00 48.88 399 ILE A CA 1
ATOM 3137 C C . ILE A 1 399 ? 6.864 1.609 20.624 1.00 48.88 399 ILE A C 1
ATOM 3139 O O . ILE A 1 399 ? 6.490 0.815 21.494 1.00 48.88 399 ILE A O 1
ATOM 3143 N N . LEU A 1 400 ? 7.751 2.583 20.849 1.00 50.03 400 LEU A N 1
ATOM 3144 C CA . LEU A 1 400 ? 8.324 2.896 22.159 1.00 50.03 400 LEU A CA 1
ATOM 3145 C C . LEU A 1 400 ? 7.361 3.697 23.041 1.00 50.03 400 LEU A C 1
ATOM 3147 O O . LEU A 1 400 ? 7.371 3.496 24.245 1.00 50.03 400 LEU A O 1
ATOM 3151 N N . ASP A 1 401 ? 6.509 4.541 22.456 1.00 55.72 401 ASP A N 1
ATOM 3152 C CA . ASP A 1 401 ? 5.560 5.397 23.172 1.00 55.72 401 ASP A 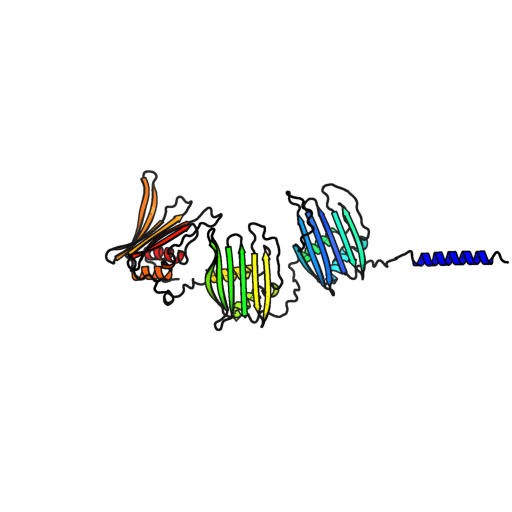CA 1
ATOM 3153 C C . ASP A 1 401 ? 4.127 5.129 22.725 1.00 55.72 401 ASP A C 1
ATOM 3155 O O . ASP A 1 401 ? 3.872 4.874 21.553 1.00 55.72 401 ASP A O 1
ATOM 3159 N N . GLY A 1 402 ? 3.167 5.245 23.643 1.00 63.03 402 GLY A N 1
ATOM 3160 C CA . GLY A 1 402 ? 1.765 5.236 23.248 1.00 63.03 402 GLY A CA 1
ATOM 3161 C C . GLY A 1 402 ? 0.785 4.984 24.382 1.00 63.03 402 GLY A C 1
ATOM 3162 O O . GLY A 1 402 ? 1.044 5.376 25.520 1.00 63.03 402 GLY A O 1
ATOM 3163 N N . GLY A 1 403 ? -0.363 4.394 24.068 1.00 68.00 403 GLY A N 1
ATOM 3164 C CA . GLY A 1 403 ? -1.487 4.205 24.971 1.00 68.00 403 GLY A CA 1
ATOM 3165 C C . GLY A 1 403 ? -1.823 2.738 25.213 1.00 68.00 403 GLY A C 1
ATOM 3166 O O . GLY A 1 403 ? -1.543 1.853 24.417 1.00 68.00 403 GLY A O 1
ATOM 3167 N N . SER A 1 404 ? -2.478 2.480 26.331 1.00 77.12 404 SER A N 1
ATOM 3168 C CA . SER A 1 404 ? -3.078 1.196 26.674 1.00 77.12 404 SER A CA 1
ATOM 3169 C C . SER A 1 404 ? -4.546 1.404 26.980 1.00 77.12 404 SER A C 1
ATOM 3171 O O . SER A 1 404 ? -4.924 2.481 27.448 1.00 77.12 404 SER A O 1
ATOM 3173 N N . PHE A 1 405 ? -5.360 0.381 26.755 1.00 86.56 405 PHE A N 1
ATOM 3174 C CA . PHE A 1 405 ? -6.725 0.356 27.247 1.00 86.56 405 PHE A CA 1
ATOM 3175 C C . PHE A 1 405 ? -7.070 -0.990 27.872 1.00 86.56 405 PHE A C 1
ATOM 3177 O O . PHE A 1 405 ? -6.464 -2.024 27.583 1.00 86.56 405 PHE A O 1
ATOM 3184 N N . SER A 1 406 ? -8.079 -0.970 28.734 1.00 87.50 406 SER A N 1
ATOM 3185 C CA . SER A 1 406 ? -8.743 -2.182 29.198 1.00 87.50 406 SER A CA 1
ATOM 3186 C C . SER A 1 406 ? -10.207 -1.901 29.489 1.00 87.50 406 SER A C 1
ATOM 3188 O O . SER A 1 406 ? -10.525 -0.914 30.155 1.00 87.50 406 SER A O 1
ATOM 3190 N N . LEU A 1 407 ? -11.068 -2.790 29.004 1.00 94.00 407 LEU A N 1
ATOM 3191 C CA . LEU A 1 407 ? -12.503 -2.805 29.215 1.00 94.00 407 LEU A CA 1
ATOM 3192 C C . LEU A 1 407 ? -12.912 -4.046 30.019 1.00 94.00 407 LEU A C 1
ATOM 3194 O O . LEU A 1 407 ? -12.486 -5.165 29.727 1.00 94.00 407 LEU A O 1
ATOM 3198 N N . THR A 1 408 ? -13.816 -3.845 30.970 1.00 94.44 408 THR A N 1
ATOM 3199 C CA . THR A 1 408 ? -14.660 -4.898 31.541 1.00 94.44 408 THR A CA 1
ATOM 3200 C C . THR A 1 408 ? -16.087 -4.378 31.586 1.00 94.44 408 THR A C 1
ATOM 3202 O O . THR A 1 408 ? -16.321 -3.318 32.162 1.00 94.44 408 THR A O 1
ATOM 3205 N N . ALA A 1 409 ? -17.037 -5.086 30.987 1.00 94.50 409 ALA A N 1
ATOM 3206 C CA . ALA A 1 409 ? -18.448 -4.715 31.014 1.00 94.50 409 ALA A CA 1
ATOM 3207 C C . ALA A 1 409 ? -19.326 -5.919 31.351 1.00 94.50 409 ALA A C 1
ATOM 3209 O O . ALA A 1 409 ?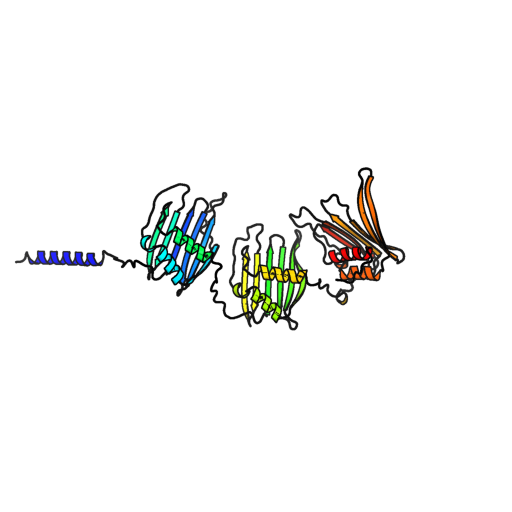 -18.991 -7.044 30.999 1.00 94.50 409 ALA A O 1
ATOM 3210 N N . VAL A 1 410 ? -20.447 -5.672 32.020 1.00 95.19 410 VAL A N 1
ATOM 3211 C CA . VAL A 1 410 ? -21.496 -6.652 32.300 1.00 95.19 410 VAL A CA 1
ATOM 3212 C C . VAL A 1 410 ? -22.779 -6.130 31.659 1.00 95.19 410 VAL A C 1
ATOM 3214 O O . VAL A 1 410 ? -23.244 -5.037 32.000 1.00 95.19 410 VAL A O 1
ATOM 3217 N N . VAL A 1 411 ? -23.282 -6.873 30.674 1.00 93.62 411 VAL A N 1
ATOM 3218 C CA . VAL A 1 411 ? -24.413 -6.487 29.818 1.00 93.62 411 VAL A CA 1
ATOM 3219 C C . VAL A 1 411 ? -25.397 -7.637 29.621 1.00 93.62 411 VAL A C 1
ATOM 3221 O O . VAL A 1 411 ? -25.088 -8.797 29.892 1.00 93.62 411 VAL A O 1
ATOM 3224 N N . ASN A 1 412 ? -26.570 -7.344 29.055 1.00 93.00 412 ASN A N 1
ATOM 3225 C CA . ASN A 1 412 ? -27.554 -8.340 28.612 1.00 93.00 412 ASN A CA 1
ATOM 3226 C C . ASN A 1 412 ? -27.942 -9.357 29.702 1.00 93.00 412 ASN A C 1
ATOM 3228 O O . ASN A 1 412 ? -28.106 -10.548 29.427 1.00 93.00 412 ASN A O 1
ATOM 3232 N N . GLY A 1 413 ? -28.081 -8.903 30.950 1.00 87.94 413 GLY A N 1
ATOM 3233 C CA . GLY A 1 413 ? -28.468 -9.760 32.066 1.00 87.94 413 GLY A CA 1
ATOM 3234 C C . GLY A 1 413 ? -27.324 -10.617 32.611 1.00 87.94 413 GLY A C 1
ATOM 3235 O O . GLY A 1 413 ? -27.577 -11.727 33.089 1.00 87.94 413 GLY A O 1
ATOM 3236 N N . GLY A 1 414 ? -26.085 -10.112 32.565 1.00 90.75 414 GLY A N 1
ATOM 3237 C CA . GLY A 1 414 ? -24.928 -10.738 33.213 1.00 90.75 414 GLY A CA 1
ATOM 3238 C C . GLY A 1 414 ? -23.853 -11.310 32.284 1.00 90.75 414 GLY A C 1
ATOM 3239 O O . GLY A 1 414 ? -22.963 -12.003 32.775 1.00 90.75 414 GLY A O 1
ATOM 3240 N N . LYS A 1 415 ? -23.906 -11.059 30.970 1.00 92.06 415 LYS A N 1
ATOM 3241 C CA . LYS A 1 415 ? -22.813 -11.400 30.048 1.00 92.06 415 LYS A CA 1
ATOM 3242 C C . LYS A 1 415 ? -21.629 -10.475 30.317 1.00 92.06 415 LYS A C 1
ATOM 3244 O O . LYS A 1 415 ? -21.751 -9.260 30.195 1.00 92.06 415 LYS A O 1
ATOM 3249 N N . GLU A 1 416 ? -20.491 -11.061 30.660 1.00 94.75 416 GLU A N 1
ATOM 3250 C CA . GLU A 1 416 ? -19.240 -10.328 30.833 1.00 94.75 416 GLU A CA 1
ATOM 3251 C C . GLU A 1 416 ? -18.530 -10.169 29.482 1.00 94.75 416 GLU A C 1
ATOM 3253 O O . GLU A 1 416 ? -18.439 -11.129 28.721 1.00 94.75 416 GLU A O 1
ATOM 3258 N N . ILE A 1 417 ? -18.051 -8.959 29.198 1.00 91.38 417 ILE A N 1
ATOM 3259 C CA . ILE A 1 417 ? -17.222 -8.604 28.044 1.00 91.38 417 ILE A CA 1
ATOM 3260 C C . ILE A 1 417 ? -15.889 -8.121 28.584 1.00 91.38 417 ILE A C 1
ATOM 3262 O O . ILE A 1 417 ? -15.847 -7.208 29.417 1.00 91.38 417 ILE A O 1
ATOM 3266 N N . THR A 1 418 ? -14.799 -8.684 28.074 1.00 88.75 418 THR A N 1
ATOM 3267 C CA . THR A 1 418 ? -13.452 -8.218 28.421 1.00 88.75 418 THR A CA 1
ATOM 3268 C C . THR A 1 418 ? -12.639 -7.914 27.176 1.00 88.75 418 THR A C 1
ATOM 3270 O O . THR A 1 418 ? -12.647 -8.684 26.223 1.00 88.75 418 THR A O 1
ATOM 3273 N N . ALA A 1 419 ? -11.928 -6.788 27.195 1.00 85.75 419 ALA A N 1
ATOM 3274 C CA . ALA A 1 419 ? -11.015 -6.395 26.129 1.00 85.75 419 ALA A CA 1
ATOM 3275 C C . ALA A 1 419 ? -9.808 -5.665 26.713 1.00 85.75 419 ALA A C 1
ATOM 3277 O O . ALA A 1 419 ? -9.902 -4.987 27.742 1.00 85.75 419 ALA A O 1
ATOM 3278 N N . SER A 1 420 ? -8.662 -5.768 26.057 1.00 80.69 420 SER A N 1
ATOM 3279 C CA . SER A 1 420 ? -7.487 -4.976 26.416 1.00 80.69 420 SER A CA 1
ATOM 3280 C C . SER A 1 420 ? -6.578 -4.779 25.222 1.00 80.69 420 SER A C 1
ATOM 3282 O O . SER A 1 420 ? -6.627 -5.556 24.274 1.00 80.69 420 SER A O 1
ATOM 3284 N N . GLY A 1 421 ? -5.724 -3.766 25.272 1.00 73.94 421 GLY A N 1
ATOM 3285 C CA . GLY A 1 421 ? -4.710 -3.603 24.249 1.00 73.94 421 GLY A CA 1
ATOM 3286 C C . GLY A 1 421 ? -3.709 -2.502 24.537 1.00 73.94 421 GLY A C 1
ATOM 3287 O O . GLY A 1 421 ? -3.893 -1.683 25.441 1.00 73.94 421 GLY A O 1
ATOM 3288 N N . TYR A 1 422 ? -2.637 -2.508 23.757 1.00 67.12 422 TYR A N 1
ATOM 3289 C CA . TYR A 1 422 ? -1.549 -1.540 23.789 1.00 67.12 422 TYR A CA 1
ATOM 3290 C C . TYR A 1 422 ? -1.334 -1.043 22.370 1.00 67.12 422 TYR A C 1
ATOM 3292 O O . TYR A 1 422 ? -1.027 -1.854 21.507 1.00 67.12 422 TYR A O 1
ATOM 3300 N N . ASN A 1 423 ? -1.538 0.251 22.121 1.00 59.62 423 ASN A N 1
ATOM 3301 C CA . ASN A 1 423 ? -1.414 0.884 20.800 1.00 59.62 423 ASN A CA 1
ATOM 3302 C C . ASN A 1 423 ? -2.216 0.233 19.664 1.00 59.62 423 ASN A C 1
ATOM 3304 O O . ASN A 1 423 ? -2.056 0.604 18.509 1.00 59.62 423 ASN A O 1
ATOM 3308 N N . ASN A 1 424 ? -3.100 -0.696 20.007 1.00 59.19 424 ASN A N 1
ATOM 3309 C CA . ASN A 1 424 ? -3.997 -1.399 19.120 1.00 59.19 424 ASN A CA 1
ATOM 3310 C C . ASN A 1 424 ? -5.337 -1.539 19.858 1.00 59.19 424 ASN A C 1
ATOM 3312 O O . ASN A 1 424 ? -5.379 -1.950 21.027 1.00 59.19 424 ASN A O 1
ATOM 3316 N N . TYR A 1 425 ? -6.412 -1.118 19.198 1.00 73.19 425 TYR A N 1
ATOM 3317 C CA . TYR A 1 425 ? -7.731 -0.896 19.778 1.00 73.19 425 TYR A CA 1
ATOM 3318 C C . TYR A 1 425 ? -8.800 -1.521 18.877 1.00 73.19 425 TYR A C 1
ATOM 3320 O O . TYR A 1 425 ? -8.648 -1.491 17.658 1.00 73.19 425 TYR A O 1
ATOM 3328 N N . PRO A 1 426 ? -9.897 -2.054 19.437 1.00 69.75 426 PRO A N 1
ATOM 3329 C CA . PRO A 1 426 ? -10.946 -2.662 18.637 1.00 69.75 426 PRO A CA 1
ATOM 3330 C C . PRO A 1 426 ? -11.700 -1.604 17.821 1.00 69.75 426 PRO A C 1
ATOM 3332 O O . PRO A 1 426 ? -11.788 -0.435 18.216 1.00 69.75 426 PRO A O 1
ATOM 3335 N N . ILE A 1 427 ? -12.292 -2.029 16.703 1.00 65.38 427 ILE A N 1
ATOM 3336 C CA . ILE A 1 427 ? -13.131 -1.176 15.847 1.00 65.38 427 ILE A CA 1
ATOM 3337 C C . ILE A 1 427 ? -14.229 -0.510 16.694 1.00 65.38 427 ILE A C 1
ATOM 3339 O O . ILE A 1 427 ? -14.869 -1.157 17.524 1.00 65.38 427 ILE A O 1
ATOM 3343 N N . GLY A 1 428 ? -14.429 0.799 16.506 1.00 72.88 428 GLY A N 1
ATOM 3344 C CA . GLY A 1 428 ? -15.365 1.607 17.294 1.00 72.88 428 GLY A CA 1
ATOM 3345 C C . GLY A 1 428 ? -14.826 2.120 18.639 1.00 72.88 428 GLY A C 1
ATOM 3346 O O . GLY A 1 428 ? -15.509 2.906 19.298 1.00 72.88 428 GLY A O 1
ATOM 3347 N N . TYR A 1 429 ? -13.605 1.758 19.062 1.00 81.56 429 TYR A N 1
ATOM 3348 C CA . TYR A 1 429 ? -13.032 2.214 20.341 1.00 81.56 429 TYR A CA 1
ATOM 3349 C C . TYR A 1 429 ? -12.971 3.738 20.468 1.00 81.56 429 TYR A C 1
ATOM 3351 O O . TYR A 1 429 ? -13.386 4.295 21.487 1.00 81.56 429 TYR A O 1
ATOM 3359 N N . SER A 1 430 ? -12.477 4.420 19.430 1.00 73.19 430 SER A N 1
ATOM 3360 C CA . SER A 1 430 ? -12.354 5.883 19.424 1.00 73.19 430 SER A CA 1
ATOM 3361 C C . SER A 1 430 ? -13.724 6.560 19.542 1.00 73.19 430 SER A C 1
ATOM 3363 O O . SER A 1 430 ? -13.901 7.467 20.360 1.00 73.19 430 SER A O 1
ATOM 3365 N N . LYS A 1 431 ? -14.722 6.050 18.803 1.00 79.56 431 LYS A N 1
ATOM 3366 C CA . LYS A 1 431 ? -16.116 6.508 18.867 1.00 79.56 431 LYS A CA 1
ATOM 3367 C C . LYS A 1 431 ? -16.697 6.330 20.265 1.00 79.56 431 LYS A C 1
ATOM 3369 O O . LYS A 1 431 ? -17.238 7.283 20.823 1.00 79.56 431 LYS A O 1
ATOM 3374 N N . PHE A 1 432 ? -16.513 5.157 20.867 1.00 86.88 432 PHE A N 1
ATOM 3375 C CA . PHE A 1 432 ? -16.987 4.880 22.219 1.00 86.88 432 PHE A CA 1
ATOM 3376 C C . PHE A 1 432 ? -16.350 5.822 23.246 1.00 86.88 432 PHE A C 1
ATOM 3378 O O . PHE A 1 432 ? -17.049 6.479 24.016 1.00 86.88 432 PHE A O 1
ATOM 3385 N N . TYR A 1 433 ? -15.019 5.939 23.228 1.00 84.06 433 TYR A N 1
ATOM 3386 C CA . TYR A 1 433 ? -14.264 6.782 24.154 1.00 84.06 433 TYR A CA 1
ATOM 3387 C C . TYR A 1 433 ? -14.660 8.263 24.037 1.00 84.06 433 TYR A C 1
ATOM 3389 O O . TYR A 1 433 ? -14.919 8.924 25.045 1.00 84.06 433 TYR A O 1
ATOM 3397 N N . SER A 1 434 ? -14.759 8.773 22.805 1.00 79.94 434 SER A N 1
ATOM 3398 C CA . SER A 1 434 ? -15.223 10.133 22.508 1.00 79.94 434 SER A CA 1
ATOM 3399 C C . SER A 1 434 ? -16.671 10.352 22.957 1.00 79.94 434 SER A C 1
ATOM 3401 O O . SER A 1 434 ? -16.976 11.355 23.604 1.00 79.94 434 SER A O 1
ATOM 3403 N N . GLY A 1 435 ? -17.557 9.387 22.699 1.00 84.62 435 GLY A N 1
ATOM 3404 C CA . GLY A 1 435 ? -18.958 9.435 23.111 1.00 84.62 435 GLY A CA 1
ATOM 3405 C C . GLY A 1 435 ? -19.127 9.531 24.627 1.00 84.62 435 GLY A C 1
ATOM 3406 O O . GLY A 1 435 ? -19.891 10.371 25.101 1.00 84.62 435 GLY A O 1
ATOM 3407 N N . LEU A 1 436 ? -18.359 8.758 25.404 1.00 89.00 436 LEU A N 1
ATOM 3408 C CA . LEU A 1 436 ? -18.363 8.861 26.870 1.00 89.00 436 LEU A CA 1
ATOM 3409 C C . LEU A 1 436 ? -17.913 10.249 27.343 1.00 89.00 436 LEU A C 1
ATOM 3411 O O . LEU A 1 436 ? -18.532 10.834 28.235 1.00 89.00 436 LEU A O 1
ATOM 3415 N N . TYR A 1 437 ? -16.866 10.803 26.729 1.00 85.19 437 TYR A N 1
ATOM 3416 C CA . TYR A 1 437 ? -16.387 12.149 27.044 1.00 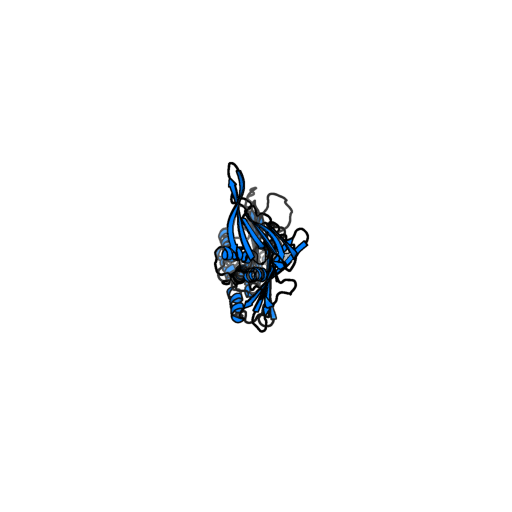85.19 437 TYR A CA 1
ATOM 3417 C C . TYR A 1 437 ? -17.446 13.226 26.747 1.00 85.19 437 TYR A C 1
ATOM 3419 O O . TYR A 1 437 ? -17.719 14.074 27.601 1.00 85.19 437 TYR A O 1
ATOM 3427 N N . LYS A 1 438 ? -18.103 13.155 25.581 1.00 85.50 438 LYS A N 1
ATOM 3428 C CA . LYS A 1 438 ? -19.205 14.054 25.195 1.00 85.50 438 LYS A CA 1
ATOM 3429 C C . LYS A 1 438 ? -20.384 13.962 26.166 1.00 85.50 438 LYS A C 1
ATOM 3431 O O . LYS A 1 438 ? -20.842 14.989 26.669 1.00 85.50 438 LYS A O 1
ATOM 3436 N N . MET A 1 439 ? -20.820 12.747 26.511 1.00 89.81 439 MET A N 1
ATOM 3437 C CA . MET A 1 439 ? -21.904 12.527 27.478 1.00 89.81 439 MET A CA 1
ATOM 3438 C C . MET A 1 439 ? -21.587 13.135 28.845 1.00 89.81 439 MET A C 1
ATOM 3440 O O . MET A 1 439 ? -22.436 13.804 29.435 1.00 89.81 439 MET A O 1
ATOM 3444 N N . LEU A 1 440 ? -20.350 12.978 29.325 1.00 88.94 440 LEU A N 1
ATOM 3445 C CA . LEU A 1 440 ? -19.888 13.626 30.554 1.00 88.94 440 LEU A CA 1
ATOM 3446 C C . LEU A 1 440 ? -19.935 15.150 30.472 1.00 88.94 440 LEU A C 1
ATOM 3448 O O . LEU A 1 440 ? -20.155 15.808 31.488 1.00 88.94 440 LEU A O 1
ATOM 3452 N N . ASN A 1 441 ? -19.731 15.734 29.294 1.00 86.06 441 ASN A N 1
ATOM 3453 C CA . ASN A 1 441 ? -19.793 17.178 29.067 1.00 86.06 441 ASN A CA 1
ATOM 3454 C C . ASN A 1 441 ? -21.184 17.714 28.722 1.00 86.06 441 ASN A C 1
ATOM 3456 O O . ASN A 1 441 ? -21.352 18.931 28.673 1.00 86.06 441 ASN A O 1
ATOM 3460 N N . GLY A 1 442 ? -22.189 16.842 28.608 1.00 81.94 442 GLY A N 1
ATOM 3461 C CA . GLY A 1 442 ? -23.539 17.230 28.204 1.00 81.94 442 GLY A CA 1
ATOM 3462 C C . GLY A 1 442 ? -23.623 17.645 26.733 1.00 81.94 442 GLY A C 1
ATOM 3463 O O . GLY A 1 442 ? -24.527 18.393 26.367 1.00 81.94 442 GLY A O 1
ATOM 3464 N N . GLU A 1 443 ? -22.670 17.196 25.916 1.00 80.25 443 GLU A N 1
ATOM 3465 C CA . GLU A 1 443 ? -22.637 17.409 24.470 1.00 80.25 443 GLU A CA 1
ATOM 3466 C C . GLU A 1 443 ? -23.490 16.355 23.753 1.00 80.25 443 GLU A C 1
ATOM 3468 O O . GLU A 1 443 ? -23.708 15.254 24.271 1.00 80.25 443 GLU A O 1
ATOM 3473 N N . ASP A 1 444 ? -23.994 16.696 22.563 1.00 69.75 444 ASP A N 1
ATOM 3474 C CA . ASP A 1 444 ? -24.765 15.755 21.756 1.00 69.75 444 ASP A CA 1
ATOM 3475 C C . ASP A 1 444 ? -23.847 14.673 21.169 1.00 69.75 444 ASP A C 1
ATOM 3477 O O . ASP A 1 444 ? -22.745 14.938 20.685 1.00 69.75 444 ASP A O 1
ATOM 3481 N N . VAL A 1 445 ? -24.312 13.431 21.243 1.00 66.12 445 VAL A N 1
ATOM 3482 C CA . VAL A 1 445 ? -23.581 12.240 20.797 1.00 66.12 445 VAL A CA 1
ATOM 3483 C C . VAL A 1 445 ? -23.949 11.895 19.344 1.00 66.12 445 VAL A C 1
ATOM 3485 O O . VAL A 1 445 ? -23.263 11.083 18.734 1.00 66.12 445 VAL A O 1
ATOM 3488 N N . SER A 1 446 ? -24.985 12.538 18.781 1.00 49.50 446 SER A N 1
ATOM 3489 C CA . SER A 1 446 ? -25.554 12.250 17.453 1.00 49.50 446 SER A CA 1
ATOM 3490 C C . SER A 1 446 ? -24.870 12.935 16.257 1.00 49.50 446 SER A C 1
ATOM 3492 O O . SER A 1 446 ? -25.221 12.642 15.118 1.00 49.50 446 SER A O 1
ATOM 3494 N N . GLU A 1 447 ? -23.880 13.807 16.474 1.00 35.28 447 GLU A N 1
ATOM 3495 C CA . GLU A 1 447 ? -23.064 14.387 15.393 1.00 35.28 447 GLU A CA 1
ATOM 3496 C C . GLU A 1 447 ? -21.803 13.538 15.156 1.00 35.28 447 GLU A C 1
ATOM 3498 O O . GLU A 1 447 ? -20.745 13.810 15.744 1.00 35.28 447 GLU A O 1
ATOM 3503 N N . GLN A 1 448 ? -21.955 12.474 14.359 1.00 37.25 448 GLN A N 1
ATOM 3504 C CA . GLN A 1 448 ? -20.930 11.844 13.512 1.00 37.25 448 GLN A CA 1
ATOM 3505 C C . GLN A 1 448 ? -21.553 10.786 12.608 1.00 37.25 448 GLN A C 1
ATOM 3507 O O . GLN A 1 448 ? -22.105 9.797 13.153 1.00 37.25 448 GLN A O 1
#